Protein 1CZZ (pdb70)

Organism: Homo sapiens (NCBI:txid9606)

Solvent-accessible surface area: 26251 Å² total; per-residue (Å²): 120,88,39,62,68,49,14,145,129,54,47,73,32,29,40,70,74,69,59,46,14,46,96,6,63,94,78,8,108,46,35,98,30,15,6,73,82,0,45,3,25,20,83,4,50,65,6,61,117,50,32,108,28,7,77,55,47,161,79,56,15,45,83,9,45,13,0,34,5,51,62,37,6,8,49,0,1,0,20,0,3,2,32,14,9,36,109,0,66,45,82,40,0,0,0,0,2,1,2,10,96,6,74,11,4,26,35,31,79,61,41,0,84,14,66,0,16,0,31,0,14,9,20,90,116,84,64,67,15,105,64,42,23,151,10,66,71,124,18,68,1,1,62,109,8,122,98,96,64,28,66,1,2,4,11,12,92,16,0,51,24,82,82,0,35,83,67,87,13,5,30,86,126,64,6,0,2,0,49,0,54,3,44,71,111,77,121,118,113,47,44,85,60,21,74,50,20,42,63,44,19,35,72,35,46,132,45,26,59,63,10,74,58,45,0,105,44,35,70,27,18,5,72,76,0,46,2,22,21,88,4,46,62,7,62,113,53,34,103,22,9,78,49,52,158,80,39,15,51,78,10,42,18,0,30,6,54,61,37,5,8,50,0,1,0,27,0,2,2,34,14,3,44,108,0,63,49,81,40,0,0,0,0,3,1,2,10,94,6,68,9,5,25,35,33,80,60,43,0,90,17,61,0,13,0,25,0,14,7,16,86,100,83,63,65,16,103,56,46,22,162,12,66,72,123,18,61,2,2,64,107,7,120,94,92,61,25,84,1,2,3,13,10,89,15,0,53,23,85,82,0,31,85,68,85,16,8,30,86,124,62,7,0,4,0,47,0,62,4,48,67,110,79,121,110,88,41,56,54,50,28,66,64,24,59,57,39,22,38,132,19,46,58,36,14,47,57,14,79,127,43,4,108,51,39,78,28,14,5,77,71,0,43,4,23,24,83,5,47,61,6,65,117,48,29,104,16,9,82,48,45,168,74,72,16,47,89,8,49,17,0,32,6,48,68,36,7,8,48,0,1,0,65,0,34,2,30,13,46,60,116,0,62,45,81,41,0,0,0,16,2,1,2,10,94,6,72,12,4,28,42,34,78,60,44,0,9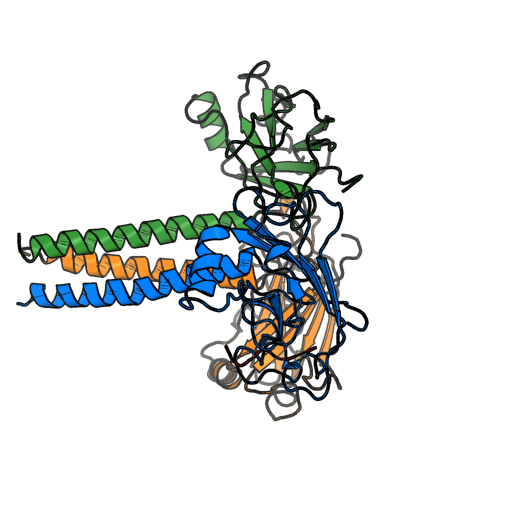0,15,62,0,10,1,33,0,12,5,18,87,101,80,68,64,19,105,58,43,48,164,10,87,69,125,28,69,7,2,65,103,9,124,97,90,61,25,126,28,32,30,12,46,90,18,0,52,25,80,86,0,34,86,65,88,16,8,32,82,124,64,7,0,4,0,48,0,54,3,42,72,110,79,122,58,86,73,16,72,123,137,52,88,72,28,47,155,150,32,69

Foldseek 3Di:
DVCVVVPVVVVVVVVVVVVVVVVVVVVVVLVVQEEAQQKHKFKFFQQVVVLCCCVVVVDQKDKTRWYANHPQHWIKTKMWGSQFDDPCHNWAIFIWIKGFAGPNLVVDDDQDWWKKKKWWDFQVNPDIQIDIDTDPRVDQRRGRDPDGIDDTDDGRRRGTSCVPPVPGRQADPRMTMMMMGTHNPPD/DVCVVVVVVVVVVCVVVVVVVVVVVVVVVLVVQEEAQQKHKFKFFLQVVVLCCLVVVNDQKDKTRWYHNHPQHWIKTKMWGLQFDDPRHNWAIAIWIKTFAGPNLVVDDDQDWWKKKKWWDQQVNPDIQIDIDTDPRVDQRRGRDPHRITDTDDGRRRGTSCVPPVDGRQADNRMGMMMMGTHNVPD/DVVVVVVVVVVVVVVVVVVVVVVVVVVVVLVVQEEAQQKHKDKDFLQVVQLVCCVVVNDQKDKARWYHNHPQHWIKTKMWGSQFDDPQHNWAIAIWIKGFAGPRLVVDDDQDWWKKKKWWDFQVNDDIQIDIDTDPRVDQRRGRDPDRITPTDDGRRRGTSCRPPVDGRQADNRMHMMMMGTHNPPD/DDDDPPD/DDDDDPPPD

Radius of gyration: 27.46 Å; Cα contacts (8 Å, |Δi|>4): 1194; chains: 5; bounding box: 63×73×71 Å

Sequence (577 aa):
EALSSKVQQLERSIGLKDLAMADLEQKVLEMEASTYDGVFIWKISDFPRKRQEAVAGRIPAIFSPAFYTSRYGYKMCLRIYLNGDGTGRGTHLSLFFVVMKGPNDALLRWPFNQKVTLMLLDQNNREHVIDAFRPDVTSSSFQRPVNDMNIASGCPLFCPVSKMEAKNSYVRDDAIFIKAIVDLTGLEALSSKVQQLERSIGLKDLAMADLEQKVLEMEASTYDGVFIWKISDFPRKRQEAVAGRIPAIFSPAFYTSRYGYKMCLRIYLNGDGTGRGTHLSLFFVVMKGPNDALLRWPFNQKVTLMLLDQNNREHVIDAFRPDVTSSSFQRPVNDMNIASGCPLFCPVSKMEAKNSYVRDDAIFIKAIVDLTGLEALSSKVQQLERSIGLKDLAMADLEQKVLEMEASTYDGVFIWKISDFPRKRQEAVAGRIPAIFSPAFYTSRYGYKMCLRIYLNGDGTGRGTHLSLFFVVMKGPNDALLRWPFNQKVTLMLLDQNNREHVIDAFRPDVTSSSFQRPVNDMNIASGCPLFCPVSKMEAKNSYVRDDAIFIKAIVDLTGLPVQETLHPVQETLHGC

CATH classification: 2.60.210.10

GO terms:
  GO:0061630 ubiquitin protein ligase activity (F, IDA)
  GO:0005737 cytoplasm (C, IDA)
  GO:0038061 non-canonical NF-kappaB signal transduction (P, IDA)
  GO:0042110 T cell activation (P, IDA)
  GO:0030674 protein-macromolecule adaptor activity (F, IDA)
  GO:0031625 ubiquitin protein ligase binding (F, IDA)
  GO:0140639 positive regulation of pyroptotic inflammatory response (P, IDA)
  GO:0023035 CD40 signaling pathway (P, IDA)
  GO:0160162 CD27 signaling pathway (P, IDA)
  GO:0005829 cytosol (C, IC)
  GO:0009898 cytoplasmic side of plasma membrane (C, IC)
  GO:0043123 positive regulation of canonical NF-kappaB signal transduction (P, IMP)
  GO:1990604 IRE1-TRAF2-ASK1 complex (C, IDA)
  GO:0070059 intrinsic apoptotic signaling pathway in response to endoplasmic reticulum stress (P, TAS)
  GO:0005515 protein binding (F, IPI)
  GO:0000151 ubiquitin ligase complex (C, IPI)
  GO:0019901 protein kinase binding (F, IPI)
  GO:0004842 ubiquitin-protein transferase activity (F, IDA)
  GO:0042981 regulation of apoptotic process (P, IDA)
  GO:0043507 positive regulation of JUN kinase activity (P, IDA)

B-factor: mean 59.39, std 15.97, range [24.09, 100.0]

Structure (mmCIF, N/CA/C/O backbone):
data_1CZZ
#
_entry.id   1CZZ
#
_cell.length_a   59.400
_cell.length_b   81.100
_cell.length_c   77.200
_cell.angle_alpha   90.00
_cell.angle_beta   96.80
_cell.angle_gamma   90.00
#
_symmetry.space_group_name_H-M   'P 1 21 1'
#
loop_
_entity.id
_entity.type
_entity.pdbx_description
1 polymer 'TUMOR NECROSIS FACTOR RECEPTOR ASSOCIATED PROTEIN 2'
2 polymer 'CD 40 PEPTIDE'
3 water water
#
loop_
_atom_site.group_PDB
_atom_site.id
_atom_site.type_symbol
_atom_site.label_atom_id
_atom_site.label_alt_id
_atom_site.label_comp_id
_atom_site.label_asym_id
_atom_site.label_entity_id
_atom_site.label_seq_id
_atom_site.pdbx_PDB_ins_code
_atom_site.Cartn_x
_atom_site.Cartn_y
_atom_site.Cartn_z
_atom_site.occupancy
_atom_site.B_iso_or_equiv
_atom_site.auth_seq_id
_atom_site.auth_comp_id
_atom_site.auth_asym_id
_atom_site.auth_atom_id
_atom_site.pdbx_PDB_model_num
ATOM 1 N N . GLU A 1 1 ? -26.734 -3.980 -24.264 1.00 99.49 315 GLU A N 1
ATOM 2 C CA . GLU A 1 1 ? -27.368 -4.207 -22.935 1.00 99.64 315 GLU A CA 1
ATOM 3 C C . GLU A 1 1 ? -26.555 -5.200 -22.099 1.00 99.70 315 GLU A C 1
ATOM 4 O O . GLU A 1 1 ? -26.363 -5.003 -20.899 1.00 99.00 315 GLU A O 1
ATOM 6 N N . ALA A 1 2 ? -26.076 -6.261 -22.746 1.00 100.00 316 ALA A N 1
ATOM 7 C CA . ALA A 1 2 ? -25.284 -7.301 -22.083 1.00 99.97 316 ALA A CA 1
ATOM 8 C C . ALA A 1 2 ? -24.128 -6.726 -21.264 1.00 99.86 316 ALA A C 1
ATOM 9 O O . ALA A 1 2 ? -24.069 -6.913 -20.051 1.00 100.00 316 ALA A O 1
ATOM 11 N N . LEU A 1 3 ? -23.207 -6.035 -21.932 1.00 99.61 317 LEU A N 1
ATOM 12 C CA . LEU A 1 3 ? -22.070 -5.436 -21.247 1.00 99.00 317 LEU A CA 1
ATOM 13 C C . LEU A 1 3 ? -22.535 -4.247 -20.407 1.00 99.16 317 LEU A C 1
ATOM 14 O O . LEU A 1 3 ? -22.142 -4.110 -19.254 1.00 100.00 317 LEU A O 1
ATOM 16 N N . SER A 1 4 ? -23.386 -3.398 -20.977 1.00 98.56 318 SER A N 1
ATOM 17 C CA . SER A 1 4 ? -23.895 -2.226 -20.260 1.00 98.01 318 SER A CA 1
ATOM 18 C C . SER A 1 4 ? -24.438 -2.559 -18.857 1.00 98.07 318 SER A C 1
ATOM 19 O O . SER A 1 4 ? -24.559 -1.678 -18.001 1.00 97.61 318 SER A O 1
ATOM 21 N N . SER A 1 5 ? -24.769 -3.829 -18.630 1.00 97.83 319 SER A N 1
ATOM 22 C CA . SER A 1 5 ? -25.286 -4.274 -17.331 1.00 97.05 319 SER A CA 1
ATOM 23 C C . SER A 1 5 ? -24.164 -4.831 -16.455 1.00 96.57 319 SER A C 1
ATOM 24 O O . SER A 1 5 ? -23.957 -4.370 -15.327 1.00 95.31 319 SER A O 1
ATOM 27 N N . LYS A 1 6 ? -23.448 -5.821 -16.984 1.00 96.39 320 LYS A N 1
ATOM 28 C CA . LYS A 1 6 ? -22.330 -6.441 -16.276 1.00 97.18 320 LYS A CA 1
ATOM 29 C C . LYS A 1 6 ? -21.318 -5.358 -15.935 1.00 97.85 320 LYS A C 1
ATOM 30 O O . LYS A 1 6 ? -20.331 -5.602 -15.241 1.00 97.53 320 LYS A O 1
ATOM 32 N N . VAL A 1 7 ? -21.574 -4.157 -16.444 1.00 98.67 321 VAL A N 1
ATOM 33 C CA . VAL A 1 7 ? -20.706 -3.016 -16.201 1.00 97.98 321 VAL A CA 1
ATOM 34 C C . VAL A 1 7 ? -21.170 -2.187 -15.006 1.00 97.99 321 VAL A C 1
ATOM 35 O O . VAL A 1 7 ? -20.435 -2.069 -14.024 1.00 98.20 321 VAL A O 1
ATOM 39 N N . GLN A 1 8 ? -22.380 -1.633 -15.052 1.00 97.38 322 GLN A N 1
ATOM 40 C CA . GLN A 1 8 ? -22.816 -0.822 -13.919 1.00 97.05 322 GLN A CA 1
ATOM 41 C C . GLN A 1 8 ? -23.020 -1.671 -12.667 1.00 96.70 322 GLN A C 1
ATOM 42 O O . GLN A 1 8 ? -23.343 -1.145 -11.599 1.00 97.26 322 GLN A O 1
ATOM 48 N N . GLN A 1 9 ? -22.837 -2.984 -12.793 1.00 95.35 323 GLN A N 1
ATOM 49 C CA . GLN A 1 9 ? -22.971 -3.862 -11.638 1.00 93.42 323 GLN A CA 1
ATOM 50 C C . GLN A 1 9 ? -21.608 -3.938 -10.952 1.00 91.57 323 GLN A C 1
ATOM 51 O O . GLN A 1 9 ? -21.527 -3.974 -9.721 1.00 90.97 323 GLN A O 1
ATOM 57 N N . LEU A 1 10 ? -20.545 -3.967 -11.758 1.00 88.95 324 LEU A N 1
ATOM 58 C CA . LEU A 1 10 ? -19.183 -4.008 -11.236 1.00 86.01 324 LEU A CA 1
ATOM 59 C C . LEU A 1 10 ? -18.837 -2.644 -10.657 1.00 85.02 324 LEU A C 1
ATOM 60 O O . LEU A 1 10 ? -17.853 -2.499 -9.932 1.00 85.19 324 LEU A O 1
ATOM 65 N N . GLU A 1 11 ? -19.645 -1.643 -10.999 1.00 82.81 325 GLU A N 1
ATOM 66 C CA . GLU A 1 11 ? -19.439 -0.288 -10.506 1.00 80.60 325 GLU A CA 1
ATOM 67 C C . GLU A 1 11 ? -20.044 -0.190 -9.110 1.00 79.55 325 GLU A C 1
ATOM 68 O O . GLU A 1 11 ? -19.427 0.362 -8.196 1.00 80.32 325 GLU A O 1
ATOM 70 N N . ARG A 1 12 ? -21.252 -0.726 -8.950 1.00 77.12 326 ARG A N 1
ATOM 71 C CA . ARG A 1 12 ? -21.922 -0.725 -7.653 1.00 73.36 326 ARG A CA 1
ATOM 72 C C . ARG A 1 12 ? -21.009 -1.518 -6.735 1.00 71.48 326 ARG A C 1
ATOM 73 O O . ARG A 1 12 ? -20.882 -1.226 -5.547 1.00 71.88 326 ARG A O 1
ATOM 75 N N . SER A 1 13 ? -20.376 -2.535 -7.318 1.00 68.27 327 SER A N 1
ATOM 76 C CA . SER A 1 13 ? -19.441 -3.399 -6.614 1.00 65.52 327 SER A CA 1
ATOM 77 C C . SER A 1 13 ? -18.249 -2.557 -6.203 1.00 66.23 327 SER A C 1
ATOM 78 O O . SER A 1 13 ? -17.863 -2.533 -5.036 1.00 65.82 327 SER A O 1
ATOM 81 N N . ILE A 1 14 ? -17.677 -1.864 -7.184 1.00 66.78 328 ILE A N 1
ATOM 82 C CA . ILE A 1 14 ? -16.519 -1.015 -6.970 1.00 66.54 328 ILE A CA 1
ATOM 83 C C . ILE A 1 14 ? -16.782 0.003 -5.878 1.00 66.44 328 ILE A C 1
ATOM 84 O O . ILE A 1 14 ? -15.852 0.496 -5.254 1.00 66.43 328 ILE A O 1
ATOM 86 N N . GLY A 1 15 ? -18.053 0.309 -5.648 1.00 66.93 329 GLY A N 1
ATOM 87 C CA . GLY A 1 15 ? -18.408 1.280 -4.628 1.00 69.16 329 GLY A CA 1
ATOM 88 C C . GLY A 1 15 ? -18.594 0.692 -3.243 1.00 70.36 329 GLY A C 1
ATOM 89 O O . GLY A 1 15 ? -18.258 1.326 -2.242 1.00 70.17 329 GLY A O 1
ATOM 90 N N . LEU A 1 16 ? -19.145 -0.516 -3.181 1.00 71.21 330 LEU A N 1
ATOM 91 C CA . LEU A 1 16 ? -19.363 -1.189 -1.909 1.00 72.64 330 LEU A CA 1
ATOM 92 C C . LEU A 1 16 ? -18.004 -1.457 -1.268 1.00 73.99 330 LEU A C 1
ATOM 93 O O . LEU A 1 16 ? -17.805 -1.226 -0.070 1.00 74.27 330 LEU A O 1
ATOM 95 N N . LYS A 1 17 ? -17.068 -1.930 -2.083 1.00 73.74 331 LYS A N 1
ATOM 96 C CA . LYS A 1 17 ? -15.725 -2.240 -1.621 1.00 73.52 331 LYS A CA 1
ATOM 97 C C . LYS A 1 17 ? -14.925 -0.991 -1.282 1.00 74.17 331 LYS A C 1
ATOM 98 O O . LYS A 1 17 ? -13.918 -1.078 -0.583 1.00 74.73 331 LYS A O 1
ATOM 104 N N . ASP A 1 18 ? -15.355 0.167 -1.784 1.00 74.53 332 ASP A N 1
ATOM 105 C CA . ASP A 1 18 ? -14.667 1.421 -1.468 1.00 73.77 332 ASP A CA 1
ATOM 106 C C . ASP A 1 18 ? -15.014 1.842 -0.049 1.00 72.29 332 ASP A C 1
ATOM 107 O O . ASP A 1 18 ? -14.251 2.550 0.601 1.00 71.47 332 ASP A O 1
ATOM 112 N N . LEU A 1 19 ? -16.184 1.410 0.418 1.00 71.04 333 LEU A N 1
ATOM 113 C CA . LEU A 1 19 ? -16.625 1.718 1.772 1.00 72.16 333 LEU A CA 1
ATOM 114 C C . LEU A 1 19 ? -15.784 0.875 2.736 1.00 71.82 333 LEU A C 1
ATOM 115 O O . LEU A 1 19 ? -15.451 1.317 3.837 1.00 72.75 333 LEU A O 1
ATOM 117 N N . ALA A 1 20 ? -15.438 -0.337 2.307 1.00 69.96 334 ALA A N 1
ATOM 118 C CA . ALA A 1 20 ? -14.632 -1.253 3.108 1.00 68.55 334 ALA A CA 1
ATOM 119 C C . ALA A 1 20 ? -13.171 -0.808 3.145 1.00 67.94 334 ALA A C 1
ATOM 120 O O . ALA A 1 20 ? -12.366 -1.346 3.903 1.00 68.30 334 ALA A O 1
ATOM 122 N N . MET A 1 21 ? -12.817 0.163 2.317 1.00 66.29 335 MET A N 1
ATOM 123 C CA . MET A 1 21 ? -11.448 0.634 2.323 1.00 65.33 335 MET A CA 1
ATOM 124 C C . MET A 1 21 ? -11.372 1.795 3.304 1.00 64.65 335 MET A C 1
ATOM 125 O O . MET A 1 21 ? -10.424 1.902 4.085 1.00 64.67 335 MET A O 1
ATOM 130 N N . ALA A 1 22 ? -12.387 2.652 3.270 1.00 63.65 336 ALA A N 1
ATOM 131 C CA . ALA A 1 22 ? -12.445 3.802 4.168 1.00 63.67 336 ALA A CA 1
ATOM 132 C C . ALA A 1 22 ? -12.604 3.347 5.620 1.00 62.43 336 ALA A C 1
ATOM 133 O O . ALA A 1 22 ? -12.179 4.036 6.550 1.00 62.13 336 ALA A O 1
ATOM 135 N N . ASP A 1 23 ? -13.230 2.198 5.827 1.00 61.46 337 ASP A N 1
ATOM 136 C CA . ASP A 1 23 ? -13.368 1.720 7.186 1.00 60.91 337 ASP A CA 1
ATOM 137 C C . ASP A 1 23 ? -12.005 1.306 7.692 1.00 59.74 337 ASP A C 1
ATOM 138 O O . ASP A 1 23 ? -11.578 1.741 8.765 1.00 60.76 337 ASP A O 1
ATOM 143 N N . LEU A 1 24 ? -11.321 0.475 6.905 1.00 56.49 338 LEU A N 1
ATOM 144 C CA . LEU A 1 24 ? -10.016 -0.028 7.284 1.00 53.13 338 LEU A CA 1
ATOM 145 C C . LEU A 1 24 ? -9.004 1.092 7.486 1.00 52.85 338 LEU A C 1
ATOM 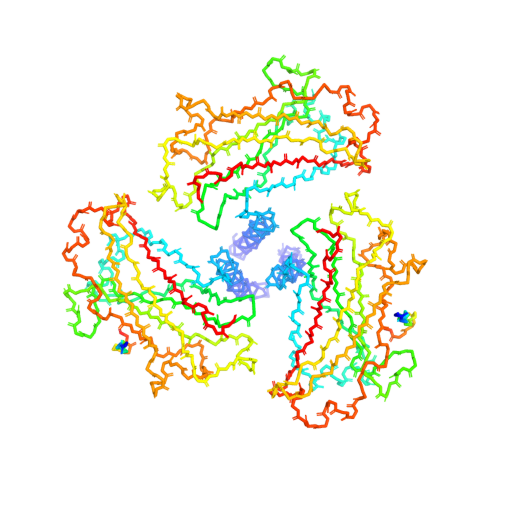146 O O . LEU A 1 24 ? -8.058 0.941 8.270 1.00 52.49 338 LEU A O 1
ATOM 151 N N . GLU A 1 25 ? -9.197 2.212 6.789 1.00 52.50 339 GLU A N 1
ATOM 152 C CA . GLU A 1 25 ? -8.287 3.352 6.930 1.00 53.30 339 GLU A CA 1
ATOM 153 C C . GLU A 1 25 ? -8.480 4.063 8.271 1.00 52.90 339 GLU A C 1
ATOM 154 O O . GLU A 1 25 ? -7.535 4.618 8.837 1.00 50.36 339 GLU A O 1
ATOM 160 N N . GLN A 1 26 ? -9.716 4.052 8.762 1.00 53.33 340 GLN A N 1
ATOM 161 C CA . GLN A 1 26 ? -10.049 4.695 10.025 1.00 54.02 340 GLN A CA 1
ATOM 162 C C . GLN A 1 26 ? -9.642 3.814 11.187 1.00 51.56 340 GLN A C 1
ATOM 163 O O . GLN A 1 26 ? -9.255 4.308 12.243 1.00 49.05 340 GLN A O 1
ATOM 169 N N . LYS A 1 27 ? -9.737 2.507 10.983 1.00 50.47 341 LYS A N 1
ATOM 170 C CA . LYS A 1 27 ? -9.355 1.557 12.010 1.00 49.91 341 LYS A CA 1
ATOM 171 C C . LYS A 1 27 ? -7.854 1.724 12.236 1.00 47.93 341 LYS A C 1
ATOM 172 O O . LYS A 1 27 ? -7.366 1.647 13.359 1.00 48.10 341 LYS A O 1
ATOM 178 N N . VAL A 1 28 ? -7.129 1.964 11.152 1.00 46.26 342 VAL A N 1
ATOM 179 C CA . VAL A 1 28 ? -5.695 2.159 11.237 1.00 43.86 342 VAL A CA 1
ATOM 180 C C . VAL A 1 28 ? -5.440 3.505 11.903 1.00 42.63 342 VAL A C 1
ATOM 181 O O . VAL A 1 28 ? -4.502 3.649 12.681 1.00 43.20 342 VAL A O 1
ATOM 185 N N . LEU A 1 29 ? -6.282 4.479 11.590 1.00 41.50 343 LEU A N 1
ATOM 186 C CA . LEU A 1 29 ? -6.168 5.824 12.144 1.00 44.13 343 LEU A CA 1
ATOM 187 C C . LEU A 1 29 ? -6.319 5.788 13.668 1.00 45.18 343 LEU A C 1
ATOM 188 O O . LEU A 1 29 ? -5.507 6.374 14.398 1.00 45.12 343 LEU A O 1
ATOM 193 N N . GLU A 1 30 ? -7.362 5.103 14.137 1.00 44.70 344 GLU A N 1
ATOM 194 C CA . GLU A 1 30 ? -7.632 4.967 15.564 1.00 45.13 344 GLU A CA 1
ATOM 195 C C . GLU A 1 30 ? -6.458 4.256 16.240 1.00 46.19 344 GLU A C 1
ATOM 196 O O . GLU A 1 30 ? -6.079 4.590 17.363 1.00 47.02 344 GLU A O 1
ATOM 198 N N . MET A 1 31 ? -5.883 3.278 15.548 1.00 46.26 345 MET A N 1
ATOM 199 C CA . MET A 1 31 ? -4.748 2.525 16.068 1.00 48.63 345 MET A CA 1
ATOM 200 C C . MET A 1 31 ? -3.483 3.340 16.287 1.00 49.58 345 MET A C 1
ATOM 201 O O . MET A 1 31 ? -2.704 3.062 17.196 1.00 49.68 345 MET A O 1
ATOM 206 N N . GLU A 1 32 ? -3.275 4.335 15.440 1.00 50.31 346 GLU A N 1
ATOM 207 C CA . GLU A 1 32 ? -2.096 5.163 15.522 1.00 51.20 346 GLU A CA 1
ATOM 208 C C . GLU A 1 32 ? -2.148 6.110 16.712 1.00 50.52 346 GLU A C 1
ATOM 209 O O . GLU A 1 32 ? -1.109 6.518 17.221 1.00 50.59 346 GLU A O 1
ATOM 215 N N . ALA A 1 33 ? -3.351 6.468 17.151 1.00 49.26 347 ALA A N 1
ATOM 216 C CA . ALA A 1 33 ? -3.503 7.406 18.259 1.00 48.78 347 ALA A CA 1
ATOM 217 C C . ALA A 1 33 ? -3.750 6.773 19.621 1.00 48.42 347 ALA A C 1
ATOM 218 O O . ALA A 1 33 ? -3.714 7.457 20.645 1.00 47.99 347 ALA A O 1
ATOM 220 N N . SER A 1 34 ? -3.995 5.470 19.632 1.00 46.52 348 SER A N 1
ATOM 221 C CA . SER A 1 34 ? -4.286 4.780 20.876 1.00 47.41 348 SER A CA 1
ATOM 222 C C . SER A 1 34 ? -3.077 4.635 21.786 1.00 47.03 348 SER A C 1
ATOM 223 O O . SER A 1 34 ? -1.959 4.383 21.319 1.00 48.50 348 SER A O 1
ATOM 226 N N . THR A 1 35 ? -3.312 4.791 23.091 1.00 44.15 349 THR A N 1
ATOM 227 C CA . THR A 1 35 ? -2.272 4.642 24.103 1.00 38.99 349 THR A CA 1
ATOM 228 C C . THR A 1 35 ? -2.792 3.597 25.096 1.00 40.38 349 THR A C 1
ATOM 229 O O . THR A 1 35 ? -3.975 3.264 25.105 1.00 38.83 349 THR A O 1
ATOM 233 N N . TYR A 1 36 ? -1.912 3.067 25.937 1.00 42.07 350 TYR A N 1
ATOM 234 C CA . TYR A 1 36 ? -2.333 2.070 26.913 1.00 42.38 350 TYR A CA 1
ATOM 235 C C . TYR A 1 36 ? -1.863 2.347 28.327 1.00 41.88 350 TYR A C 1
ATOM 236 O O . TYR A 1 36 ? -1.891 1.454 29.168 1.00 46.06 350 TYR A O 1
ATOM 245 N N . ASP A 1 37 ? -1.458 3.576 28.614 1.00 40.92 351 ASP A N 1
ATOM 246 C CA . ASP A 1 37 ? -0.999 3.889 29.963 1.00 39.76 351 ASP A CA 1
ATOM 247 C C . ASP A 1 37 ? -1.867 4.925 30.667 1.00 38.98 351 ASP A C 1
ATOM 248 O O . ASP A 1 37 ? -1.429 5.525 31.648 1.00 37.13 351 ASP A O 1
ATOM 253 N N . GLY A 1 38 ? -3.081 5.139 30.159 1.00 36.81 352 GLY A N 1
ATOM 254 C CA . GLY A 1 38 ? -3.986 6.109 30.754 1.00 36.69 352 GLY A CA 1
ATOM 255 C C . GLY A 1 38 ? -3.716 7.576 30.411 1.00 37.10 352 GLY A C 1
ATOM 256 O O . GLY A 1 38 ? -4.414 8.474 30.881 1.00 38.68 352 GLY A O 1
ATOM 257 N N . VAL A 1 39 ? -2.698 7.839 29.601 1.00 37.45 353 VAL A N 1
ATOM 258 C CA . VAL A 1 39 ? -2.374 9.214 29.222 1.00 38.34 353 VAL A CA 1
ATOM 259 C C . VAL A 1 39 ? -2.704 9.441 27.745 1.00 38.91 353 VAL A C 1
ATOM 260 O O . VAL A 1 39 ? -2.448 8.588 26.885 1.00 38.73 353 VAL A O 1
ATOM 264 N N . PHE A 1 40 ? -3.274 10.598 27.449 1.00 40.32 354 PHE A N 1
ATOM 265 C CA . PHE A 1 40 ? -3.686 10.880 26.085 1.00 40.56 354 PHE A CA 1
ATOM 266 C C . PHE A 1 40 ? -3.618 12.372 25.768 1.00 40.49 354 PHE A C 1
ATOM 267 O O . PHE A 1 40 ? -4.145 13.208 26.509 1.00 39.02 354 PHE A O 1
ATOM 275 N N . ILE A 1 41 ? -2.939 12.695 24.675 1.00 39.68 355 ILE A N 1
ATOM 276 C CA . ILE A 1 41 ? -2.827 14.069 24.220 1.00 39.82 355 ILE A CA 1
ATOM 277 C C . ILE A 1 41 ? -3.534 14.152 22.849 1.00 42.54 355 ILE A C 1
ATOM 278 O O . ILE A 1 41 ? -3.114 13.538 21.842 1.00 41.08 355 ILE A O 1
ATOM 283 N N . TRP A 1 42 ? -4.623 14.915 22.845 1.00 43.12 356 TRP A N 1
ATOM 284 C CA . TRP A 1 42 ? -5.469 15.103 21.683 1.00 42.83 356 TRP A CA 1
ATOM 285 C C . TRP A 1 42 ? -5.280 16.462 20.999 1.00 44.39 356 TRP A C 1
ATOM 286 O O . TRP A 1 42 ? -5.693 17.497 21.505 1.00 46.02 356 TRP A O 1
ATOM 297 N N . LYS A 1 43 ? -4.644 16.445 19.840 1.00 44.77 357 LYS A N 1
ATOM 298 C CA . LYS A 1 43 ? -4.406 17.661 19.080 1.00 46.58 357 LYS A CA 1
ATOM 299 C C . LYS A 1 43 ? -5.564 17.923 18.113 1.00 50.00 357 LYS A C 1
ATOM 300 O O . LYS A 1 43 ? -5.912 17.065 17.291 1.00 51.23 357 LYS A O 1
ATOM 306 N N . ILE A 1 44 ? -6.138 19.118 18.194 1.00 51.07 358 ILE A N 1
ATOM 307 C CA . ILE A 1 44 ? -7.245 19.488 17.332 1.00 53.05 358 IL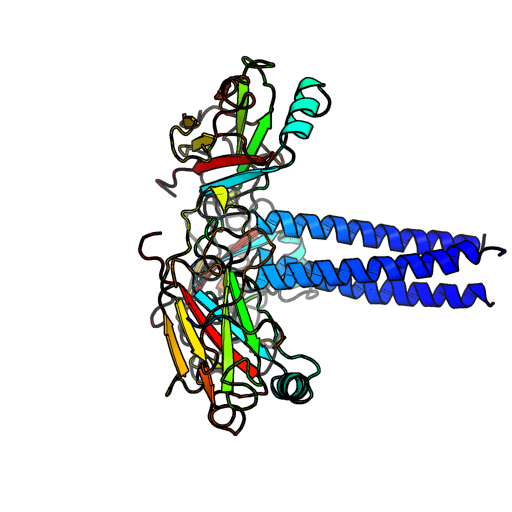E A CA 1
ATOM 308 C C . ILE A 1 44 ? -6.830 20.569 16.348 1.00 54.35 358 ILE A C 1
ATOM 309 O O . ILE A 1 44 ? -6.733 21.744 16.712 1.00 52.97 358 ILE A O 1
ATOM 314 N N . SER A 1 45 ? -6.588 20.154 15.105 1.00 56.43 359 SER A N 1
ATOM 315 C CA . SER A 1 45 ? -6.194 21.068 14.031 1.00 59.51 359 SER A CA 1
ATOM 316 C C . SER A 1 45 ? -7.421 21.718 13.386 1.00 62.45 359 SER A C 1
ATOM 317 O O . SER A 1 45 ? -8.556 21.275 13.605 1.00 62.24 359 SER A O 1
ATOM 320 N N . ASP A 1 46 ? -7.191 22.760 12.587 1.00 64.70 360 ASP A N 1
ATOM 321 C CA . ASP A 1 46 ? -8.282 23.475 11.927 1.00 67.51 360 ASP A CA 1
ATOM 322 C C . ASP A 1 46 ? -9.221 23.939 13.008 1.00 67.23 360 ASP A C 1
ATOM 323 O O . ASP A 1 46 ? -10.429 23.731 12.920 1.00 68.37 360 ASP A O 1
ATOM 328 N N . PHE A 1 47 ? -8.658 24.567 14.035 1.00 67.72 361 PHE A N 1
ATOM 329 C CA . PHE A 1 47 ? -9.443 25.024 15.174 1.00 68.46 361 PHE A CA 1
ATOM 330 C C . PHE A 1 47 ? -10.551 26.016 14.828 1.00 69.87 361 PHE A C 1
ATOM 331 O O . PHE A 1 47 ? -11.712 25.811 15.190 1.00 70.35 361 PHE A O 1
ATOM 339 N N . PRO A 1 48 ? -10.186 27.093 14.138 1.00 70.98 362 PRO A N 1
ATOM 340 C CA . PRO A 1 48 ? -11.134 28.133 13.750 1.00 70.07 362 PRO A CA 1
ATOM 341 C C . PRO A 1 48 ? -12.341 27.555 13.021 1.00 69.89 362 PRO A C 1
ATOM 342 O O . PRO A 1 48 ? -13.485 27.798 13.403 1.00 69.54 362 PRO A O 1
ATOM 344 N N . ARG A 1 49 ? -12.080 26.788 11.970 1.00 69.93 363 ARG A N 1
ATOM 345 C CA . ARG A 1 49 ? -13.149 26.188 11.196 1.00 70.42 363 ARG A CA 1
ATOM 346 C C . ARG A 1 49 ? -14.077 25.385 12.098 1.00 69.94 363 ARG A C 1
ATOM 347 O O . ARG A 1 49 ? -15.288 25.600 12.092 1.00 69.23 363 ARG A O 1
ATOM 355 N N . LYS A 1 50 ? -13.505 24.483 12.893 1.00 68.94 364 LYS A N 1
ATOM 356 C CA . LYS A 1 50 ? -14.297 23.639 13.785 1.00 68.17 364 LYS A CA 1
ATOM 357 C C . LYS A 1 50 ? -15.040 24.419 14.854 1.00 68.74 364 LYS A C 1
ATOM 358 O O . LYS A 1 50 ? -16.026 23.932 15.397 1.00 67.67 364 LYS A O 1
ATOM 364 N N . ARG A 1 51 ? -14.576 25.623 15.170 1.00 70.64 365 ARG A N 1
ATOM 365 C CA . ARG A 1 51 ? -15.291 26.428 16.151 1.00 73.59 365 ARG A CA 1
ATOM 366 C C . ARG A 1 51 ? -16.601 26.830 15.516 1.00 75.58 365 ARG A C 1
ATOM 367 O O . ARG A 1 51 ? -17.679 26.546 16.038 1.00 74.19 365 ARG A O 1
ATOM 375 N N . GLN A 1 52 ? -16.490 27.504 14.376 1.00 78.07 366 GLN A N 1
ATOM 376 C CA . GLN A 1 52 ? -17.662 27.953 13.655 1.00 80.88 366 GLN A CA 1
ATOM 377 C C . GLN A 1 52 ? -18.693 26.851 13.519 1.00 81.79 366 GLN A C 1
ATOM 378 O O . GLN A 1 52 ? -19.832 27.002 13.952 1.00 82.47 366 GLN A O 1
ATOM 384 N N . GLU A 1 53 ? -18.294 25.734 12.929 1.00 81.72 367 GLU A N 1
ATOM 385 C CA . GLU A 1 53 ? -19.220 24.627 12.746 1.00 82.49 367 GLU A CA 1
ATOM 386 C C . GLU A 1 53 ? -19.978 24.333 14.037 1.00 82.27 367 GLU A C 1
ATOM 387 O O . GLU A 1 53 ? -21.085 23.793 14.002 1.00 83.00 367 GLU A O 1
ATOM 393 N N . ALA A 1 54 ? -19.391 24.700 15.173 1.00 81.25 368 ALA A N 1
ATOM 394 C CA . ALA A 1 54 ? -20.031 24.472 16.464 1.00 79.97 368 ALA A CA 1
ATOM 395 C C . ALA A 1 54 ? -21.006 25.603 16.762 1.00 79.80 368 ALA A C 1
ATOM 396 O O . ALA A 1 54 ? -22.168 25.364 17.081 1.00 79.52 368 ALA A O 1
ATOM 398 N N . VAL A 1 55 ? -20.518 26.836 16.660 1.00 79.95 369 VAL A N 1
ATOM 399 C CA . VAL A 1 55 ? -21.333 28.020 16.900 1.00 80.38 369 VAL A CA 1
ATOM 400 C C . VAL A 1 55 ? -22.508 28.031 15.928 1.00 81.14 369 VAL A C 1
ATOM 401 O O . VAL A 1 55 ? -23.647 28.287 16.318 1.00 81.18 369 VAL A O 1
ATOM 405 N N . ALA A 1 56 ? -22.216 27.750 14.660 1.00 81.18 370 ALA A N 1
ATOM 406 C CA . ALA A 1 56 ? -23.240 27.707 13.622 1.00 81.05 370 ALA A CA 1
ATOM 407 C C . ALA A 1 56 ? -24.152 26.496 13.834 1.00 81.07 370 ALA A C 1
ATOM 408 O O . ALA A 1 56 ? -24.995 26.186 12.991 1.00 82.35 370 ALA A O 1
ATOM 410 N N . GLY A 1 57 ? -23.972 25.816 14.963 1.00 80.37 371 GLY A N 1
ATOM 411 C CA . GLY A 1 57 ? -24.778 24.651 15.279 1.00 79.30 371 GLY A CA 1
ATOM 412 C C . GLY A 1 57 ? -24.559 23.424 14.408 1.00 78.33 371 GLY A C 1
ATOM 413 O O . GLY A 1 57 ? -24.952 22.325 14.796 1.00 77.03 371 GLY A O 1
ATOM 414 N N . ARG A 1 58 ? -23.936 23.594 13.243 1.00 78.14 372 ARG A N 1
ATOM 415 C CA . ARG A 1 58 ? -23.709 22.473 12.335 1.00 79.79 372 ARG A CA 1
ATOM 416 C C . ARG A 1 58 ? -23.112 21.248 13.020 1.00 79.28 372 ARG A C 1
ATOM 417 O O . ARG A 1 58 ? -23.675 20.149 12.941 1.00 79.69 372 ARG A O 1
ATOM 425 N N . ILE A 1 59 ? -21.969 21.430 13.679 1.00 77.04 373 ILE A N 1
ATOM 426 C CA . ILE A 1 59 ? -21.321 20.328 14.385 1.00 74.52 373 ILE A CA 1
ATOM 427 C C . ILE A 1 59 ? -21.084 20.712 15.840 1.00 72.10 373 ILE A C 1
ATOM 428 O O . ILE A 1 59 ? -20.074 21.326 16.175 1.00 71.94 373 ILE A O 1
ATOM 433 N N . PRO A 1 60 ? -22.030 20.373 16.720 1.00 70.09 374 PRO A N 1
ATOM 434 C CA . PRO A 1 60 ? -21.928 20.679 18.144 1.00 68.60 374 PRO A CA 1
ATOM 435 C C . PRO A 1 60 ? -20.730 20.064 18.891 1.00 66.74 374 PRO A C 1
ATOM 436 O O . PRO A 1 60 ? -20.067 20.753 19.663 1.00 64.69 374 PRO A O 1
ATOM 440 N N . ALA A 1 61 ? -20.438 18.784 18.653 1.00 65.61 375 ALA A N 1
ATOM 441 C CA . ALA A 1 61 ? -19.330 18.124 19.358 1.00 64.37 375 ALA A CA 1
ATOM 442 C C . ALA A 1 61 ? -18.467 17.150 18.565 1.00 62.36 375 ALA A C 1
ATOM 443 O O . ALA A 1 61 ? -18.915 16.532 17.605 1.00 63.07 375 ALA A O 1
ATOM 445 N N . ILE A 1 62 ? -17.223 17.000 19.008 1.00 60.31 376 ILE A N 1
ATOM 446 C CA . ILE A 1 62 ? -16.268 16.103 18.366 1.00 56.28 376 ILE A CA 1
ATOM 447 C C . ILE A 1 62 ? -15.799 15.000 19.313 1.00 55.21 376 ILE A C 1
ATOM 448 O O . ILE A 1 62 ? -15.586 15.241 20.503 1.00 53.63 376 ILE A O 1
ATOM 453 N N . PHE A 1 63 ? -15.650 13.789 18.784 1.00 54.29 377 PHE A N 1
ATOM 454 C CA . PHE A 1 63 ? -15.152 12.667 19.572 1.00 53.08 377 PHE A CA 1
ATOM 455 C C . PHE A 1 63 ? -13.666 12.534 19.277 1.00 51.66 377 PHE A C 1
ATOM 456 O O . PHE A 1 63 ? -13.217 12.871 18.178 1.00 52.18 377 PHE A O 1
ATOM 464 N N . SER A 1 64 ? -12.901 12.037 20.243 1.00 49.08 378 SER A N 1
ATOM 465 C CA . SER A 1 64 ? -11.472 11.855 20.026 1.00 46.00 378 SER A CA 1
ATOM 466 C C . SER A 1 64 ? -11.227 10.376 19.888 1.00 43.84 378 SER A C 1
ATOM 467 O O . SER A 1 64 ? -12.107 9.553 20.186 1.00 43.92 378 SER A O 1
ATOM 470 N N . PRO A 1 65 ? -10.033 10.010 19.396 1.00 42.58 379 PRO A N 1
ATOM 471 C CA . PRO A 1 65 ? -9.664 8.608 19.234 1.00 40.45 379 PRO A CA 1
ATOM 472 C C . PRO A 1 65 ? -9.726 7.925 20.608 1.00 39.82 379 PRO A C 1
ATOM 473 O O . PRO A 1 65 ? -9.835 8.596 21.640 1.00 42.14 379 PRO A O 1
ATOM 477 N N . ALA A 1 66 ? -9.661 6.604 20.635 1.00 38.64 380 ALA A N 1
ATOM 478 C CA . ALA A 1 66 ? -9.741 5.898 21.906 1.00 38.98 380 ALA A CA 1
ATOM 479 C C . ALA A 1 66 ? -8.380 5.572 22.527 1.00 38.62 380 ALA A C 1
ATOM 480 O O . ALA A 1 66 ? -7.366 5.552 21.830 1.00 38.94 380 ALA A O 1
ATOM 482 N N . PHE A 1 67 ? -8.377 5.328 23.842 1.00 37.16 381 PHE A N 1
ATOM 483 C CA . PHE A 1 67 ? -7.169 4.948 24.575 1.00 34.69 381 PHE A CA 1
ATOM 484 C C . PHE A 1 67 ? -7.553 4.043 25.738 1.00 32.94 381 PHE A C 1
ATOM 485 O O . PHE A 1 67 ? -8.723 3.945 26.111 1.00 34.79 381 PHE A O 1
ATOM 493 N N . TYR A 1 68 ? -6.582 3.345 26.297 1.00 32.39 382 TYR A N 1
ATOM 494 C CA . TYR A 1 68 ? -6.901 2.401 27.365 1.00 34.77 382 TYR A CA 1
ATOM 495 C C . TYR A 1 68 ? -6.093 2.631 28.654 1.00 32.53 382 TYR A C 1
ATOM 496 O O . TYR A 1 68 ? -5.115 3.365 28.648 1.00 31.47 382 TYR A O 1
ATOM 505 N N . THR A 1 69 ? -6.523 2.004 29.747 1.00 30.74 383 THR A N 1
ATOM 506 C CA . THR A 1 69 ? -5.827 2.110 31.027 1.00 34.20 383 THR A CA 1
ATOM 507 C C . THR A 1 69 ? -4.599 1.195 31.052 1.00 35.47 383 THR A C 1
ATOM 508 O O . THR A 1 69 ? -3.635 1.458 31.780 1.00 35.95 383 THR A O 1
ATOM 512 N N . SER A 1 70 ? -4.646 0.133 30.242 1.00 34.89 384 SER A N 1
ATOM 513 C CA . SER A 1 70 ? -3.557 -0.836 30.115 1.00 34.87 384 SER A CA 1
ATOM 514 C C . SER A 1 70 ? -3.788 -1.631 28.828 1.00 34.94 384 SER A C 1
ATOM 515 O O . SER A 1 70 ? -4.795 -1.417 28.159 1.00 38.57 384 SER A O 1
ATOM 518 N N . ARG A 1 71 ? -2.878 -2.535 28.477 1.00 33.87 385 ARG A N 1
ATOM 519 C CA . ARG A 1 71 ? -3.022 -3.264 27.225 1.00 35.64 385 ARG A CA 1
ATOM 520 C C . ARG A 1 71 ? -4.379 -3.930 27.039 1.00 37.01 385 ARG A C 1
ATOM 521 O O . ARG A 1 71 ? -4.913 -3.958 25.929 1.00 35.87 385 ARG A O 1
ATOM 529 N N . TYR A 1 72 ? -4.935 -4.470 28.118 1.00 38.33 386 TYR A N 1
ATOM 530 C CA . TYR A 1 72 ? -6.251 -5.084 28.050 1.00 37.40 386 TYR A CA 1
ATOM 531 C C . TYR A 1 72 ? -7.224 -4.431 29.061 1.00 37.45 386 TYR A C 1
ATOM 532 O O . TYR A 1 72 ? -8.163 -5.079 29.532 1.00 37.86 386 TYR A O 1
ATOM 541 N N . GLY A 1 73 ? -7.002 -3.147 29.369 1.00 36.35 387 GLY A N 1
ATOM 542 C CA . GLY A 1 73 ? -7.856 -2.425 30.305 1.00 37.18 387 GLY A CA 1
ATOM 543 C C . GLY A 1 73 ? -9.066 -1.739 29.675 1.00 38.98 387 GLY A C 1
ATOM 544 O O . GLY A 1 73 ? -9.501 -2.114 28.592 1.00 39.25 387 GLY A O 1
ATOM 545 N N . TYR A 1 74 ? -9.615 -0.736 30.357 1.00 39.68 388 TYR A N 1
ATOM 546 C CA . TYR A 1 74 ? -10.786 0.002 29.859 1.00 39.61 388 TYR A CA 1
ATOM 547 C C . TYR A 1 74 ? -10.516 0.784 28.589 1.00 40.36 388 TYR A C 1
ATOM 548 O O . TYR A 1 74 ? -9.437 1.334 28.392 1.00 42.03 388 TYR A O 1
ATOM 557 N N . LYS A 1 75 ? -11.524 0.849 27.731 1.00 41.56 389 LYS A N 1
ATOM 558 C CA . LYS A 1 75 ? -11.418 1.589 26.478 1.00 39.52 389 LYS A CA 1
ATOM 559 C C . LYS A 1 75 ? -12.150 2.887 26.740 1.00 38.50 389 LYS A C 1
ATOM 560 O O . LYS A 1 75 ? -13.264 2.858 27.235 1.00 37.87 389 LYS A O 1
ATOM 566 N N . MET A 1 76 ? -11.529 4.017 26.408 1.00 37.58 390 MET A N 1
ATOM 567 C CA . MET A 1 76 ? -12.131 5.325 26.670 1.00 37.31 390 MET A CA 1
ATOM 568 C C . MET A 1 76 ? -11.754 6.324 25.588 1.00 36.72 390 MET A C 1
ATOM 569 O O . MET A 1 76 ? -10.884 6.061 24.765 1.00 34.31 390 MET A O 1
ATOM 574 N N . CYS A 1 77 ? -12.411 7.481 25.615 1.00 35.77 391 CYS A N 1
ATOM 575 C CA . CYS A 1 77 ? -12.121 8.575 24.687 1.00 38.57 391 CYS A CA 1
ATOM 576 C C . CYS A 1 77 ? -12.715 9.857 25.264 1.00 37.94 391 CYS A C 1
ATOM 577 O O . CYS A 1 77 ? -13.350 9.840 26.311 1.00 38.33 391 CYS A O 1
ATOM 580 N N . LEU A 1 78 ? -12.499 10.974 24.589 1.00 37.88 392 LEU A N 1
ATOM 581 C CA . LEU A 1 78 ? -13.031 12.236 25.055 1.00 40.35 392 LEU A CA 1
ATOM 582 C C . LEU A 1 78 ? -14.050 12.807 24.047 1.00 44.93 392 LEU A C 1
ATOM 583 O O . LEU A 1 78 ? -14.112 12.381 22.883 1.00 46.08 392 LEU A O 1
ATOM 588 N N . ARG A 1 79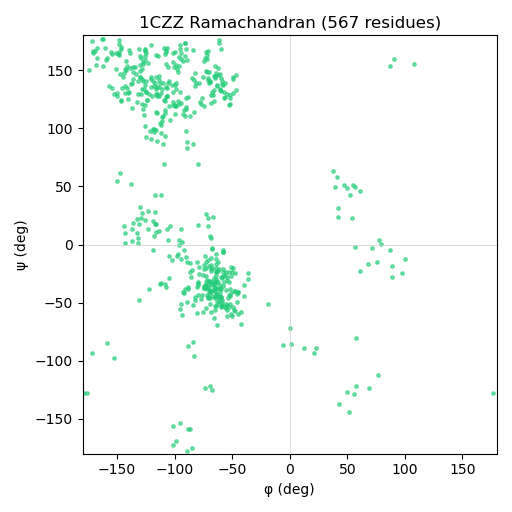 ? -14.864 13.760 24.492 1.00 48.09 393 ARG A N 1
ATOM 589 C CA . ARG A 1 79 ? -15.822 14.404 23.598 1.00 50.53 393 ARG A CA 1
ATOM 590 C C . ARG A 1 79 ? -15.838 15.881 23.934 1.00 50.10 393 ARG A C 1
ATOM 591 O O . ARG A 1 79 ? -15.969 16.252 25.095 1.00 49.26 393 ARG A O 1
ATOM 599 N N . ILE A 1 80 ? -15.730 16.729 22.916 1.00 50.16 394 ILE A N 1
ATOM 600 C CA . ILE A 1 80 ? -15.686 18.161 23.159 1.00 49.99 394 ILE A CA 1
ATOM 601 C C . ILE A 1 80 ? -16.700 18.972 22.356 1.00 50.77 394 ILE A C 1
ATOM 602 O O . ILE A 1 80 ? -16.967 18.689 21.191 1.00 50.98 394 ILE A O 1
ATOM 607 N N . TYR A 1 81 ? -17.275 19.973 23.015 1.00 53.74 395 TYR A N 1
ATOM 608 C CA . TYR A 1 81 ? -18.230 20.894 22.410 1.00 54.96 395 TYR A CA 1
ATOM 609 C C . TYR A 1 81 ? -17.509 22.220 22.359 1.00 54.55 395 TYR A C 1
ATOM 610 O O . TYR A 1 81 ? -17.507 22.944 23.348 1.00 54.63 395 TYR A O 1
ATOM 619 N N . LEU A 1 82 ? -16.901 22.540 21.221 1.00 55.78 396 LEU A N 1
ATOM 620 C CA . LEU A 1 82 ? -16.141 23.788 21.094 1.00 58.01 396 LEU A CA 1
ATOM 621 C C . LEU A 1 82 ? -16.927 25.065 21.370 1.00 59.85 396 LEU A C 1
ATOM 622 O O . LEU A 1 82 ? -16.356 26.155 21.378 1.00 60.73 396 LEU A O 1
ATOM 627 N N . ASN A 1 83 ? -18.232 24.931 21.604 1.00 61.34 397 ASN A N 1
ATOM 628 C CA . ASN A 1 83 ? -19.068 26.090 21.891 1.00 62.57 397 ASN A CA 1
ATOM 629 C C . ASN A 1 83 ? -20.025 25.823 23.057 1.00 62.27 397 ASN A C 1
ATOM 630 O O . ASN A 1 83 ? -21.021 26.521 23.227 1.00 62.26 397 ASN A O 1
ATOM 635 N N . GLY A 1 84 ? -19.711 24.803 23.854 1.00 63.01 398 GLY A N 1
ATOM 636 C CA . GLY A 1 84 ? -20.510 24.476 25.024 1.00 62.08 398 GLY A CA 1
ATOM 637 C C . GLY A 1 84 ? -21.656 23.496 24.901 1.00 62.12 398 GLY A C 1
ATOM 638 O O . GLY A 1 84 ? -22.179 23.249 23.818 1.00 63.55 398 GLY A O 1
ATOM 639 N N . ASP A 1 85 ? -22.040 22.949 26.049 1.00 62.05 399 ASP A N 1
ATOM 640 C CA . ASP A 1 85 ? -23.138 21.997 26.182 1.00 62.99 399 ASP A CA 1
ATOM 641 C C . ASP A 1 85 ? -23.761 22.234 27.548 1.00 63.95 399 ASP A C 1
ATOM 642 O O . ASP A 1 85 ? -23.053 22.571 28.500 1.00 62.99 399 ASP A O 1
ATOM 647 N N . GLY A 1 86 ? -25.076 22.042 27.640 1.00 65.04 400 GLY A N 1
ATOM 648 C CA . GLY A 1 86 ? -25.776 22.238 28.897 1.00 64.87 400 GLY A CA 1
ATOM 649 C C . GLY A 1 86 ? -25.545 23.625 29.467 1.00 65.43 400 GLY A C 1
ATOM 650 O O . GLY A 1 86 ? -25.706 24.637 28.777 1.00 64.90 400 GLY A O 1
ATOM 651 N N . THR A 1 87 ? -25.148 23.667 30.732 1.00 65.97 401 THR A N 1
ATOM 652 C CA . THR A 1 87 ? -24.895 24.931 31.419 1.00 67.82 401 THR A CA 1
ATOM 653 C C . THR A 1 87 ? -23.890 25.873 30.729 1.00 68.30 401 THR A C 1
ATOM 654 O O . THR A 1 87 ? -23.999 27.096 30.838 1.00 68.71 401 THR A O 1
ATOM 658 N N . GLY A 1 88 ? -22.924 25.317 30.012 1.00 68.49 402 GLY A N 1
ATOM 659 C CA . GLY A 1 88 ? -21.946 26.160 29.352 1.00 67.34 402 GLY A CA 1
ATOM 660 C C . GLY A 1 88 ? -22.252 26.499 27.904 1.00 67.39 402 GLY A C 1
ATOM 661 O O . GLY A 1 88 ? -21.369 26.991 27.195 1.00 66.77 402 GLY A O 1
ATOM 662 N N . ARG A 1 89 ? -23.482 26.246 27.458 1.00 67.35 403 ARG A N 1
ATOM 663 C CA . ARG A 1 89 ? -23.875 26.539 26.075 1.00 67.74 403 ARG A CA 1
ATOM 664 C C . ARG A 1 89 ? -23.569 27.986 25.659 1.00 67.15 403 ARG A C 1
ATOM 665 O O . ARG A 1 89 ? -24.057 28.938 26.271 1.00 66.29 403 ARG A O 1
ATOM 667 N N . GLY A 1 90 ? -22.744 28.134 24.625 1.00 66.98 404 GLY A N 1
ATOM 668 C CA . GLY A 1 90 ? -22.395 29.450 24.124 1.00 67.70 404 GLY A CA 1
ATOM 669 C C . GLY A 1 90 ? -21.396 30.251 24.944 1.00 69.14 404 GLY A C 1
ATOM 670 O O . GLY A 1 90 ? -20.840 31.238 24.458 1.00 70.17 404 GLY A O 1
ATOM 671 N N . THR A 1 91 ? -21.151 29.831 26.182 1.00 70.23 405 THR A N 1
ATOM 672 C CA . THR A 1 91 ? -20.222 30.540 27.066 1.00 70.03 405 THR A CA 1
ATOM 673 C C . THR A 1 91 ? -18.940 29.789 27.399 1.00 69.43 405 THR A C 1
ATOM 674 O O . THR A 1 91 ? -17.887 30.396 27.588 1.00 67.55 405 THR A O 1
ATOM 678 N N . HIS A 1 92 ? -19.038 28.465 27.480 1.00 69.96 406 HIS A N 1
ATOM 679 C CA . HIS A 1 92 ? -17.887 27.640 27.821 1.00 70.14 406 HIS A CA 1
ATOM 680 C C . HIS A 1 92 ? -17.551 26.531 26.844 1.00 69.00 406 HIS A C 1
ATOM 681 O O . HIS A 1 92 ? -18.366 26.121 26.028 1.00 68.88 406 HIS A O 1
ATOM 688 N N . LEU A 1 93 ? -16.319 26.052 26.965 1.00 67.83 407 LEU A N 1
ATOM 689 C CA . LEU A 1 93 ? -15.810 24.938 26.186 1.00 64.24 407 LEU A CA 1
ATOM 690 C C . LEU A 1 93 ? -16.165 23.741 27.070 1.00 61.40 407 LEU A C 1
ATOM 691 O O . LEU A 1 93 ? -15.694 23.643 28.189 1.00 61.23 407 LEU A O 1
ATOM 696 N N . SER A 1 94 ? -17.015 22.849 26.592 1.00 59.83 408 SER A N 1
ATOM 697 C CA . SER A 1 94 ? -17.401 21.683 27.382 1.00 58.40 408 SER A CA 1
ATOM 698 C C . SER A 1 94 ? -16.552 20.463 27.034 1.00 57.72 408 SER A C 1
ATOM 699 O O . SER A 1 94 ? -16.390 20.126 25.861 1.00 58.61 408 SER A O 1
ATOM 702 N N . LEU A 1 95 ? -16.022 19.790 28.052 1.00 55.06 409 LEU A N 1
ATOM 703 C CA . LEU A 1 95 ? -15.177 18.623 27.830 1.00 52.35 409 LEU A CA 1
ATOM 704 C C . LEU A 1 95 ? -15.712 17.409 28.592 1.00 49.58 409 LEU A C 1
ATOM 705 O O . LEU A 1 95 ? -16.011 17.486 29.784 1.00 47.46 409 LEU A O 1
ATOM 710 N N . PHE A 1 96 ? -15.832 16.281 27.905 1.00 47.77 410 PHE A N 1
ATOM 711 C CA . PHE A 1 96 ? -16.340 15.088 28.560 1.00 46.88 410 PHE A CA 1
ATOM 712 C C . PHE A 1 96 ? -15.475 13.834 28.423 1.00 45.31 410 PHE A C 1
ATOM 713 O O . PHE A 1 96 ? -14.669 13.702 27.506 1.00 42.92 410 PHE A O 1
ATOM 721 N N . PHE A 1 97 ? -15.670 12.923 29.369 1.00 45.04 411 PHE A N 1
ATOM 722 C CA . PHE A 1 97 ? -14.973 11.649 29.435 1.00 44.94 411 PHE A CA 1
ATOM 723 C C . PHE A 1 97 ? -15.975 10.571 29.021 1.00 44.97 411 PHE A C 1
ATOM 724 O O . PHE A 1 97 ? -17.117 10.569 29.475 1.00 43.54 411 PHE A O 1
ATOM 732 N N . VAL A 1 98 ? -15.546 9.651 28.163 1.00 44.44 412 VAL A N 1
ATOM 733 C CA . VAL A 1 98 ? -16.427 8.590 27.715 1.00 43.92 412 VAL A CA 1
ATOM 734 C C . VAL A 1 98 ? -15.905 7.169 27.956 1.00 43.82 412 VAL A C 1
ATOM 735 O O . VAL A 1 98 ? -14.813 6.816 27.518 1.00 45.46 412 VAL A O 1
ATOM 739 N N . VAL A 1 99 ? -16.691 6.357 28.658 1.00 42.50 413 VAL A N 1
ATOM 740 C CA . VAL A 1 99 ? -16.332 4.963 28.874 1.00 41.80 413 VAL A CA 1
ATOM 741 C C . VAL A 1 99 ? -16.946 4.153 27.721 1.00 43.65 413 VAL A C 1
ATOM 742 O O . VAL A 1 99 ? -18.165 4.013 27.639 1.00 42.13 413 VAL A O 1
ATOM 746 N N . MET A 1 100 ? -16.112 3.630 26.831 1.00 44.26 414 MET A N 1
ATOM 747 C CA . MET A 1 100 ? -16.598 2.854 25.689 1.00 44.40 414 MET A CA 1
ATOM 748 C C . MET A 1 100 ? -16.608 1.356 25.930 1.00 45.22 414 MET A C 1
ATOM 749 O O . MET A 1 100 ? -16.087 0.863 26.937 1.00 45.85 414 MET A O 1
ATOM 754 N N . LYS A 1 101 ? -17.200 0.620 24.995 1.00 46.22 415 LYS A N 1
ATOM 755 C CA . LYS A 1 101 ? -17.238 -0.822 25.130 1.00 48.42 415 LYS A CA 1
ATOM 756 C C . LYS A 1 101 ? -15.861 -1.345 24.751 1.00 49.48 415 LYS A C 1
ATOM 757 O O . LYS A 1 101 ? -15.382 -1.105 23.636 1.00 49.83 415 LYS A O 1
ATOM 763 N N . GLY A 1 102 ? -15.222 -2.033 25.692 1.00 48.82 416 GLY A N 1
ATOM 764 C CA . GLY A 1 102 ? -13.904 -2.575 25.440 1.00 49.40 416 GLY A CA 1
ATOM 765 C C . GLY A 1 102 ? -14.009 -4.051 25.149 1.00 48.04 416 GLY A C 1
ATOM 766 O O . GLY A 1 102 ? -14.970 -4.685 25.559 1.00 50.50 416 GLY A O 1
ATOM 767 N N . PRO A 1 103 ? -13.033 -4.632 24.451 1.00 48.87 417 PRO A N 1
ATOM 768 C CA . PRO A 1 103 ? -13.066 -6.060 24.124 1.00 48.30 417 PRO A CA 1
ATOM 769 C C . PRO A 1 103 ? -12.832 -6.928 25.351 1.00 47.89 417 PRO A C 1
ATOM 770 O O . PRO A 1 103 ? -13.063 -8.137 25.320 1.00 49.63 417 PRO A O 1
ATOM 774 N N . ASN A 1 104 ? -12.378 -6.305 26.434 1.00 46.90 418 ASN A N 1
ATOM 775 C CA . ASN A 1 104 ? -12.088 -7.029 27.671 1.00 45.79 418 ASN A CA 1
ATOM 776 C C . ASN A 1 104 ? -13.005 -6.677 28.840 1.00 45.91 418 ASN A C 1
ATOM 777 O O . ASN A 1 104 ? -12.729 -7.061 29.968 1.00 46.90 418 ASN A O 1
ATOM 782 N N . ASP A 1 105 ? -14.092 -5.960 28.587 1.00 46.87 419 ASP A N 1
ATOM 783 C CA . ASP A 1 105 ? -14.988 -5.576 29.677 1.00 47.27 419 ASP A CA 1
ATOM 784 C C . ASP A 1 105 ? -15.360 -6.706 30.628 1.00 46.17 419 ASP A C 1
ATOM 785 O O . ASP A 1 105 ? -15.427 -6.504 31.832 1.00 46.37 419 ASP A O 1
ATOM 790 N N . ALA A 1 106 ? -15.594 -7.897 30.093 1.00 46.20 420 ALA A N 1
ATOM 791 C CA . ALA A 1 106 ? -15.946 -9.047 30.917 1.00 46.46 420 ALA A CA 1
ATOM 792 C C . ALA A 1 106 ? -14.874 -9.341 31.968 1.00 46.89 420 ALA A C 1
ATOM 793 O O . ALA A 1 106 ? -15.140 -9.987 32.978 1.00 47.48 420 ALA A O 1
ATOM 795 N N . LEU A 1 107 ? -13.662 -8.865 31.728 1.00 45.60 421 LEU A N 1
ATOM 796 C CA . LEU A 1 107 ? -12.589 -9.112 32.661 1.00 45.60 421 LEU A CA 1
ATOM 797 C C . LEU A 1 107 ? -12.359 -7.960 33.634 1.00 47.03 421 LEU A C 1
ATOM 798 O O . LEU A 1 107 ? -11.592 -8.100 34.586 1.00 49.51 421 LEU A O 1
ATOM 803 N N . LEU A 1 108 ? -13.025 -6.836 33.412 1.00 46.68 422 LEU A N 1
ATOM 804 C CA . LEU A 1 108 ? -12.839 -5.670 34.262 1.00 46.41 422 LEU A CA 1
ATOM 805 C C . LEU A 1 108 ? -13.859 -5.508 35.375 1.00 48.91 422 LEU A C 1
ATOM 806 O O . LEU A 1 108 ? -14.992 -5.984 35.268 1.00 51.70 422 LEU A O 1
ATOM 811 N N . ARG A 1 109 ? -13.448 -4.832 36.447 1.00 48.15 423 ARG A N 1
ATOM 812 C CA . ARG A 1 109 ? -14.334 -4.572 37.581 1.00 49.20 423 ARG A CA 1
ATOM 813 C C . ARG A 1 109 ? -15.189 -3.357 37.260 1.00 49.80 423 ARG A C 1
ATOM 814 O O . ARG A 1 109 ? -14.694 -2.365 36.725 1.00 50.38 423 ARG A O 1
ATOM 816 N N . TRP A 1 110 ? -16.475 -3.443 37.575 1.00 50.03 424 TRP A N 1
ATOM 817 C CA . TRP A 1 110 ? -17.392 -2.335 37.329 1.00 50.38 424 TRP A CA 1
ATOM 818 C C . TRP A 1 110 ? -18.153 -1.979 38.612 1.00 51.46 424 TRP A C 1
ATOM 819 O O . TRP A 1 110 ? -18.290 -2.808 39.520 1.00 50.88 424 TRP A O 1
ATOM 830 N N . PRO A 1 111 ? -18.633 -0.725 38.714 1.00 52.07 425 PRO A N 1
ATOM 831 C CA . PRO A 1 111 ? -18.506 0.358 37.730 1.00 50.29 425 PRO A CA 1
ATOM 832 C C . PRO A 1 111 ? -17.094 0.954 37.627 1.00 50.00 425 PRO A C 1
ATOM 833 O O . PRO A 1 111 ? -16.245 0.715 38.484 1.00 49.68 425 PRO A O 1
ATOM 837 N N . PHE A 1 112 ? -16.860 1.718 36.559 1.00 50.37 426 PHE A N 1
ATOM 838 C CA . PHE A 1 112 ? -15.586 2.396 36.312 1.00 47.70 426 PHE A CA 1
ATOM 839 C C . PHE A 1 112 ? -15.410 3.321 37.507 1.00 48.34 426 PHE A C 1
ATOM 840 O O . PHE A 1 112 ? -16.344 4.015 37.882 1.00 48.54 426 PHE A O 1
ATOM 848 N N . ASN A 1 113 ? -14.229 3.349 38.110 1.00 48.74 427 ASN A N 1
ATOM 849 C CA . ASN A 1 113 ? -14.046 4.205 39.271 1.00 51.19 427 ASN A CA 1
ATOM 850 C C . ASN A 1 113 ? -12.612 4.715 39.441 1.00 51.87 427 ASN A C 1
ATOM 851 O O . ASN A 1 113 ? -12.003 4.552 40.496 1.00 52.90 427 ASN A O 1
ATOM 856 N N . GLN A 1 114 ? -12.086 5.349 38.395 1.00 49.50 428 GLN A N 1
ATOM 857 C CA . GLN A 1 114 ? -10.733 5.881 38.414 1.00 46.75 428 GLN A CA 1
ATOM 858 C C . GLN A 1 114 ? -10.808 7.378 38.341 1.00 46.04 428 GLN A C 1
ATOM 859 O O . GLN A 1 114 ? -11.669 7.914 37.663 1.00 49.26 428 GLN A O 1
ATOM 865 N N . LYS A 1 115 ? -9.902 8.064 39.021 1.00 45.31 429 LYS A N 1
ATOM 866 C CA . LYS A 1 115 ? -9.906 9.515 38.948 1.00 43.35 429 LYS A CA 1
ATOM 867 C C . LYS A 1 115 ? -9.479 9.951 37.558 1.00 40.29 429 LYS A C 1
ATOM 868 O O . LYS A 1 115 ? -8.588 9.365 36.963 1.00 40.95 429 LYS A O 1
ATOM 874 N N . VAL A 1 116 ? -10.137 10.976 37.034 1.00 39.39 430 VAL A N 1
ATOM 875 C CA . VAL A 1 116 ? -9.807 11.502 35.719 1.00 35.88 430 VAL A CA 1
ATOM 876 C C . VAL A 1 116 ? -9.444 12.987 35.764 1.00 34.81 430 VAL A C 1
ATOM 877 O O . VAL A 1 116 ? -10.168 13.796 36.324 1.00 34.82 430 VAL A O 1
ATOM 881 N N . THR A 1 117 ? -8.316 13.335 35.170 1.00 35.88 431 THR A N 1
ATOM 882 C CA . THR A 1 117 ? -7.885 14.729 35.113 1.00 38.12 431 THR A CA 1
ATOM 883 C C . THR A 1 117 ? -7.954 15.211 33.654 1.00 39.57 431 THR A C 1
ATOM 884 O O . THR A 1 117 ? -7.445 14.563 32.738 1.00 39.85 431 THR A O 1
ATOM 888 N N . LEU A 1 118 ? -8.583 16.357 33.439 1.00 40.71 432 LEU A N 1
ATOM 889 C CA . LEU A 1 118 ? -8.701 16.895 32.095 1.00 43.31 432 LEU A CA 1
ATOM 890 C C . LEU A 1 118 ? -7.950 18.211 31.975 1.00 43.42 432 LEU A C 1
ATOM 891 O O . LEU A 1 118 ? -8.050 19.057 32.841 1.00 42.29 432 LEU A O 1
ATOM 896 N N . MET A 1 119 ? -7.202 18.369 30.888 1.00 45.15 433 MET A N 1
ATOM 897 C CA . MET A 1 119 ? -6.407 19.567 30.669 1.00 47.51 433 MET A CA 1
ATOM 898 C C . MET A 1 119 ? -6.468 20.145 29.254 1.00 48.97 433 MET A C 1
ATOM 899 O O . MET A 1 119 ? -6.585 19.418 28.261 1.00 47.61 433 MET A O 1
ATOM 904 N N . LEU A 1 120 ? -6.344 21.467 29.198 1.00 50.05 434 LEU A N 1
ATOM 905 C CA . LEU A 1 120 ? -6.282 22.246 27.967 1.00 50.04 434 LEU A CA 1
ATOM 906 C C . LEU A 1 120 ? -4.894 22.880 28.074 1.00 51.16 434 LEU A C 1
ATOM 907 O O . LEU A 1 120 ? -4.702 23.870 28.774 1.00 51.05 434 LEU A O 1
ATOM 912 N N . LEU A 1 121 ? -3.919 22.294 27.396 1.00 52.26 435 LEU A N 1
ATOM 913 C CA . LEU A 1 121 ? -2.553 22.780 27.469 1.00 53.32 435 LEU A CA 1
ATOM 914 C C . LEU A 1 121 ? -2.306 24.184 26.947 1.00 55.41 435 LEU A C 1
ATOM 915 O O . LEU A 1 121 ? -2.818 24.576 25.899 1.00 54.87 435 LEU A O 1
ATOM 920 N N . ASP A 1 122 ? -1.508 24.932 27.703 1.00 57.15 436 ASP A N 1
ATOM 921 C CA . ASP A 1 122 ? -1.109 26.278 27.341 1.00 58.44 436 ASP A CA 1
ATOM 922 C C . ASP A 1 122 ? 0.178 26.097 26.538 1.00 58.84 436 ASP A C 1
ATOM 923 O O . ASP A 1 122 ? 1.163 25.578 27.060 1.00 57.89 436 ASP A O 1
ATOM 928 N N . GLN A 1 123 ? 0.173 26.506 25.272 1.00 59.75 437 GLN A N 1
ATOM 929 C CA . GLN A 1 123 ? 1.361 26.330 24.438 1.00 62.59 437 GLN A CA 1
ATOM 930 C C . GLN A 1 123 ? 2.518 27.262 24.777 1.00 65.29 437 GLN A C 1
ATOM 931 O O . GLN A 1 123 ? 3.369 27.565 23.935 1.00 64.08 437 GLN A O 1
ATOM 937 N N . ASN A 1 124 ? 2.535 27.683 26.038 1.00 69.65 438 ASN A N 1
ATOM 938 C CA . ASN A 1 124 ? 3.565 28.549 26.608 1.00 73.49 438 ASN A CA 1
ATOM 939 C C . ASN A 1 124 ? 3.941 28.034 27.998 1.00 76.07 438 ASN A C 1
ATOM 940 O O . ASN A 1 124 ? 4.605 28.730 28.768 1.00 77.71 438 ASN A O 1
ATOM 945 N N . ASN A 1 125 ? 3.510 26.810 28.300 1.00 78.10 439 ASN A N 1
ATOM 946 C CA . ASN A 1 125 ? 3.752 26.169 29.593 1.00 79.38 439 ASN A CA 1
ATOM 947 C C . ASN A 1 125 ? 3.585 27.066 30.808 1.00 79.35 439 ASN A C 1
ATOM 948 O O . ASN A 1 125 ? 4.150 26.790 31.872 1.00 79.47 439 ASN A O 1
ATOM 953 N N . ARG A 1 126 ? 2.800 28.127 30.647 1.00 78.63 440 ARG A N 1
ATOM 954 C CA . ARG A 1 126 ? 2.538 29.067 31.731 1.00 76.95 440 ARG A CA 1
ATOM 955 C C . ARG A 1 126 ? 1.403 28.550 32.626 1.00 75.02 440 ARG A C 1
ATOM 956 O O . ARG A 1 126 ? 1.656 27.926 33.656 1.00 74.49 440 ARG A O 1
ATOM 958 N N . GLU A 1 127 ? 0.160 28.801 32.222 1.00 73.08 441 GLU A N 1
ATOM 959 C CA . GLU A 1 127 ? -1.007 28.374 32.997 1.00 71.05 441 GLU A CA 1
ATOM 960 C C . GLU A 1 127 ? -1.980 27.454 32.245 1.00 69.46 441 GLU A C 1
ATOM 961 O O . GLU A 1 127 ? -2.839 27.931 31.505 1.00 69.97 441 GLU A O 1
ATOM 963 N N . HIS A 1 128 ? -1.869 26.142 32.440 1.00 65.81 442 HIS A N 1
ATOM 964 C CA . HIS A 1 128 ? -2.782 25.216 31.769 1.00 62.46 442 HIS A CA 1
ATOM 965 C C . HIS A 1 128 ? -4.177 25.307 32.391 1.00 60.15 442 HIS A C 1
ATOM 966 O O . HIS A 1 128 ? -4.333 25.788 33.511 1.00 60.07 442 HIS A O 1
ATOM 973 N N . VAL A 1 129 ? -5.192 24.858 31.654 1.00 57.78 443 VAL A N 1
ATOM 974 C CA . VAL A 1 129 ? -6.555 24.833 32.173 1.00 56.52 443 VAL A CA 1
ATOM 975 C C . VAL A 1 129 ? -6.753 23.385 32.602 1.00 57.44 443 VAL A C 1
ATOM 976 O O . VAL A 1 129 ? -6.782 22.475 31.775 1.00 57.63 443 VAL A O 1
ATOM 980 N N . ILE A 1 130 ? -6.877 23.175 33.905 1.00 56.46 444 ILE A N 1
ATOM 981 C CA . ILE A 1 130 ? -6.990 21.830 34.433 1.00 55.47 444 ILE A CA 1
ATOM 982 C C . ILE A 1 130 ? -8.152 21.647 35.400 1.00 54.14 444 ILE A C 1
ATOM 983 O O . ILE A 1 130 ? -8.569 22.584 36.070 1.00 54.49 444 ILE A O 1
ATOM 988 N N . ASP A 1 131 ? -8.698 20.436 35.427 1.00 53.22 445 ASP A N 1
ATOM 989 C CA . ASP A 1 131 ? -9.802 20.080 36.314 1.00 51.92 445 ASP A CA 1
ATOM 990 C C . ASP A 1 131 ? -9.765 18.556 36.438 1.00 50.24 445 ASP A C 1
ATOM 991 O O . ASP A 1 131 ? -9.164 17.888 35.609 1.00 48.25 445 ASP A O 1
ATOM 996 N N . ALA A 1 132 ? -10.388 18.015 37.479 1.00 50.75 446 ALA A N 1
ATOM 997 C CA . ALA A 1 132 ? -10.412 16.571 37.700 1.00 51.76 446 ALA A CA 1
ATOM 998 C C . ALA A 1 132 ? -11.698 16.114 38.387 1.00 52.73 446 ALA A C 1
ATOM 999 O O . ALA A 1 132 ? -12.508 16.930 38.814 1.00 53.34 446 ALA A O 1
ATOM 1001 N N . PHE A 1 133 ? -11.882 14.801 38.493 1.00 54.57 447 PHE A N 1
ATOM 1002 C CA . PHE A 1 133 ? -13.070 14.260 39.142 1.00 55.55 447 PHE A CA 1
ATOM 1003 C C . PHE A 1 133 ? -13.010 12.756 39.369 1.00 56.53 447 PHE A C 1
ATOM 1004 O O . PHE A 1 133 ? -12.188 12.054 38.782 1.00 55.61 447 PHE A O 1
ATOM 1012 N N . ARG A 1 134 ? -13.902 12.275 40.227 1.00 58.27 448 ARG A N 1
ATOM 1013 C CA . ARG A 1 134 ? -14.017 10.853 40.518 1.00 60.27 448 ARG A CA 1
ATOM 1014 C C . ARG A 1 134 ? -15.392 10.450 40.039 1.00 60.56 448 ARG A C 1
ATOM 1015 O O . ARG A 1 134 ? -16.381 11.123 40.322 1.00 61.92 448 ARG A O 1
ATOM 1023 N N . PRO A 1 135 ? -15.479 9.330 39.324 1.00 60.87 449 PRO A N 1
ATOM 1024 C CA . PRO A 1 135 ? -16.743 8.835 38.785 1.00 61.24 449 PRO A CA 1
ATOM 1025 C C . PRO A 1 135 ? -17.901 8.773 39.771 1.00 62.04 449 PRO A C 1
ATOM 1026 O O . PRO A 1 135 ? -17.720 8.494 40.955 1.00 60.86 449 PRO A O 1
ATOM 1030 N N . ASP A 1 136 ? -19.093 9.058 39.260 1.00 64.44 450 ASP A N 1
ATOM 1031 C CA . ASP A 1 136 ? -20.314 8.998 40.046 1.00 65.94 450 ASP A CA 1
ATOM 1032 C C . ASP A 1 136 ? -20.830 7.571 39.908 1.00 66.54 450 ASP A C 1
ATOM 1033 O O . ASP A 1 136 ? -21.692 7.284 39.077 1.00 67.30 450 ASP A O 1
ATOM 1038 N N . VAL A 1 137 ? -20.271 6.685 40.725 1.00 66.24 451 VAL A N 1
ATOM 1039 C CA . VAL A 1 137 ? -20.594 5.262 40.740 1.00 65.66 451 VAL A CA 1
ATOM 1040 C C . VAL A 1 137 ? -22.057 4.857 40.476 1.00 65.87 451 VAL A C 1
ATOM 1041 O O . VAL A 1 137 ? -22.321 3.734 40.032 1.00 64.01 451 VAL A O 1
ATOM 1045 N N . THR A 1 138 ? -23.004 5.754 40.741 1.00 66.08 452 THR A N 1
ATOM 1046 C CA . THR A 1 138 ? -24.413 5.431 40.504 1.00 65.44 452 THR A CA 1
ATOM 1047 C C . THR A 1 138 ? -24.887 5.900 39.120 1.00 65.26 452 THR A C 1
ATOM 1048 O O . THR A 1 138 ? -25.966 5.508 38.661 1.00 64.60 452 THR A O 1
ATOM 1052 N N . SER A 1 139 ? -24.079 6.734 38.463 1.00 63.44 453 SER A N 1
ATOM 1053 C CA . SER A 1 139 ? -24.399 7.243 37.129 1.00 62.03 453 SER A CA 1
ATOM 1054 C C . SER A 1 139 ? -24.247 6.110 36.108 1.00 61.80 453 SER A C 1
ATOM 1055 O O . SER A 1 139 ? -23.407 5.224 36.288 1.00 62.59 453 SER A O 1
ATOM 1058 N N . SER A 1 140 ? -25.045 6.120 35.043 1.00 60.38 454 SER A N 1
ATOM 1059 C CA . SER A 1 140 ? -24.930 5.044 34.062 1.00 59.42 454 SER A CA 1
ATOM 1060 C C . SER A 1 140 ? -23.679 5.227 33.219 1.00 58.81 454 SER A C 1
ATOM 1061 O O . SER A 1 140 ? -23.206 4.283 32.592 1.00 58.77 454 SER A O 1
ATOM 1064 N N . SER A 1 141 ? -23.131 6.439 33.232 1.00 58.34 455 SER A N 1
ATOM 1065 C CA . SER A 1 141 ? -21.924 6.739 32.474 1.00 57.38 455 SER A CA 1
ATOM 1066 C C . SER A 1 141 ? -20.746 5.846 32.842 1.00 57.35 455 SER A C 1
ATOM 1067 O O . SER A 1 141 ? -19.831 5.675 32.032 1.00 57.22 455 SER A O 1
ATOM 1070 N N . PHE A 1 142 ? -20.755 5.279 34.049 1.00 55.61 456 PHE A N 1
ATOM 1071 C CA . PHE A 1 142 ? -19.644 4.430 34.467 1.00 54.89 456 PHE A CA 1
ATOM 1072 C C . PHE A 1 142 ? -20.018 2.963 34.719 1.00 54.36 456 PHE A C 1
ATOM 1073 O O . PHE A 1 142 ? -19.282 2.207 35.367 1.00 51.92 456 PHE A O 1
ATOM 1081 N N . GLN A 1 143 ? -21.166 2.557 34.193 1.00 53.13 457 GLN A N 1
ATOM 1082 C CA . GLN A 1 143 ? -21.596 1.175 34.348 1.00 52.79 457 GLN A CA 1
ATOM 1083 C C . GLN A 1 143 ? -21.015 0.416 33.161 1.00 52.58 457 GLN A C 1
ATOM 1084 O O . GLN A 1 143 ? -20.670 1.028 32.144 1.00 49.93 457 GLN A O 1
ATOM 1090 N N . ARG A 1 144 ? -20.881 -0.902 33.284 1.00 53.02 458 ARG A N 1
ATOM 1091 C CA . ARG A 1 144 ? -20.331 -1.661 32.173 1.00 53.05 458 ARG A CA 1
ATOM 1092 C C . ARG A 1 144 ? -21.139 -1.289 30.939 1.00 54.15 458 ARG A C 1
ATOM 1093 O O . ARG A 1 144 ? -22.373 -1.371 30.944 1.00 54.59 458 ARG A O 1
ATOM 1101 N N . PRO A 1 145 ? -20.455 -0.863 29.865 1.00 54.82 459 PRO A N 1
ATOM 1102 C CA . PRO A 1 145 ? -21.126 -0.470 28.622 1.00 55.06 459 PRO A CA 1
ATOM 1103 C C . PRO A 1 145 ? -21.986 -1.559 27.980 1.00 56.07 459 PRO A C 1
ATOM 1104 O O . PRO A 1 145 ? -21.613 -2.732 27.953 1.00 55.60 459 PRO A O 1
ATOM 1108 N N . VAL A 1 146 ? -23.138 -1.141 27.461 1.00 57.82 460 VAL A N 1
ATOM 1109 C CA . VAL A 1 146 ? -24.090 -2.026 26.794 1.00 58.39 460 VAL A CA 1
ATOM 1110 C C . VAL A 1 146 ? -24.046 -1.719 25.305 1.00 58.97 460 VAL A C 1
ATOM 1111 O O . VAL A 1 146 ? -24.206 -2.601 24.463 1.00 59.30 460 VAL A O 1
ATOM 1115 N N . ASN A 1 147 ? -23.819 -0.448 24.993 1.00 61.10 461 ASN A N 1
ATOM 1116 C CA . ASN A 1 147 ? -23.725 0.033 23.612 1.00 62.79 461 ASN A CA 1
ATOM 1117 C C . ASN A 1 147 ? -22.251 0.223 23.224 1.00 62.13 461 ASN A C 1
ATOM 1118 O O . ASN A 1 147 ? -21.356 -0.398 23.803 1.00 61.46 461 ASN A O 1
ATOM 1123 N N . ASP A 1 148 ? -22.004 1.085 22.245 1.00 61.82 462 ASP A N 1
ATOM 1124 C CA . ASP A 1 148 ? -20.643 1.352 21.818 1.00 61.05 462 ASP A CA 1
ATOM 1125 C C . ASP A 1 148 ? -20.047 2.347 22.818 1.00 60.85 462 ASP A C 1
ATOM 1126 O O . ASP A 1 148 ? -18.868 2.266 23.160 1.00 61.02 462 ASP A O 1
ATOM 1131 N N . MET A 1 149 ? -20.873 3.278 23.286 1.00 59.19 463 MET A N 1
ATOM 1132 C CA . MET A 1 149 ? -20.433 4.300 24.234 1.00 58.04 463 MET A CA 1
ATOM 1133 C C . MET A 1 149 ? -21.509 4.610 25.267 1.00 57.85 463 MET A C 1
ATOM 1134 O O . MET A 1 149 ? -22.700 4.507 24.979 1.00 59.15 463 MET A O 1
ATOM 1139 N N . ASN A 1 150 ? -21.089 4.999 26.465 1.00 56.97 464 ASN A N 1
ATOM 1140 C CA . ASN A 1 150 ? -22.035 5.382 27.491 1.00 55.45 464 ASN A CA 1
ATOM 1141 C C . ASN A 1 150 ? -22.255 6.879 27.305 1.00 55.59 464 ASN A C 1
ATOM 1142 O O . ASN A 1 150 ? -21.715 7.474 26.363 1.00 53.99 464 ASN A O 1
ATOM 1147 N N . ILE A 1 151 ? -23.063 7.473 28.187 1.00 55.82 465 ILE A N 1
ATOM 1148 C CA . ILE A 1 151 ? -23.337 8.907 28.148 1.00 55.24 465 ILE A CA 1
ATOM 1149 C C . ILE A 1 151 ? -22.021 9.528 28.567 1.00 54.46 465 ILE A C 1
ATOM 11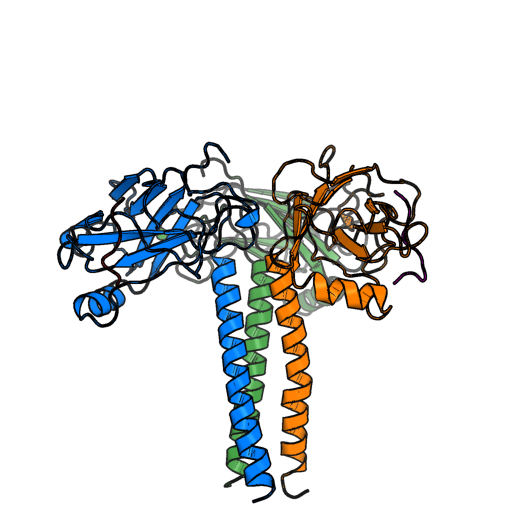50 O O . ILE A 1 151 ? -21.365 9.028 29.478 1.00 53.28 465 ILE A O 1
ATOM 1155 N N . ALA A 1 152 ? -21.628 10.611 27.907 1.00 54.29 466 ALA A N 1
ATOM 1156 C CA . ALA A 1 152 ? -20.390 11.287 28.260 1.00 53.39 466 ALA A CA 1
ATOM 1157 C C . ALA A 1 152 ? -20.630 12.062 29.550 1.00 55.00 466 ALA A C 1
ATOM 1158 O O . ALA A 1 152 ? -21.722 12.587 29.783 1.00 55.39 466 ALA A O 1
ATOM 1160 N N . SER A 1 153 ? -19.611 12.123 30.394 1.00 56.56 467 SER A N 1
ATOM 1161 C CA . SER A 1 153 ? -19.729 12.832 31.663 1.00 56.25 467 SER A CA 1
ATOM 1162 C C . SER A 1 153 ? -18.446 13.629 31.899 1.00 55.38 467 SER A C 1
ATOM 1163 O O . SER A 1 153 ? -17.348 13.150 31.643 1.00 55.93 467 SER A O 1
ATOM 1166 N N . GLY A 1 154 ? -18.572 14.859 32.371 1.00 54.91 468 GLY A N 1
ATOM 1167 C CA . GLY A 1 154 ? -17.375 15.636 32.597 1.00 53.37 468 GLY A CA 1
ATOM 1168 C C . GLY A 1 154 ? -17.565 17.060 33.063 1.00 54.04 468 GLY A C 1
ATOM 1169 O O . GLY A 1 154 ? -18.286 17.314 34.029 1.00 53.89 468 GLY A O 1
ATOM 1170 N N . CYS A 1 155 ? -16.924 17.983 32.346 1.00 54.58 469 CYS A N 1
ATOM 1171 C CA . CYS A 1 155 ? -16.932 19.409 32.666 1.00 54.66 469 CYS A CA 1
ATOM 1172 C C . CYS A 1 155 ? -17.603 20.292 31.617 1.00 55.12 469 CYS A C 1
ATOM 1173 O O . CYS A 1 155 ? -16.934 20.804 30.709 1.00 52.44 469 CYS A O 1
ATOM 1176 N N . PRO A 1 156 ? -18.925 20.499 31.737 1.00 56.02 470 PRO A N 1
ATOM 1177 C CA . PRO A 1 156 ? -19.664 21.335 30.791 1.00 55.37 470 PRO A CA 1
ATOM 1178 C C . PRO A 1 156 ? -19.175 22.786 30.858 1.00 55.90 470 PRO A C 1
ATOM 1179 O O . PRO A 1 156 ? -19.280 23.531 29.883 1.00 54.53 470 PRO A O 1
ATOM 1183 N N . LEU A 1 157 ? -18.641 23.178 32.013 1.00 57.02 471 LEU A N 1
ATOM 1184 C CA . LEU A 1 157 ? -18.113 24.527 32.198 1.00 58.77 471 LEU A CA 1
ATOM 1185 C C . LEU A 1 157 ? -16.592 24.448 32.347 1.00 59.74 471 LEU A C 1
ATOM 1186 O O . LEU A 1 157 ? -16.005 25.123 33.188 1.00 60.72 471 LEU A O 1
ATOM 1191 N N . PHE A 1 158 ? -15.958 23.624 31.520 1.00 60.85 472 PHE A N 1
ATOM 1192 C CA . PHE A 1 158 ? -14.518 23.428 31.573 1.00 61.12 472 PHE A CA 1
ATOM 1193 C C . PHE A 1 158 ? -13.678 24.685 31.315 1.00 62.73 472 PHE A C 1
ATOM 1194 O O . PHE A 1 158 ? -12.778 25.009 32.095 1.00 62.31 472 PHE A O 1
ATOM 1202 N N . CYS A 1 159 ? -13.959 25.391 30.226 1.00 64.95 473 CYS A N 1
ATOM 1203 C CA . CYS A 1 159 ? -13.176 26.583 29.889 1.00 67.18 473 CYS A CA 1
ATOM 1204 C C . CYS A 1 159 ? -14.024 27.673 29.227 1.00 70.00 473 CYS A C 1
ATOM 1205 O O . CYS A 1 159 ? -14.847 27.382 28.359 1.00 70.62 473 CYS A O 1
ATOM 1208 N N . PRO A 1 160 ? -13.862 28.939 29.660 1.00 71.70 474 PRO A N 1
ATOM 1209 C CA . PRO A 1 160 ? -14.610 30.072 29.099 1.00 73.35 474 PRO A CA 1
ATOM 1210 C C . PRO A 1 160 ? -14.179 30.352 27.662 1.00 73.70 474 PRO A C 1
ATOM 1211 O O . PRO A 1 160 ? -13.008 30.607 27.401 1.00 73.28 474 PRO A O 1
ATOM 1215 N N . VAL A 1 161 ? -15.133 30.305 26.736 1.00 75.88 475 VAL A N 1
ATOM 1216 C CA . VAL A 1 161 ? -14.860 30.534 25.318 1.00 77.88 475 VAL A CA 1
ATOM 1217 C C . VAL A 1 161 ? -13.860 31.663 25.067 1.00 78.54 475 VAL A C 1
ATOM 1218 O O . VAL A 1 161 ? -12.941 31.544 24.254 1.00 76.84 475 VAL A O 1
ATOM 1222 N N . SER A 1 162 ? -14.048 32.760 25.780 1.00 81.23 476 SER A N 1
ATOM 1223 C CA . SER A 1 162 ? -13.182 33.920 25.642 1.00 84.18 476 SER A CA 1
ATOM 1224 C C . SER A 1 162 ? -11.736 33.608 25.981 1.00 85.91 476 SER A C 1
ATOM 1225 O O . SER A 1 162 ? -10.822 34.010 25.262 1.00 85.76 476 SER A O 1
ATOM 1228 N N . LYS A 1 163 ? -11.528 32.890 27.080 1.00 88.81 477 LYS A N 1
ATOM 1229 C CA . LYS A 1 163 ? -10.176 32.564 27.508 1.00 91.38 477 LYS A CA 1
ATOM 1230 C C . LYS A 1 163 ? -9.354 31.991 26.363 1.00 92.92 477 LYS A C 1
ATOM 1231 O O . LYS A 1 163 ? -8.271 32.484 26.059 1.00 93.32 477 LYS A O 1
ATOM 1237 N N . MET A 1 164 ? -9.862 30.946 25.723 1.00 94.98 478 MET A N 1
ATOM 1238 C CA . MET A 1 164 ? -9.140 30.364 24.601 1.00 96.81 478 MET A CA 1
ATOM 1239 C C . MET A 1 164 ? -9.194 31.359 23.458 1.00 97.38 478 MET A C 1
ATOM 1240 O O . MET A 1 164 ? -8.757 32.501 23.600 1.00 98.04 478 MET A O 1
ATOM 1245 N N . GLU A 1 165 ? -9.747 30.911 22.333 1.00 98.04 479 GLU A N 1
ATOM 1246 C CA . GLU A 1 165 ? -9.890 31.724 21.133 1.00 98.26 479 GLU A CA 1
ATOM 1247 C C . GLU A 1 165 ? -9.087 33.016 21.215 1.00 98.42 479 GLU A C 1
ATOM 1248 O O . GLU A 1 165 ? -7.924 33.045 20.812 1.00 98.58 479 GLU A O 1
ATOM 1250 N N . ALA A 1 166 ? -9.710 34.070 21.746 1.00 98.81 480 ALA A N 1
ATOM 1251 C CA . ALA A 1 166 ? -9.072 35.379 21.890 1.00 98.65 480 ALA A CA 1
ATOM 1252 C C . ALA A 1 166 ? -7.646 35.375 21.343 1.00 98.82 480 ALA A C 1
ATOM 1253 O O . ALA A 1 166 ? -7.409 35.717 20.184 1.00 99.17 480 ALA A O 1
ATOM 1255 N N . LYS A 1 167 ? -6.697 34.977 22.177 1.00 98.27 481 LYS A N 1
ATOM 1256 C CA . LYS A 1 167 ? -5.305 34.915 21.764 1.00 98.25 481 LYS A CA 1
ATOM 1257 C C . LYS A 1 167 ? -4.575 33.958 22.696 1.00 98.51 481 LYS A C 1
ATOM 1258 O O . LYS A 1 167 ? -4.436 32.767 22.395 1.00 99.09 481 LYS A O 1
ATOM 1260 N N . ASN A 1 168 ? -4.134 34.483 23.837 1.00 97.43 482 ASN A N 1
ATOM 1261 C CA . ASN A 1 168 ? -3.411 33.694 24.834 1.00 95.89 482 ASN A CA 1
ATOM 1262 C C . ASN A 1 168 ? -2.389 32.772 24.191 1.00 92.86 482 ASN A C 1
ATOM 1263 O O . ASN A 1 168 ? -1.676 33.159 23.262 1.00 93.14 482 ASN A O 1
ATOM 1268 N N . SER A 1 169 ? -2.323 31.546 24.686 1.00 89.33 483 SER A N 1
ATOM 1269 C CA . SER A 1 169 ? -1.383 30.586 24.148 1.00 86.08 483 SER A CA 1
ATOM 1270 C C . SER A 1 169 ? -2.046 29.233 23.982 1.00 82.62 483 SER A C 1
ATOM 1271 O O . SER A 1 169 ? -1.397 28.269 23.588 1.00 83.38 483 SER A O 1
ATOM 1274 N N . TYR A 1 170 ? -3.341 29.158 24.277 1.00 77.38 484 TYR A N 1
ATOM 1275 C CA . TYR A 1 170 ? -4.045 27.889 24.144 1.00 73.18 484 TYR A CA 1
ATOM 1276 C C . TYR A 1 170 ? -4.188 27.504 22.689 1.00 70.24 484 TYR A C 1
ATOM 1277 O O . TYR A 1 170 ? -4.044 26.340 22.330 1.00 69.17 484 TYR A O 1
ATOM 1286 N N . VAL A 1 171 ? -4.467 28.496 21.854 1.00 67.62 485 VAL A N 1
ATOM 1287 C CA . VAL A 1 171 ? -4.617 28.270 20.427 1.00 64.35 485 VAL A CA 1
ATOM 1288 C C . VAL A 1 171 ? -3.419 28.885 19.720 1.00 64.44 485 VAL A C 1
ATOM 1289 O O . VAL A 1 171 ? -3.127 30.065 19.876 1.00 64.93 485 VAL A O 1
ATOM 1293 N N . ARG A 1 172 ? -2.719 28.072 18.946 1.00 63.79 486 ARG A N 1
ATOM 1294 C CA . ARG A 1 172 ? -1.553 28.547 18.233 1.00 64.77 486 ARG A CA 1
ATOM 1295 C C . ARG A 1 172 ? -1.529 27.801 16.914 1.00 64.50 486 ARG A C 1
ATOM 1296 O O . ARG A 1 172 ? -1.906 26.634 16.869 1.00 65.62 486 ARG A O 1
ATOM 1304 N N . ASP A 1 173 ? -1.097 28.482 15.853 1.00 63.20 487 ASP A N 1
ATOM 1305 C CA . ASP A 1 173 ? -1.035 27.902 14.513 1.00 61.14 487 ASP A CA 1
ATOM 1306 C C . ASP A 1 173 ? -2.249 27.022 14.241 1.00 58.98 487 ASP A C 1
ATOM 1307 O O . ASP A 1 173 ? -2.146 25.874 13.809 1.00 55.52 487 ASP A O 1
ATOM 1312 N N . ASP A 1 174 ? -3.403 27.611 14.532 1.00 58.09 488 ASP A N 1
ATOM 1313 C CA . ASP A 1 174 ? -4.718 27.020 14.348 1.00 58.36 488 ASP A CA 1
ATOM 1314 C C . ASP A 1 174 ? -4.883 25.574 14.855 1.00 57.98 488 ASP A C 1
ATOM 1315 O O . ASP A 1 174 ? -5.372 24.692 14.139 1.00 58.81 488 ASP A O 1
ATOM 1320 N N . ALA A 1 175 ? -4.484 25.350 16.107 1.00 55.55 489 ALA A N 1
ATOM 1321 C CA . ALA A 1 175 ? -4.589 24.034 16.737 1.00 52.05 489 ALA A CA 1
ATOM 1322 C C . ALA A 1 175 ? -4.539 24.163 18.251 1.00 49.80 489 ALA A C 1
ATOM 1323 O O . ALA A 1 175 ? -4.062 25.160 18.784 1.00 49.72 489 ALA A O 1
ATOM 1325 N N . ILE A 1 176 ? -5.054 23.153 18.942 1.00 47.68 490 ILE A N 1
ATOM 1326 C CA . ILE A 1 176 ? -5.044 23.136 20.400 1.00 44.93 490 ILE A CA 1
ATOM 1327 C C . ILE A 1 176 ? -4.776 21.715 20.863 1.00 42.59 490 ILE A C 1
ATOM 1328 O O . ILE A 1 176 ? -4.979 20.772 20.109 1.00 42.12 490 ILE A O 1
ATOM 1333 N N . PHE A 1 177 ? -4.295 21.558 22.091 1.00 41.16 491 PHE A N 1
ATOM 1334 C CA . PHE A 1 177 ? -4.049 20.219 22.614 1.00 39.21 491 PHE A CA 1
ATOM 1335 C C . PHE A 1 177 ? -4.864 19.981 23.874 1.00 39.09 491 PHE A C 1
ATOM 1336 O O . PHE A 1 177 ? -4.965 20.852 24.744 1.00 38.55 491 PHE A O 1
ATOM 1344 N N . ILE A 1 178 ? -5.470 18.805 23.939 1.00 37.43 492 ILE A N 1
ATOM 1345 C CA . ILE A 1 178 ? -6.272 18.411 25.078 1.00 38.11 492 ILE A CA 1
ATOM 1346 C C . ILE A 1 178 ? -5.580 17.215 25.718 1.00 39.06 492 ILE A C 1
ATOM 1347 O O . ILE A 1 178 ? -5.237 16.253 25.041 1.00 37.99 492 ILE A O 1
ATOM 1352 N N . LYS A 1 179 ? -5.368 17.269 27.026 1.00 39.03 493 LYS A N 1
ATOM 1353 C CA . LYS A 1 179 ? -4.711 16.157 27.697 1.00 37.27 493 LYS A CA 1
ATOM 1354 C C . LYS A 1 179 ? -5.615 15.499 28.737 1.00 35.99 493 LYS A C 1
ATOM 1355 O O . LYS A 1 179 ? -6.305 16.170 29.503 1.00 36.15 493 LYS A O 1
ATOM 1361 N N . ALA A 1 180 ? -5.614 14.172 28.754 1.00 34.31 494 ALA A N 1
ATOM 1362 C CA . ALA A 1 180 ? -6.428 13.430 29.713 1.00 33.84 494 ALA A CA 1
ATOM 1363 C C . ALA A 1 180 ? -5.528 12.456 30.466 1.00 33.66 494 ALA A C 1
ATOM 1364 O O . ALA A 1 180 ? -4.680 11.785 29.872 1.00 34.26 494 ALA A O 1
ATOM 1366 N N . ILE A 1 181 ? -5.685 12.413 31.783 1.00 34.13 495 ILE A N 1
ATOM 1367 C CA . ILE A 1 181 ? -4.899 11.492 32.584 1.00 35.02 495 ILE A CA 1
ATOM 1368 C C . ILE A 1 181 ? -5.844 10.688 33.453 1.00 35.62 495 ILE A C 1
ATOM 1369 O O . ILE A 1 181 ? -6.553 11.249 34.287 1.00 36.35 495 ILE A O 1
ATOM 1374 N N . VAL A 1 182 ? -5.878 9.379 33.227 1.00 35.97 496 VAL A N 1
ATOM 1375 C CA . VAL A 1 182 ? -6.725 8.488 34.016 1.00 38.00 496 VAL A CA 1
ATOM 1376 C C . VAL A 1 182 ? -5.845 7.902 35.119 1.00 39.25 496 VAL A C 1
ATOM 1377 O O . VAL A 1 182 ? -4.819 7.260 34.826 1.00 37.63 496 VAL A O 1
ATOM 1381 N N . ASP A 1 183 ? -6.220 8.135 36.376 1.00 38.13 497 ASP A N 1
ATOM 1382 C CA . ASP A 1 183 ? -5.440 7.608 37.489 1.00 40.49 497 ASP A CA 1
ATOM 1383 C C . ASP A 1 183 ? -5.510 6.081 37.492 1.00 39.77 497 ASP A C 1
ATOM 1384 O O . ASP A 1 183 ? -6.586 5.509 37.380 1.00 41.46 497 ASP A O 1
ATOM 1389 N N . LEU A 1 184 ? -4.367 5.424 37.636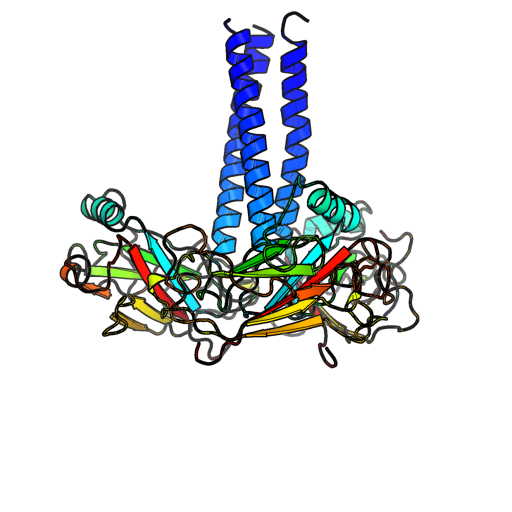 1.00 37.88 498 LEU A N 1
ATOM 1390 C CA . LEU A 1 184 ? -4.335 3.969 37.591 1.00 39.97 498 LEU A CA 1
ATOM 1391 C C . LEU A 1 184 ? -4.378 3.234 38.940 1.00 41.48 498 LEU A C 1
ATOM 1392 O O . LEU A 1 184 ? -4.293 2.001 38.974 1.00 37.44 498 LEU A O 1
ATOM 1397 N N . THR A 1 185 ? -4.527 3.973 40.038 1.00 45.21 499 THR A N 1
ATOM 1398 C CA . THR A 1 185 ? -4.572 3.351 41.358 1.00 49.73 499 THR A CA 1
ATOM 1399 C C . THR A 1 185 ? -5.596 2.219 41.426 1.00 52.87 499 THR A C 1
ATOM 1400 O O . THR A 1 185 ? -6.763 2.392 41.055 1.00 52.88 499 THR A O 1
ATOM 1404 N N . GLY A 1 186 ? -5.148 1.057 41.897 1.00 54.83 500 GLY A N 1
ATOM 1405 C CA . GLY A 1 186 ? -6.032 -0.084 42.007 1.00 55.92 500 GLY A CA 1
ATOM 1406 C C . GLY A 1 186 ? -5.932 -1.048 40.843 1.00 57.81 500 GLY A C 1
ATOM 1407 O O . GLY A 1 186 ? -6.244 -2.224 41.007 1.00 58.96 500 GLY A O 1
ATOM 1408 N N . LEU A 1 187 ? -5.500 -0.566 39.678 1.00 57.75 501 LEU A N 1
ATOM 1409 C CA . LEU A 1 187 ? -5.382 -1.411 38.481 1.00 58.07 501 LEU A CA 1
ATOM 1410 C C . LEU A 1 187 ? -3.948 -1.920 38.286 1.00 60.06 501 LEU A C 1
ATOM 1411 O O . LEU A 1 187 ? -3.380 -1.737 37.185 1.00 62.75 501 LEU A O 1
ATOM 1417 N N . GLU B 1 1 ? -15.775 -10.296 -26.691 1.00 99.74 315 GLU B N 1
ATOM 1418 C CA . GLU B 1 1 ? -14.932 -9.960 -27.873 1.00 100.00 315 GLU B CA 1
ATOM 1419 C C . GLU B 1 1 ? -14.879 -8.449 -28.127 1.00 100.00 315 GLU B C 1
ATOM 1420 O O . GLU B 1 1 ? -13.815 -7.839 -27.976 1.00 100.00 315 GLU B O 1
ATOM 1422 N N . ALA B 1 2 ? -16.015 -7.855 -28.506 1.00 100.00 316 ALA B N 1
ATOM 1423 C CA . ALA B 1 2 ? -16.093 -6.416 -28.789 1.00 100.00 316 ALA B CA 1
ATOM 1424 C C . ALA B 1 2 ? -15.320 -5.598 -27.750 1.00 100.00 316 ALA B C 1
ATOM 1425 O O . ALA B 1 2 ? -14.289 -5.000 -28.066 1.00 100.00 316 ALA B O 1
ATOM 1427 N N . LEU B 1 3 ? -15.820 -5.580 -26.516 1.00 100.00 317 LEU B N 1
ATOM 1428 C CA . LEU B 1 3 ? -15.174 -4.850 -25.424 1.00 99.19 317 LEU B CA 1
ATOM 1429 C C . LEU B 1 3 ? -15.326 -5.627 -24.118 1.00 98.93 317 LEU B C 1
ATOM 1430 O O . LEU B 1 3 ? -15.114 -5.087 -23.030 1.00 98.96 317 LEU B O 1
ATOM 1432 N N . SER B 1 4 ? -15.688 -6.903 -24.234 1.00 98.45 318 SER B N 1
ATOM 1433 C CA . SER B 1 4 ? -15.871 -7.753 -23.066 1.00 98.16 318 SER B CA 1
ATOM 1434 C C . SER B 1 4 ? -14.560 -8.403 -22.607 1.00 97.92 318 SER B C 1
ATOM 1435 O O . SER B 1 4 ? -14.430 -8.779 -21.441 1.00 98.08 318 SER B O 1
ATOM 1437 N N . SER B 1 5 ? -13.594 -8.538 -23.512 1.00 96.88 319 SER B N 1
ATOM 1438 C CA . SER B 1 5 ? -12.305 -9.135 -23.155 1.00 96.04 319 SER B CA 1
ATOM 1439 C C . SER B 1 5 ? -11.599 -8.259 -22.120 1.00 94.90 319 SER B C 1
ATOM 1440 O O . SER B 1 5 ? -10.658 -8.695 -21.449 1.00 94.37 319 SER B O 1
ATOM 1443 N N . LYS B 1 6 ? -12.065 -7.020 -22.008 1.00 93.77 320 LYS B N 1
ATOM 1444 C CA . LYS B 1 6 ? -11.509 -6.059 -21.064 1.00 92.07 320 LYS B CA 1
ATOM 1445 C C . LYS B 1 6 ? -12.304 -6.080 -19.762 1.00 91.28 320 LYS B C 1
ATOM 1446 O O . LYS B 1 6 ? -11.729 -6.205 -18.683 1.00 90.78 320 LYS B O 1
ATOM 1448 N N . VAL B 1 7 ? -13.627 -5.967 -19.864 1.00 89.89 321 VAL B N 1
ATOM 1449 C CA . VAL B 1 7 ? -14.482 -5.977 -18.680 1.00 88.69 321 VAL B CA 1
ATOM 1450 C C . VAL B 1 7 ? -14.412 -7.329 -17.970 1.00 88.08 321 VAL B C 1
ATOM 1451 O O . VAL B 1 7 ? -14.305 -7.390 -16.748 1.00 87.37 321 VAL B O 1
ATOM 1455 N N . GLN B 1 8 ? -14.480 -8.411 -18.740 1.00 88.39 322 GLN B N 1
ATOM 1456 C CA . GLN B 1 8 ? -14.399 -9.755 -18.173 1.00 87.97 322 GLN B CA 1
ATOM 1457 C C . GLN B 1 8 ? -12.983 -9.924 -17.642 1.00 87.51 322 GLN B C 1
ATOM 1458 O O . GLN B 1 8 ? -12.647 -10.947 -17.052 1.00 87.68 322 GLN B O 1
ATOM 1460 N N . GLN B 1 9 ? -12.162 -8.902 -17.875 1.00 86.30 323 GLN B N 1
ATOM 1461 C CA . GLN B 1 9 ? -10.776 -8.878 -17.421 1.00 85.99 323 GLN B CA 1
ATOM 1462 C C . GLN B 1 9 ? -10.676 -7.928 -16.220 1.00 85.43 323 GLN B C 1
ATOM 1463 O O . GLN B 1 9 ? -9.813 -8.092 -15.349 1.00 86.21 323 GLN B O 1
ATOM 1465 N N . LEU B 1 10 ? -11.561 -6.931 -16.187 1.00 82.74 324 LEU B N 1
ATOM 1466 C CA . LEU B 1 10 ? -11.597 -5.981 -15.082 1.00 80.08 324 LEU B CA 1
ATOM 1467 C C . LEU B 1 10 ? -12.215 -6.732 -13.900 1.00 79.26 324 LEU B C 1
ATOM 1468 O O . LEU B 1 10 ? -11.811 -6.555 -12.752 1.00 79.21 324 LEU B O 1
ATOM 1470 N N . GLU B 1 11 ? -13.196 -7.580 -14.197 1.00 78.04 325 GLU B N 1
ATOM 1471 C CA . GLU B 1 11 ? -13.856 -8.377 -13.169 1.00 76.56 325 GLU B CA 1
ATOM 1472 C C . GLU B 1 11 ? -12.830 -9.336 -12.551 1.00 75.75 325 GLU B C 1
ATOM 1473 O O . GLU B 1 11 ? -12.914 -9.677 -11.367 1.00 75.41 325 GLU B O 1
ATOM 1475 N N . ARG B 1 12 ? -11.865 -9.769 -13.356 1.00 74.81 326 ARG B N 1
ATOM 1476 C CA . ARG B 1 12 ? -10.824 -10.669 -12.870 1.00 74.89 326 ARG B CA 1
ATOM 1477 C C . ARG B 1 12 ? -9.840 -9.798 -12.118 1.00 74.92 326 ARG B C 1
ATOM 1478 O O . ARG B 1 12 ? -9.059 -10.280 -11.298 1.00 75.54 326 ARG B O 1
ATOM 1480 N N . SER B 1 13 ? -9.890 -8.500 -12.408 1.00 74.57 327 SER B N 1
ATOM 1481 C CA . SER B 1 13 ? -9.018 -7.532 -11.759 1.00 73.63 327 SER B CA 1
ATOM 1482 C C . SER B 1 13 ? -9.540 -7.301 -10.339 1.00 73.20 327 SER B C 1
ATOM 1483 O O . SER B 1 13 ? -8.826 -7.519 -9.360 1.00 71.90 327 SER B O 1
ATOM 1486 N N . ILE B 1 14 ? -10.793 -6.869 -10.236 1.00 73.07 328 ILE B N 1
ATOM 1487 C CA . ILE B 1 14 ? -11.416 -6.629 -8.944 1.00 73.33 328 ILE B CA 1
ATOM 1488 C C . ILE B 1 14 ? -11.251 -7.872 -8.065 1.00 73.72 328 ILE B C 1
ATOM 1489 O O . ILE B 1 14 ? -10.896 -7.772 -6.893 1.00 73.76 328 ILE B O 1
ATOM 1491 N N . GLY B 1 15 ? -11.485 -9.042 -8.658 1.00 75.17 329 GLY B N 1
ATOM 1492 C CA . GLY B 1 15 ? -11.384 -10.305 -7.939 1.00 74.36 329 GLY B CA 1
ATOM 1493 C C . GLY B 1 15 ? -9.997 -10.750 -7.500 1.00 74.36 329 GLY B C 1
ATOM 1494 O O . GLY B 1 15 ? -9.857 -11.370 -6.446 1.00 74.78 329 GLY B O 1
ATOM 1495 N N . LEU B 1 16 ? -8.971 -10.461 -8.294 1.00 73.91 330 LEU B N 1
ATOM 1496 C CA . LEU B 1 16 ? -7.619 -10.859 -7.925 1.00 74.37 330 LEU B CA 1
ATOM 1497 C C . LEU B 1 16 ? -7.059 -9.850 -6.921 1.00 75.79 330 LEU B C 1
ATOM 1498 O O . LEU B 1 16 ? -6.064 -10.109 -6.237 1.00 76.25 330 LEU B O 1
ATOM 1500 N N . LYS B 1 17 ? -7.716 -8.698 -6.828 1.00 76.47 331 LYS B N 1
ATOM 1501 C CA . LYS B 1 17 ? -7.294 -7.640 -5.914 1.00 77.57 331 LYS B CA 1
ATOM 1502 C C . LYS B 1 17 ? -7.992 -7.811 -4.565 1.00 77.24 331 LYS B C 1
ATOM 1503 O O . LYS B 1 17 ? -7.391 -7.597 -3.506 1.00 76.70 331 LYS B O 1
ATOM 1509 N N . ASP B 1 18 ? -9.260 -8.204 -4.617 1.00 75.70 332 ASP B N 1
ATOM 1510 C CA . ASP B 1 18 ? -10.059 -8.442 -3.420 1.00 73.67 332 ASP B CA 1
ATOM 1511 C C . ASP B 1 18 ? -9.369 -9.407 -2.457 1.00 72.05 332 ASP B C 1
ATOM 1512 O O . ASP B 1 18 ? -9.644 -9.409 -1.253 1.00 71.34 332 ASP B O 1
ATOM 1517 N N . LEU B 1 19 ? -8.482 -10.232 -2.997 1.00 69.24 333 LEU B N 1
ATOM 1518 C CA . LEU B 1 19 ? -7.747 -11.191 -2.197 1.00 67.08 333 LEU B CA 1
ATOM 1519 C C . LEU B 1 19 ? -6.589 -10.509 -1.480 1.00 67.30 333 LEU B C 1
ATOM 1520 O O . LEU B 1 19 ? -6.227 -10.900 -0.365 1.00 68.43 333 LEU B O 1
ATOM 1525 N N . ALA B 1 20 ? -6.018 -9.486 -2.113 1.00 65.18 334 ALA B N 1
ATOM 1526 C CA . ALA B 1 20 ? -4.915 -8.730 -1.519 1.00 62.85 334 ALA B CA 1
ATOM 1527 C C . ALA B 1 20 ? -5.433 -7.925 -0.311 1.00 62.19 334 ALA B C 1
ATOM 1528 O O . ALA B 1 20 ? -4.709 -7.681 0.658 1.00 61.08 334 ALA B O 1
ATOM 1530 N N . MET B 1 21 ? -6.699 -7.523 -0.394 1.00 59.93 335 MET B N 1
ATOM 1531 C CA . MET B 1 21 ? -7.359 -6.761 0.652 1.00 58.73 335 MET B CA 1
ATOM 1532 C C . MET B 1 21 ? -7.572 -7.635 1.877 1.00 59.41 335 MET B C 1
ATOM 1533 O O . MET B 1 21 ? -7.567 -7.155 3.004 1.00 59.37 335 MET B O 1
ATOM 1538 N N . ALA B 1 22 ? -7.784 -8.922 1.647 1.00 61.21 336 ALA B N 1
ATOM 1539 C CA . ALA B 1 22 ? -8.011 -9.847 2.745 1.00 61.51 336 ALA B CA 1
ATOM 1540 C C . ALA B 1 22 ? -6.689 -10.041 3.467 1.00 61.38 336 ALA B C 1
ATOM 1541 O O . ALA B 1 22 ? -6.656 -10.281 4.677 1.00 60.60 336 ALA B O 1
ATOM 1543 N N . ASP B 1 23 ?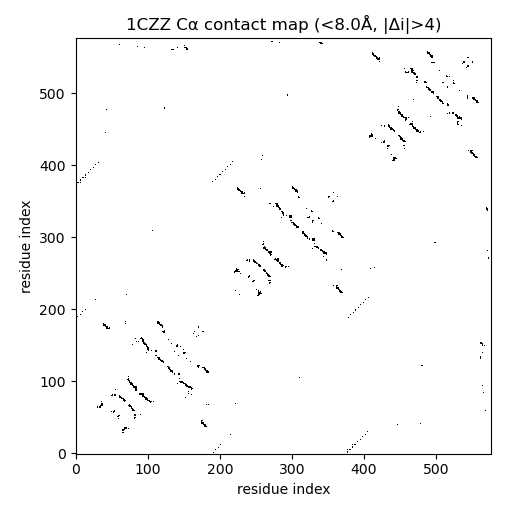 -5.598 -9.936 2.720 1.00 60.93 337 ASP B N 1
ATOM 1544 C CA . ASP B 1 23 ? -4.280 -10.079 3.307 1.00 60.87 337 ASP B CA 1
ATOM 1545 C C . ASP B 1 23 ? -4.098 -8.905 4.258 1.00 62.16 337 ASP B C 1
ATOM 1546 O O . ASP B 1 23 ? -3.969 -9.101 5.473 1.00 64.27 337 ASP B O 1
ATOM 1548 N N . LEU B 1 24 ? -4.110 -7.693 3.700 1.00 60.45 338 LEU B N 1
ATOM 1549 C CA . LEU B 1 24 ? -3.931 -6.460 4.464 1.00 58.08 338 LEU B CA 1
ATOM 1550 C C . LEU B 1 24 ? -4.755 -6.404 5.744 1.00 58.09 338 LEU B C 1
ATOM 1551 O O . LEU B 1 24 ? -4.225 -6.102 6.815 1.00 59.92 338 LEU B O 1
ATOM 1556 N N . GLU B 1 25 ? -6.047 -6.693 5.641 1.00 56.72 339 GLU B N 1
ATOM 1557 C CA . GLU B 1 25 ? -6.911 -6.682 6.818 1.00 56.87 339 GLU B CA 1
ATOM 1558 C C . GLU B 1 25 ? -6.406 -7.628 7.899 1.00 55.54 339 GLU B C 1
ATOM 1559 O O . GLU B 1 25 ? -6.576 -7.376 9.088 1.00 56.76 339 GLU B O 1
ATOM 1565 N N . GLN B 1 26 ? -5.788 -8.717 7.465 1.00 53.91 340 GLN B N 1
ATOM 1566 C CA . GLN B 1 26 ? -5.230 -9.713 8.364 1.00 52.30 340 GLN B CA 1
ATOM 1567 C C . GLN B 1 26 ? -3.985 -9.161 9.066 1.00 51.44 340 GLN B C 1
ATOM 1568 O O . GLN B 1 26 ? -3.729 -9.471 10.230 1.00 52.10 340 GLN B O 1
ATOM 1570 N N . LYS B 1 27 ? -3.217 -8.342 8.350 1.00 49.41 341 LYS B N 1
ATOM 1571 C CA . LYS B 1 27 ? -1.999 -7.747 8.889 1.00 47.72 341 LYS B CA 1
ATOM 1572 C C . LYS B 1 27 ? -2.325 -6.647 9.876 1.00 47.57 341 LYS B C 1
ATOM 1573 O O . LYS B 1 27 ? -1.608 -6.455 10.851 1.00 49.39 341 LYS B O 1
ATOM 1575 N N . VAL B 1 28 ? -3.396 -5.911 9.600 1.00 46.90 342 VAL B N 1
ATOM 1576 C CA . VAL B 1 28 ? -3.834 -4.813 10.457 1.00 43.55 342 VAL B CA 1
ATOM 1577 C C . VAL B 1 28 ? -4.377 -5.414 11.747 1.00 43.33 342 VAL B C 1
ATOM 1578 O O . VAL B 1 28 ? -4.131 -4.915 12.852 1.00 42.99 342 VAL B O 1
ATOM 1582 N N . LEU B 1 29 ? -5.133 -6.490 11.589 1.00 43.59 343 LEU B N 1
ATOM 1583 C CA . LEU B 1 29 ? -5.715 -7.197 12.716 1.00 44.23 343 LEU B CA 1
ATOM 1584 C C . LEU B 1 29 ? -4.562 -7.708 13.610 1.00 43.55 343 LEU B C 1
ATOM 1585 O O . LEU B 1 29 ? -4.650 -7.693 14.823 1.00 41.44 343 LEU B O 1
ATOM 1590 N N . GLU B 1 30 ? -3.479 -8.152 12.975 1.00 44.41 344 GLU B N 1
ATOM 1591 C CA . GLU B 1 30 ? -2.299 -8.667 13.661 1.00 43.82 344 GLU B CA 1
ATOM 1592 C C . GLU B 1 30 ? -1.522 -7.595 14.435 1.00 44.85 344 GLU B C 1
ATOM 1593 O O . GLU B 1 30 ? -1.041 -7.858 15.538 1.00 42.77 344 GLU B O 1
ATOM 1595 N N . MET B 1 31 ? -1.375 -6.406 13.852 1.00 46.53 345 MET B N 1
ATOM 1596 C CA . MET B 1 31 ? -0.674 -5.318 14.520 1.00 49.78 345 MET B CA 1
ATOM 1597 C C . MET B 1 31 ? -1.426 -4.862 15.748 1.00 51.22 345 MET B C 1
ATOM 1598 O O . MET B 1 31 ? -0.843 -4.425 16.735 1.00 50.78 345 MET B O 1
ATOM 1603 N N . GLU B 1 32 ? -2.742 -4.960 15.651 1.00 52.32 346 GLU B N 1
ATOM 1604 C CA . GLU B 1 32 ? -3.650 -4.538 16.698 1.00 53.23 346 GLU B CA 1
ATOM 1605 C C . GLU B 1 32 ? -3.641 -5.469 17.905 1.00 51.83 346 GLU B C 1
ATOM 1606 O O . GLU B 1 32 ? -4.042 -5.073 19.006 1.00 52.32 346 GLU B O 1
ATOM 1612 N N . ALA B 1 33 ? -3.177 -6.696 17.708 1.00 50.58 347 ALA B N 1
ATOM 1613 C CA . ALA B 1 33 ? -3.151 -7.661 18.800 1.00 50.23 347 ALA B CA 1
ATOM 1614 C C . ALA B 1 33 ? -1.757 -7.882 19.373 1.00 48.49 347 ALA B C 1
ATOM 1615 O O . ALA B 1 33 ? -1.610 -8.518 20.407 1.00 49.70 347 ALA B O 1
ATOM 1617 N N . SER B 1 34 ? -0.738 -7.358 18.704 1.00 45.95 348 SER B N 1
ATOM 1618 C CA . SER B 1 34 ? 0.636 -7.548 19.142 1.00 46.40 348 SER B CA 1
ATOM 1619 C C . SER B 1 34 ? 0.991 -6.814 20.426 1.00 45.60 348 SER B C 1
ATOM 1620 O O . SER B 1 34 ? 0.571 -5.676 20.659 1.00 47.15 348 SER B O 1
ATOM 1623 N N . THR B 1 35 ? 1.776 -7.478 21.264 1.00 42.83 349 THR B N 1
ATOM 1624 C CA . THR B 1 35 ? 2.229 -6.877 22.511 1.00 41.24 349 THR B CA 1
ATOM 1625 C C . THR B 1 35 ? 3.733 -7.102 22.526 1.00 40.16 349 THR B C 1
ATOM 1626 O O . THR B 1 35 ? 4.237 -7.938 21.778 1.00 37.40 349 THR B O 1
ATOM 1630 N N . TYR B 1 36 ? 4.454 -6.352 23.352 1.00 40.22 350 TYR B N 1
ATOM 1631 C CA . TYR B 1 36 ? 5.901 -6.509 23.410 1.00 42.81 350 TYR B CA 1
ATOM 1632 C C . TYR B 1 36 ? 6.500 -6.688 24.796 1.00 42.87 350 TYR B C 1
ATOM 1633 O O . TYR B 1 36 ? 7.675 -6.423 24.997 1.00 43.91 350 TYR B O 1
ATOM 1642 N N . ASP B 1 37 ? 5.700 -7.150 25.746 1.00 43.50 351 ASP B N 1
ATOM 1643 C CA . ASP B 1 37 ? 6.176 -7.343 27.119 1.00 43.43 351 ASP B CA 1
ATOM 1644 C C . ASP B 1 37 ? 6.127 -8.804 27.593 1.00 42.46 351 ASP B C 1
ATOM 1645 O O . ASP B 1 37 ? 6.350 -9.096 28.768 1.00 42.12 351 ASP B O 1
ATOM 1650 N N . GLY B 1 38 ? 5.820 -9.716 26.682 1.00 41.16 352 GLY B N 1
ATOM 1651 C CA . GLY B 1 38 ? 5.749 -11.106 27.063 1.00 40.34 352 GLY B CA 1
ATOM 1652 C C . GLY B 1 38 ? 4.401 -11.551 27.592 1.00 39.91 352 GLY B C 1
ATOM 1653 O O . GLY B 1 38 ? 4.215 -12.731 27.885 1.00 41.07 352 GLY B O 1
ATOM 1654 N N . VAL B 1 39 ? 3.467 -10.618 27.735 1.00 38.25 353 VAL B N 1
ATOM 1655 C CA . VAL B 1 39 ? 2.123 -10.951 28.212 1.00 37.88 353 VAL B CA 1
ATOM 1656 C C . VAL B 1 39 ? 1.138 -10.850 27.048 1.00 37.36 353 VAL B C 1
ATOM 1657 O O . VAL B 1 39 ? 1.164 -9.908 26.272 1.00 38.09 353 VAL B O 1
ATOM 1661 N N . PHE B 1 40 ? 0.256 -11.823 26.930 1.00 38.36 354 PHE B N 1
ATOM 1662 C CA . PHE B 1 40 ? -0.681 -11.819 25.828 1.00 38.35 354 PHE B CA 1
ATOM 1663 C C . PHE B 1 40 ? -2.021 -12.413 26.209 1.00 38.11 354 PHE B C 1
ATOM 1664 O O . PHE B 1 40 ? -2.096 -13.547 26.670 1.00 41.29 354 PHE B O 1
ATOM 1672 N N . ILE B 1 41 ? -3.087 -11.650 26.031 1.00 38.80 355 ILE B N 1
ATOM 1673 C CA . ILE B 1 41 ? -4.422 -12.173 26.312 1.00 39.80 355 ILE B CA 1
ATOM 1674 C C . ILE B 1 41 ? -5.114 -12.380 24.963 1.00 41.86 355 ILE B C 1
ATOM 1675 O O . ILE B 1 41 ? -5.210 -11.464 24.142 1.00 41.66 355 ILE B O 1
ATOM 1680 N N . TRP B 1 42 ? -5.564 -13.608 24.732 1.00 44.39 356 TRP B N 1
ATOM 1681 C CA . TRP B 1 42 ? -6.212 -13.982 23.479 1.00 45.68 356 TRP B CA 1
ATOM 1682 C C . TRP B 1 42 ? -7.696 -14.276 23.618 1.00 44.34 356 TRP B C 1
ATOM 1683 O O . TRP B 1 42 ? -8.091 -15.287 24.195 1.00 43.71 356 TRP B O 1
ATOM 1694 N N . LYS B 1 43 ? -8.514 -13.388 23.068 1.00 44.90 357 LYS B N 1
ATOM 1695 C CA . LYS B 1 43 ? -9.959 -13.560 23.120 1.00 47.60 357 LYS B CA 1
ATOM 1696 C C . LYS B 1 43 ? -10.461 -14.387 21.924 1.00 49.95 357 LYS B C 1
ATOM 1697 O O . LYS B 1 43 ? -10.174 -14.077 20.774 1.00 50.79 357 LYS B O 1
ATOM 1703 N N . ILE B 1 44 ? -11.214 -15.442 22.200 1.00 52.33 358 ILE B N 1
ATOM 1704 C CA . ILE B 1 44 ? -11.748 -16.271 21.133 1.00 55.46 358 ILE B CA 1
ATOM 1705 C C . ILE B 1 44 ? -13.272 -16.167 21.130 1.00 56.82 358 ILE B C 1
ATOM 1706 O O . ILE B 1 44 ? -13.925 -16.602 22.074 1.00 56.87 358 ILE B O 1
ATOM 1711 N N . SER B 1 45 ? -13.828 -15.569 20.079 1.00 58.90 359 SER B N 1
ATOM 1712 C CA . SER B 1 45 ? -15.276 -15.411 19.959 1.00 62.53 359 SER B CA 1
ATOM 1713 C C . SER B 1 45 ? -15.885 -16.474 19.040 1.00 65.07 359 SER B C 1
ATOM 1714 O O . SER B 1 45 ? -15.164 -17.139 18.282 1.00 64.88 359 SER B O 1
ATOM 1717 N N . ASP B 1 46 ? -17.209 -16.618 19.092 1.00 66.41 360 ASP B N 1
ATOM 1718 C CA . ASP B 1 46 ? -17.900 -17.633 18.295 1.00 69.39 360 ASP B CA 1
ATOM 1719 C C . ASP B 1 46 ? -17.342 -18.977 18.750 1.00 69.47 360 ASP B C 1
ATOM 1720 O O . ASP B 1 46 ? -16.995 -19.831 17.926 1.00 69.39 360 ASP B O 1
ATOM 1725 N N . PHE B 1 47 ? -17.251 -19.146 20.068 1.00 68.69 361 PHE B N 1
ATOM 1726 C CA . PHE B 1 47 ? -16.707 -20.359 20.659 1.00 68.33 361 PHE B CA 1
ATOM 1727 C C . PHE B 1 47 ? -17.491 -21.596 20.261 1.00 68.43 361 PHE B C 1
ATOM 1728 O O . PHE B 1 47 ? -16.906 -22.622 19.918 1.00 69.14 361 PHE B O 1
ATOM 1736 N N . PRO B 1 48 ? -18.815 -21.494 20.312 1.00 68.23 362 PRO B N 1
ATOM 1737 C CA . PRO B 1 48 ? -19.689 -22.603 19.958 1.00 67.47 362 PRO B CA 1
ATOM 1738 C C . PRO B 1 48 ? -19.371 -23.112 18.560 1.00 67.91 362 PRO B C 1
ATOM 1739 O O . PRO B 1 48 ? -19.068 -24.286 18.354 1.00 67.31 362 PRO B O 1
ATOM 1741 N N . ARG B 1 49 ? -19.440 -22.207 17.594 1.00 68.48 363 ARG B N 1
ATOM 1742 C CA . ARG B 1 49 ? -19.165 -22.549 16.211 1.00 70.04 363 ARG B CA 1
ATOM 1743 C C . ARG B 1 49 ? -17.796 -23.184 16.027 1.00 69.39 363 ARG B C 1
ATOM 1744 O O . ARG B 1 49 ? -17.677 -24.243 15.427 1.00 69.27 363 ARG B O 1
ATOM 1752 N N . LYS B 1 50 ? -16.762 -22.535 16.551 1.00 70.12 364 LYS B N 1
ATOM 1753 C CA . LYS B 1 50 ? -15.395 -23.035 16.430 1.00 69.35 364 LYS B CA 1
ATOM 1754 C C . LYS B 1 50 ? -15.172 -24.367 17.135 1.00 70.02 364 LYS B C 1
ATOM 1755 O O . LYS B 1 50 ? -14.253 -25.106 16.790 1.00 67.80 364 LYS B O 1
ATOM 1761 N N . ARG B 1 51 ? -16.004 -24.669 18.128 1.00 72.65 365 ARG B N 1
ATOM 1762 C CA . ARG B 1 51 ? -15.891 -25.947 18.809 1.00 74.92 365 ARG B CA 1
ATOM 1763 C C . ARG B 1 51 ? -16.381 -27.031 17.862 1.00 76.67 365 ARG B C 1
ATOM 1764 O O . ARG B 1 51 ? -15.759 -28.083 17.750 1.00 77.47 365 ARG B O 1
ATOM 1772 N N . GLN B 1 52 ? -17.489 -26.780 17.175 1.00 78.51 366 GLN B N 1
ATOM 1773 C CA . GLN B 1 52 ? -17.980 -27.764 16.228 1.00 81.51 366 GLN B CA 1
ATOM 1774 C C . GLN B 1 52 ? -16.945 -28.054 15.162 1.00 82.05 366 GLN B C 1
ATOM 1775 O O . GLN B 1 52 ? -16.611 -29.207 14.924 1.00 83.49 366 GLN B O 1
ATOM 1781 N N . GLU B 1 53 ? -16.441 -27.007 14.521 1.00 81.98 367 GLU B N 1
ATOM 1782 C CA . GLU B 1 53 ? -15.435 -27.161 13.478 1.00 82.23 367 GLU B CA 1
ATOM 1783 C C . GLU B 1 53 ? -14.251 -28.013 13.911 1.00 81.22 367 GLU B C 1
ATOM 1784 O O . GLU B 1 53 ? -13.525 -28.536 13.075 1.00 81.00 367 GLU B O 1
ATOM 1790 N N . ALA B 1 54 ? -14.063 -28.166 15.216 1.00 80.41 368 ALA B N 1
ATOM 1791 C CA . ALA B 1 54 ? -12.968 -28.985 15.723 1.00 80.24 368 ALA B CA 1
ATOM 1792 C C . ALA B 1 54 ? -13.455 -30.427 15.863 1.00 80.53 368 ALA B C 1
ATOM 1793 O O . ALA B 1 54 ? -12.800 -31.361 15.390 1.00 79.80 368 ALA B O 1
ATOM 1795 N N . VAL B 1 55 ? -14.604 -30.597 16.512 1.00 80.13 369 VAL B N 1
ATOM 1796 C CA . VAL B 1 55 ? -15.191 -31.918 16.696 1.00 81.08 369 VAL B CA 1
ATOM 1797 C C . VAL B 1 55 ? -15.498 -32.538 15.333 1.00 81.77 369 VAL B C 1
ATOM 1798 O O . VAL B 1 55 ? -15.190 -33.707 15.086 1.00 82.94 369 VAL B O 1
ATOM 1802 N N . ALA B 1 56 ? -16.105 -31.743 14.454 1.00 82.19 370 ALA B N 1
ATOM 1803 C CA . ALA B 1 56 ? -16.452 -32.186 13.106 1.00 81.61 370 ALA B CA 1
ATOM 1804 C C . ALA B 1 56 ? -15.199 -32.349 12.253 1.00 81.13 370 ALA B C 1
ATOM 1805 O O . ALA B 1 56 ? -15.275 -32.421 11.030 1.00 81.33 370 ALA B O 1
ATOM 1807 N N . GLY B 1 57 ? -14.049 -32.404 12.914 1.00 80.34 371 GLY B N 1
ATOM 1808 C CA . GLY B 1 57 ? -12.788 -32.573 12.220 1.00 78.98 371 GLY B CA 1
ATOM 1809 C C . GLY B 1 57 ? -12.467 -31.546 11.154 1.00 77.93 371 GLY B C 1
ATOM 1810 O O . GLY B 1 57 ? -11.389 -31.594 10.567 1.00 76.98 371 GLY B O 1
ATOM 1811 N N . ARG B 1 58 ? -13.375 -30.609 10.904 1.00 78.24 372 ARG B N 1
ATOM 1812 C CA . ARG B 1 58 ? -13.136 -29.607 9.869 1.00 79.65 372 ARG B CA 1
ATOM 1813 C C . ARG B 1 58 ? -11.947 -28.691 10.162 1.00 78.89 372 ARG B C 1
ATOM 1814 O O . ARG B 1 58 ? -11.049 -28.540 9.326 1.00 78.59 372 ARG B O 1
ATOM 1822 N N . ILE B 1 59 ? -11.930 -28.082 11.342 1.00 77.31 373 ILE B N 1
ATOM 1823 C CA . ILE B 1 59 ? -10.819 -27.217 11.712 1.00 75.01 373 ILE B CA 1
ATOM 1824 C C . ILE B 1 59 ? -10.283 -27.706 13.047 1.00 73.50 373 ILE B C 1
ATOM 1825 O O . ILE B 1 59 ? -10.878 -27.458 14.095 1.00 73.05 373 ILE B O 1
ATOM 1830 N N . PRO B 1 60 ? -9.153 -28.438 13.020 1.00 72.90 374 PRO B N 1
ATOM 1831 C CA . PRO B 1 60 ? -8.496 -28.996 14.209 1.00 70.76 374 PRO B CA 1
ATOM 1832 C C . PRO B 1 60 ? -7.941 -27.961 15.183 1.00 68.31 374 PRO B C 1
ATOM 1833 O O . PRO B 1 60 ? -8.291 -27.960 16.368 1.00 67.76 374 PRO B O 1
ATOM 1837 N N . ALA B 1 61 ? -7.078 -27.085 14.673 1.00 66.03 375 ALA B N 1
ATOM 1838 C CA . ALA B 1 61 ? -6.441 -26.064 15.503 1.00 65.06 375 ALA B CA 1
ATOM 1839 C C . ALA B 1 61 ? -6.419 -24.634 14.928 1.00 63.24 375 ALA B C 1
ATOM 1840 O O . ALA B 1 61 ? -6.426 -24.431 13.708 1.00 63.60 375 ALA B O 1
ATOM 1842 N N . ILE B 1 62 ? -6.382 -23.649 15.822 1.00 60.53 376 ILE B N 1
ATOM 1843 C CA . ILE B 1 62 ? -6.344 -22.252 15.414 1.00 56.02 376 ILE B CA 1
ATOM 1844 C C . ILE B 1 62 ? -5.078 -21.620 15.975 1.00 55.29 376 ILE B C 1
ATOM 1845 O O . ILE B 1 62 ? -4.651 -21.954 17.077 1.00 53.55 376 ILE B O 1
ATOM 1850 N N . PHE B 1 63 ? -4.478 -20.714 15.213 1.00 54.80 377 PHE B N 1
ATOM 1851 C CA . PHE B 1 63 ? -3.304 -19.999 15.684 1.00 54.23 377 PHE B CA 1
ATOM 1852 C C . PHE B 1 63 ? -3.773 -18.640 16.188 1.00 52.65 377 PHE B C 1
ATOM 1853 O O . PHE B 1 63 ? -4.818 -18.143 15.766 1.00 52.88 377 PHE B O 1
ATOM 1861 N N . SER B 1 64 ? -3.018 -18.039 17.099 1.00 48.44 378 SER B N 1
ATOM 1862 C CA . SER B 1 64 ? -3.388 -16.729 17.600 1.00 45.01 378 SER B CA 1
ATOM 1863 C C . SER B 1 64 ? -2.424 -15.724 16.995 1.00 43.21 378 SER B C 1
ATOM 1864 O O . SER B 1 64 ? -1.443 -16.093 16.344 1.00 44.69 378 SER B O 1
ATOM 1867 N N . PRO B 1 65 ? -2.714 -14.431 17.148 1.00 41.46 379 PRO B N 1
ATOM 1868 C CA . PRO B 1 65 ? -1.803 -13.424 16.599 1.00 40.60 379 PRO B CA 1
ATOM 1869 C C . PRO B 1 65 ? -0.440 -13.582 17.295 1.00 40.42 379 PRO B C 1
ATOM 1870 O O . PRO B 1 65 ? -0.307 -14.349 18.245 1.00 40.67 379 PRO B O 1
ATOM 1874 N N . ALA B 1 66 ? 0.567 -12.851 16.841 1.00 40.52 380 ALA B N 1
ATOM 1875 C CA . ALA B 1 66 ? 1.882 -12.960 17.454 1.00 39.87 380 ALA B CA 1
ATOM 1876 C C . ALA B 1 66 ? 2.108 -11.906 18.532 1.00 39.51 380 ALA B C 1
ATOM 1877 O O . ALA B 1 66 ? 1.374 -10.925 18.627 1.00 40.65 380 ALA B O 1
ATOM 1879 N N . PHE B 1 67 ? 3.136 -12.126 19.342 1.00 37.75 381 PHE B N 1
ATOM 1880 C CA . PHE B 1 67 ? 3.535 -11.202 20.384 1.00 35.83 381 PHE B CA 1
ATOM 1881 C C . PHE B 1 67 ? 5.018 -11.405 20.656 1.00 35.55 381 PHE B C 1
ATOM 1882 O O . PHE B 1 67 ? 5.610 -12.407 20.235 1.00 34.53 381 PHE B O 1
ATOM 1890 N N . TYR B 1 68 ? 5.629 -10.438 21.328 1.00 36.14 382 TYR B N 1
ATOM 1891 C CA . TYR B 1 68 ? 7.061 -10.486 21.587 1.00 35.55 382 TYR B CA 1
ATOM 1892 C C . TYR B 1 68 ? 7.458 -10.347 23.051 1.00 34.31 382 TYR B C 1
ATOM 1893 O O . TYR B 1 68 ? 6.632 -9.985 23.893 1.00 34.04 382 TYR B O 1
ATOM 1902 N N . THR B 1 69 ? 8.728 -10.648 23.336 1.00 34.07 383 THR B N 1
ATOM 1903 C CA . THR B 1 69 ? 9.295 -10.550 24.692 1.00 35.67 383 THR B CA 1
ATOM 1904 C C . THR B 1 69 ? 9.758 -9.113 24.944 1.00 36.16 383 THR B C 1
ATOM 1905 O O . THR B 1 69 ? 9.882 -8.680 26.093 1.00 34.05 383 THR B O 1
ATOM 1909 N N . SER B 1 70 ? 10.007 -8.393 23.850 1.00 36.08 384 SER B N 1
ATOM 1910 C CA . SER B 1 70 ? 10.437 -6.993 23.875 1.00 36.77 384 SER B CA 1
ATOM 1911 C C . SER B 1 70 ? 10.294 -6.463 22.447 1.00 37.08 384 SER B C 1
ATOM 1912 O O . SER B 1 70 ? 10.094 -7.233 21.502 1.00 33.66 384 SER B O 1
ATOM 1915 N N . ARG B 1 71 ? 10.411 -5.151 22.287 1.00 38.43 385 ARG B N 1
ATOM 1916 C CA . ARG B 1 71 ? 10.242 -4.549 20.978 1.00 40.01 385 ARG B CA 1
ATOM 1917 C C . ARG B 1 71 ? 11.003 -5.314 19.917 1.00 40.66 385 ARG B C 1
ATOM 1918 O O . ARG B 1 71 ? 10.486 -5.566 18.824 1.00 41.57 385 ARG B O 1
ATOM 1926 N N . TYR B 1 72 ? 12.228 -5.707 20.238 1.00 40.76 386 TYR B N 1
ATOM 1927 C CA . TYR B 1 72 ? 13.020 -6.453 19.275 1.00 41.22 386 TYR B CA 1
ATOM 1928 C C . TYR B 1 72 ? 13.364 -7.865 19.771 1.00 41.47 386 TYR B C 1
ATOM 1929 O O . TYR B 1 72 ? 14.374 -8.453 19.372 1.00 41.50 386 TYR B O 1
ATOM 1938 N N . GLY B 1 73 ? 12.494 -8.406 20.626 1.00 42.08 387 GLY B N 1
ATOM 1939 C CA . GLY B 1 73 ? 12.696 -9.733 21.186 1.00 42.17 387 GLY B CA 1
ATOM 1940 C C . GLY B 1 73 ? 12.164 -10.864 20.322 1.00 42.82 387 GLY B C 1
ATOM 1941 O O . GLY B 1 73 ? 11.988 -10.680 19.117 1.00 43.04 387 GLY B O 1
ATOM 1942 N N . TYR B 1 74 ? 11.911 -12.023 20.939 1.00 43.35 388 TYR B N 1
ATOM 1943 C CA . TYR B 1 74 ? 11.412 -13.212 20.238 1.00 43.34 388 TYR B CA 1
ATOM 1944 C C . TYR B 1 74 ? 9.968 -13.010 19.802 1.00 43.23 388 TYR B C 1
ATOM 1945 O O . TYR B 1 74 ? 9.171 -12.406 20.523 1.00 42.88 388 TYR B O 1
ATOM 1954 N N . LYS B 1 75 ? 9.629 -13.543 18.632 1.00 41.34 389 LYS B N 1
ATOM 1955 C CA . LYS B 1 75 ? 8.267 -13.461 18.130 1.00 40.60 389 LYS B CA 1
ATOM 1956 C C . LYS B 1 75 ? 7.662 -14.806 18.487 1.00 39.38 389 LYS B C 1
ATOM 1957 O O . LYS B 1 75 ? 8.318 -15.824 18.341 1.00 39.28 389 LYS B O 1
ATOM 1963 N N . MET B 1 76 ? 6.413 -14.816 18.945 1.00 39.52 390 MET B N 1
ATOM 1964 C CA . MET B 1 76 ? 5.762 -16.062 19.356 1.00 37.55 390 MET B CA 1
ATOM 1965 C C . MET B 1 76 ? 4.264 -15.992 19.093 1.00 37.04 390 MET B C 1
ATOM 1966 O O . MET B 1 76 ? 3.751 -14.960 18.666 1.00 35.52 390 MET B O 1
ATOM 1971 N N . CYS B 1 77 ? 3.567 -17.095 19.347 1.00 35.77 391 CYS B N 1
ATOM 1972 C CA . CYS B 1 77 ? 2.115 -17.147 19.192 1.00 39.02 391 CYS B CA 1
ATOM 1973 C C . CYS B 1 77 ? 1.649 -18.469 19.785 1.00 38.81 391 CYS B C 1
ATOM 1974 O O . CYS B 1 77 ? 2.457 -19.335 20.060 1.00 40.27 391 CYS B O 1
ATOM 1977 N N . LEU B 1 78 ? 0.349 -18.618 19.996 1.00 38.62 392 LEU B N 1
ATOM 1978 C CA . LEU B 1 78 ? -0.183 -19.828 20.591 1.00 40.95 392 LEU B CA 1
ATOM 1979 C C . LEU B 1 78 ? -0.947 -20.628 19.555 1.00 44.68 392 LEU B C 1
ATOM 1980 O O . LEU B 1 78 ? -1.195 -20.150 18.455 1.00 48.04 392 LEU B O 1
ATOM 1985 N N . ARG B 1 79 ? -1.295 -21.863 19.894 1.00 46.87 393 ARG B N 1
ATOM 1986 C CA . ARG B 1 79 ? -2.067 -22.692 18.983 1.00 50.72 393 ARG B CA 1
ATOM 1987 C C . ARG B 1 79 ? -2.975 -23.579 19.811 1.00 50.65 393 ARG B C 1
ATOM 1988 O O . ARG B 1 79 ? -2.504 -24.307 20.683 1.00 50.62 393 ARG B O 1
ATOM 1996 N N . ILE B 1 80 ? -4.272 -23.514 19.537 1.00 49.39 394 ILE B N 1
ATOM 1997 C CA . ILE B 1 80 ? -5.227 -24.297 20.296 1.00 51.36 394 ILE B CA 1
ATOM 1998 C C . ILE B 1 80 ? -6.054 -25.279 19.454 1.00 54.05 394 ILE B C 1
ATOM 1999 O O . ILE B 1 80 ? -6.424 -24.978 18.316 1.00 53.13 394 ILE B O 1
ATOM 2004 N N . TYR B 1 81 ? -6.316 -26.458 20.027 1.00 54.86 395 TYR B N 1
ATOM 2005 C CA . TYR B 1 81 ? -7.159 -27.478 19.399 1.00 56.49 395 TYR B CA 1
ATOM 2006 C C . TYR B 1 81 ? -8.349 -27.595 20.331 1.00 57.03 395 TYR B C 1
ATOM 2007 O O . TYR B 1 81 ? -8.267 -28.273 21.352 1.00 57.34 395 TYR B O 1
ATOM 2016 N N . LEU B 1 82 ? -9.447 -26.934 19.994 1.00 58.23 396 LEU B N 1
ATOM 2017 C CA . LEU B 1 82 ? -10.620 -26.969 20.852 1.00 59.49 396 LEU B CA 1
ATOM 2018 C C . LEU B 1 82 ? -11.156 -28.371 21.120 1.00 61.13 396 LEU B C 1
ATOM 2019 O O . LEU B 1 82 ? -12.079 -28.544 21.917 1.00 61.70 396 LEU B O 1
ATOM 2024 N N . ASN B 1 83 ? -10.595 -29.377 20.459 1.00 63.11 397 ASN B N 1
ATOM 2025 C CA . ASN B 1 83 ? -11.063 -30.740 20.690 1.00 64.13 397 ASN B CA 1
ATOM 2026 C C . ASN B 1 83 ? -9.923 -31.735 20.921 1.00 63.34 397 ASN B C 1
ATOM 2027 O O . ASN B 1 83 ? -10.091 -32.934 20.728 1.00 62.41 397 ASN B O 1
ATOM 2032 N N . GLY B 1 84 ? -8.762 -31.230 21.329 1.00 63.50 398 GLY B N 1
ATOM 2033 C CA . GLY B 1 84 ? -7.640 -32.101 21.633 1.00 63.92 398 GLY B CA 1
ATOM 2034 C C . GLY B 1 84 ? -6.689 -32.539 20.539 1.00 63.73 398 GLY B C 1
ATOM 2035 O O . GLY B 1 84 ? -7.052 -32.623 19.370 1.00 64.48 398 GLY B O 1
ATOM 2036 N N . ASP B 1 85 ? -5.459 -32.834 20.958 1.00 63.56 399 ASP B N 1
ATOM 2037 C CA . ASP B 1 85 ? -4.385 -33.288 20.077 1.00 64.44 399 ASP B CA 1
ATOM 2038 C C . ASP B 1 85 ? -3.549 -34.307 20.828 1.00 64.78 399 ASP B C 1
ATOM 2039 O O . ASP B 1 85 ? -3.402 -34.203 22.040 1.00 64.39 399 ASP B O 1
ATOM 2044 N N . GLY B 1 86 ? -2.995 -35.276 20.106 1.00 64.83 400 GLY B N 1
ATOM 2045 C CA . GLY B 1 86 ? -2.184 -36.299 20.741 1.00 65.60 400 GLY B CA 1
ATOM 2046 C C . GLY B 1 86 ? -2.934 -37.065 21.820 1.00 65.54 400 GLY B C 1
ATOM 2047 O O . GLY B 1 86 ? -3.976 -37.667 21.554 1.00 65.59 400 GLY B O 1
ATOM 2048 N N . THR B 1 87 ? -2.406 -37.025 23.040 1.00 64.82 401 THR B N 1
ATOM 2049 C CA . THR B 1 87 ? -3.002 -37.715 24.183 1.00 65.05 401 THR B CA 1
ATOM 2050 C C . THR B 1 87 ? -4.337 -37.141 24.660 1.00 65.09 401 THR B C 1
ATOM 2051 O O . THR B 1 87 ? -5.085 -37.813 25.370 1.00 64.45 401 THR B O 1
ATOM 2055 N N . GLY B 1 88 ? -4.647 -35.910 24.262 1.00 65.62 402 GLY B N 1
ATOM 2056 C CA . GLY B 1 88 ? -5.896 -35.304 24.693 1.00 65.87 402 GLY B CA 1
ATOM 2057 C C . GLY B 1 88 ? -6.997 -35.195 23.656 1.00 65.67 402 GLY B C 1
ATOM 2058 O O . GLY B 1 88 ? -7.981 -34.492 23.872 1.00 64.34 402 GLY B O 1
ATOM 2059 N N . ARG B 1 89 ? -6.838 -35.895 22.534 1.00 66.47 403 ARG B N 1
ATOM 2060 C CA . ARG B 1 89 ? -7.827 -35.870 21.457 1.00 66.13 403 ARG B CA 1
ATOM 2061 C C . ARG B 1 89 ? -9.221 -36.301 21.922 1.00 66.00 403 ARG B C 1
ATOM 2062 O O . ARG B 1 89 ? -9.394 -37.374 22.506 1.00 65.75 403 ARG B O 1
ATOM 2064 N N . GLY B 1 90 ? -10.208 -35.447 21.667 1.00 65.90 404 GLY B N 1
ATOM 2065 C CA . GLY B 1 90 ? -11.584 -35.742 22.037 1.00 66.85 404 GLY B CA 1
ATOM 2066 C C . GLY B 1 90 ? -11.910 -35.693 23.522 1.00 67.96 404 GLY B C 1
ATOM 2067 O O . GLY B 1 90 ? -13.064 -35.870 23.911 1.00 67.41 404 GLY B O 1
ATOM 2068 N N . THR B 1 91 ? -10.906 -35.439 24.357 1.00 68.22 405 THR B N 1
ATOM 2069 C CA . THR B 1 91 ? -11.115 -35.390 25.800 1.00 68.68 405 THR B CA 1
ATOM 2070 C C . THR B 1 91 ? -10.716 -34.069 26.440 1.00 69.47 405 THR B C 1
ATOM 2071 O O . THR B 1 91 ? -11.378 -33.581 27.359 1.00 68.61 405 THR B O 1
ATOM 2075 N N . HIS B 1 92 ? -9.619 -33.503 25.950 1.00 70.88 406 HIS B N 1
ATOM 2076 C CA . HIS B 1 92 ? -9.079 -32.256 26.474 1.00 69.59 406 HIS B CA 1
ATOM 2077 C C . HIS B 1 92 ? -8.981 -31.138 25.460 1.00 68.72 406 HIS B C 1
ATOM 2078 O O . HIS B 1 92 ? -9.197 -31.330 24.266 1.00 68.61 406 HIS B O 1
ATOM 2085 N N . LEU B 1 93 ? -8.652 -29.962 25.979 1.00 67.59 407 LEU B N 1
ATOM 2086 C CA . LEU B 1 93 ? -8.449 -28.758 25.196 1.00 63.84 407 LEU B CA 1
ATOM 2087 C C . LEU B 1 93 ? -6.922 -28.696 25.131 1.00 61.13 407 LEU B C 1
ATOM 2088 O O . LEU B 1 93 ? -6.263 -28.637 26.167 1.00 59.62 407 LEU B O 1
ATOM 2093 N N . SER B 1 94 ? -6.356 -28.733 23.932 1.00 57.80 408 SER B N 1
ATOM 2094 C CA . SER B 1 94 ? -4.905 -28.702 23.789 1.00 56.01 408 SER B CA 1
ATOM 2095 C C . SER B 1 94 ? -4.351 -27.327 23.434 1.00 55.93 408 SER B C 1
ATOM 2096 O O . SER B 1 94 ? -4.656 -26.774 22.374 1.00 58.11 408 SER B O 1
ATOM 2099 N N . LEU B 1 95 ? -3.506 -26.793 24.311 1.00 53.16 409 LEU B N 1
ATOM 2100 C CA . LEU B 1 95 ? -2.921 -25.475 24.110 1.00 51.23 409 LEU B CA 1
ATOM 2101 C C . LEU B 1 95 ? -1.402 -25.570 23.921 1.00 49.18 409 LEU B C 1
ATOM 2102 O O . LEU B 1 95 ? -0.729 -26.165 24.739 1.00 46.26 409 LEU B O 1
ATOM 2107 N N . PHE B 1 96 ? -0.862 -24.977 22.858 1.00 49.18 410 PHE B N 1
ATOM 2108 C CA . PHE B 1 96 ? 0.585 -25.027 22.626 1.00 46.72 410 PHE B CA 1
ATOM 2109 C C . PHE B 1 96 ? 1.248 -23.674 22.438 1.00 44.94 410 PHE B C 1
ATOM 2110 O O . PHE B 1 96 ? 0.597 -22.711 22.095 1.00 42.83 410 PHE B O 1
ATOM 2118 N N . PHE B 1 97 ? 2.558 -23.636 22.659 1.00 45.29 411 PHE B N 1
ATOM 2119 C CA . PHE B 1 97 ? 3.375 -22.434 22.522 1.00 45.38 411 PHE B CA 1
ATOM 2120 C C . PHE B 1 97 ? 4.183 -22.563 21.233 1.00 46.19 411 PHE B C 1
ATOM 2121 O O . PHE B 1 97 ? 4.689 -23.645 20.912 1.00 46.02 411 PHE B O 1
ATOM 2129 N N . VAL B 1 98 ? 4.324 -21.459 20.508 1.00 45.63 412 VAL B N 1
ATOM 2130 C CA . VAL B 1 98 ? 5.049 -21.473 19.246 1.00 45.08 412 VAL B CA 1
ATOM 2131 C C . VAL B 1 98 ? 6.116 -20.386 19.139 1.00 45.90 412 VAL B C 1
ATOM 2132 O O . VAL B 1 98 ? 5.840 -19.213 19.402 1.00 48.07 412 VAL B O 1
ATOM 2136 N N . VAL B 1 99 ? 7.326 -20.781 18.761 1.00 43.47 413 VAL B N 1
ATOM 2137 C CA . VAL B 1 99 ? 8.387 -19.824 18.574 1.00 43.27 413 VAL B CA 1
ATOM 2138 C C . VAL B 1 99 ? 8.347 -19.592 17.075 1.00 45.44 413 VAL B C 1
ATOM 2139 O O . VAL B 1 99 ? 8.440 -20.537 16.299 1.00 45.71 413 VAL B O 1
ATOM 2143 N N . MET B 1 100 ? 8.185 -18.346 16.654 1.00 45.80 414 MET B N 1
ATOM 2144 C CA . MET B 1 100 ? 8.134 -18.071 15.234 1.00 45.47 414 MET B CA 1
ATOM 2145 C C . MET B 1 100 ? 9.409 -17.398 14.793 1.00 45.83 414 MET B C 1
ATOM 2146 O O . MET B 1 100 ? 10.208 -16.953 15.615 1.00 45.57 414 MET B O 1
ATOM 2151 N N . LYS B 1 101 ? 9.598 -17.331 13.481 1.00 46.43 415 LYS B N 1
ATOM 2152 C CA . LYS B 1 101 ? 10.769 -16.683 12.935 1.00 46.88 415 LYS B CA 1
ATOM 2153 C C . LYS B 1 101 ? 10.536 -15.189 13.101 1.00 47.50 415 LYS B C 1
ATOM 2154 O O . LYS B 1 101 ? 9.571 -14.626 12.572 1.00 45.79 415 LYS B O 1
ATOM 2160 N N . GLY B 1 102 ? 11.424 -14.560 13.864 1.00 48.43 416 GLY B N 1
ATOM 2161 C CA . GLY B 1 102 ? 11.316 -13.141 14.119 1.00 49.32 416 GLY B CA 1
ATOM 2162 C C . GLY B 1 102 ? 12.362 -12.408 13.330 1.00 49.66 416 GLY B C 1
ATOM 2163 O O . GLY B 1 102 ? 13.393 -12.984 13.015 1.00 52.68 416 GLY B O 1
ATOM 2164 N N . PRO B 1 103 ? 12.123 -11.144 12.974 1.00 49.60 417 PRO B N 1
ATOM 2165 C CA . PRO B 1 103 ? 13.071 -10.333 12.208 1.00 49.27 417 PRO B CA 1
ATOM 2166 C C . PRO B 1 103 ? 14.407 -10.046 12.919 1.00 49.53 417 PRO B C 1
ATOM 2167 O O . PRO B 1 103 ? 15.361 -9.588 12.292 1.00 51.24 417 PRO B O 1
ATOM 2171 N N . ASN B 1 104 ? 14.485 -10.326 14.213 1.00 48.03 418 ASN B N 1
ATOM 2172 C CA . ASN B 1 104 ? 15.705 -10.055 14.972 1.00 48.72 418 ASN B CA 1
ATOM 2173 C C . ASN B 1 104 ? 16.373 -11.313 15.518 1.00 48.72 418 ASN B C 1
ATOM 2174 O O . ASN B 1 104 ? 17.291 -11.221 16.327 1.00 48.23 418 ASN B O 1
ATOM 2179 N N . ASP B 1 105 ? 15.921 -12.479 15.064 1.00 49.07 419 ASP B N 1
ATOM 2180 C CA . ASP B 1 105 ? 16.460 -13.760 15.525 1.00 48.98 419 ASP B CA 1
ATOM 2181 C C . ASP B 1 105 ? 17.986 -13.825 15.609 1.00 49.44 419 ASP B C 1
ATOM 2182 O O . ASP B 1 105 ? 18.548 -14.386 16.561 1.00 49.85 419 ASP B O 1
ATOM 2187 N N . ALA B 1 106 ? 18.649 -13.253 14.612 1.00 50.26 420 ALA B N 1
ATOM 2188 C CA . ALA B 1 106 ? 20.104 -13.244 14.552 1.00 50.85 420 ALA B CA 1
ATOM 2189 C C . ALA B 1 106 ? 20.758 -12.593 15.771 1.00 51.39 420 ALA B C 1
ATOM 2190 O O . ALA B 1 106 ? 21.888 -12.929 16.140 1.00 53.51 420 ALA B O 1
ATOM 2192 N N . LEU B 1 107 ? 20.040 -11.670 16.397 1.00 51.36 421 LEU B N 1
ATOM 2193 C CA . LEU B 1 107 ? 20.545 -10.941 17.558 1.00 50.65 421 LEU B CA 1
ATOM 2194 C C . LEU B 1 107 ? 20.187 -11.596 18.887 1.00 49.98 421 LEU B C 1
ATOM 2195 O O . LEU B 1 107 ? 20.623 -11.136 19.942 1.00 50.50 421 LEU B O 1
ATOM 2200 N N . LEU B 1 108 ? 19.394 -12.661 18.834 1.00 49.50 422 LEU B N 1
ATOM 2201 C CA . LEU B 1 108 ? 18.962 -13.355 20.045 1.00 51.33 422 LEU B CA 1
ATOM 2202 C C . LEU B 1 108 ? 19.719 -14.640 20.387 1.00 52.58 422 LEU B C 1
ATOM 2203 O O . LEU B 1 108 ? 20.262 -15.324 19.507 1.00 52.31 422 LEU B O 1
ATOM 2208 N N . ARG B 1 109 ? 19.750 -14.962 21.680 1.00 51.45 423 ARG B N 1
ATOM 2209 C CA . ARG B 1 109 ? 20.432 -16.170 22.138 1.00 51.58 423 ARG B CA 1
ATOM 2210 C C . ARG B 1 109 ? 19.515 -17.375 21.949 1.00 51.35 423 ARG B C 1
ATOM 2211 O O . ARG B 1 109 ? 18.311 -17.304 22.194 1.00 50.50 423 ARG B O 1
ATOM 2213 N N . TRP B 1 110 ? 20.094 -18.477 21.489 1.00 51.93 424 TRP B N 1
ATOM 2214 C CA . TRP B 1 110 ? 19.345 -19.706 21.269 1.00 52.53 424 TRP B CA 1
ATOM 2215 C C . TRP B 1 110 ? 20.050 -20.881 21.925 1.00 53.49 424 TRP B C 1
ATOM 2216 O O . TRP B 1 110 ? 21.266 -20.856 22.127 1.00 56.44 424 TRP B O 1
ATOM 2227 N N . PRO B 1 111 ? 19.300 -21.927 22.283 1.00 51.83 425 PRO B N 1
ATOM 2228 C CA . PRO B 1 111 ? 17.856 -22.100 22.114 1.00 51.48 425 PRO B CA 1
ATOM 2229 C C . PRO B 1 111 ? 17.015 -21.209 23.034 1.00 50.38 425 PRO B C 1
ATOM 2230 O O . PRO B 1 111 ? 17.539 -20.622 23.979 1.00 49.95 425 PRO B O 1
ATOM 2234 N N . PHE B 1 112 ? 15.714 -21.121 22.738 1.00 49.24 426 PHE B N 1
ATOM 2235 C CA . PHE B 1 112 ? 14.752 -20.335 23.514 1.00 48.61 426 PHE B CA 1
ATOM 2236 C C . PHE B 1 112 ? 14.650 -20.998 24.879 1.00 50.10 426 PHE B C 1
ATOM 2237 O O . PHE B 1 112 ? 14.331 -22.182 24.957 1.00 51.25 426 PHE B O 1
ATOM 2245 N N . ASN B 1 113 ? 14.899 -20.259 25.957 1.00 51.51 427 ASN B N 1
ATOM 2246 C CA . ASN B 1 113 ? 14.838 -20.871 27.288 1.00 53.24 427 ASN B CA 1
ATOM 2247 C C . ASN B 1 113 ? 14.147 -20.031 28.375 1.00 53.13 427 ASN B C 1
ATOM 2248 O O . ASN B 1 113 ? 14.692 -19.821 29.469 1.00 53.51 427 ASN B O 1
ATOM 2253 N N . GLN B 1 114 ? 12.931 -19.576 28.077 1.00 51.27 428 GLN B N 1
ATOM 2254 C CA . GLN B 1 114 ? 12.162 -18.757 29.011 1.00 50.14 428 GLN B CA 1
ATOM 2255 C C . GLN B 1 114 ? 10.943 -19.529 29.493 1.00 49.84 428 GLN B C 1
ATOM 2256 O O . GLN B 1 114 ? 10.294 -20.228 28.710 1.00 48.95 428 GLN B O 1
ATOM 2262 N N . LYS B 1 115 ? 10.635 -19.412 30.783 1.00 48.48 429 LYS B N 1
ATOM 2263 C CA . LYS B 1 115 ? 9.476 -20.106 31.324 1.00 47.25 429 LYS B CA 1
ATOM 2264 C C . LYS B 1 115 ? 8.249 -19.520 30.645 1.00 47.75 429 LYS B C 1
ATOM 2265 O O . LYS B 1 115 ? 8.229 -18.331 30.296 1.00 46.85 429 LYS B O 1
ATOM 2271 N N . VAL B 1 116 ? 7.235 -20.360 30.453 1.00 45.61 430 VAL B N 1
ATOM 2272 C CA . VAL B 1 116 ? 6.001 -19.946 29.807 1.00 42.46 430 VAL B CA 1
ATOM 2273 C C . VAL B 1 116 ? 4.840 -20.423 30.660 1.00 42.44 430 VAL B C 1
ATOM 2274 O O . VAL B 1 116 ? 4.781 -21.581 31.039 1.00 42.98 430 VAL B O 1
ATOM 2278 N N . THR B 1 117 ? 3.923 -19.520 30.977 1.00 41.96 431 THR B N 1
ATOM 2279 C CA . THR B 1 117 ? 2.759 -19.879 31.774 1.00 41.72 431 THR B CA 1
ATOM 2280 C C . THR B 1 117 ? 1.552 -19.730 30.877 1.00 41.51 431 THR B C 1
ATOM 2281 O O . THR B 1 117 ? 1.434 -18.759 30.153 1.00 41.36 431 THR B O 1
ATOM 2285 N N . LEU B 1 118 ? 0.658 -20.703 30.925 1.00 43.49 432 LEU B N 1
ATOM 2286 C CA . LEU B 1 118 ? -0.532 -20.679 30.086 1.00 45.53 432 LEU B CA 1
ATOM 2287 C C . LEU B 1 118 ? -1.755 -20.810 30.973 1.00 46.61 432 LEU B C 1
ATOM 2288 O O . LEU B 1 118 ? -1.738 -21.566 31.938 1.00 47.60 432 LEU B O 1
ATOM 2293 N N . MET B 1 119 ? -2.808 -20.066 30.653 1.00 47.21 433 MET B N 1
ATOM 2294 C CA . MET B 1 119 ? -4.029 -20.127 31.437 1.00 49.74 433 MET B CA 1
ATOM 2295 C C . MET B 1 119 ? -5.323 -19.827 30.677 1.00 50.53 433 MET B C 1
ATOM 2296 O O . MET B 1 119 ? -5.334 -19.123 29.669 1.00 49.60 433 MET B O 1
ATOM 2301 N N . LEU B 1 120 ? -6.406 -20.431 31.162 1.00 52.36 434 LEU B N 1
ATOM 2302 C CA . LEU B 1 120 ? -7.749 -20.259 30.617 1.00 53.59 434 LEU B CA 1
ATOM 2303 C C . LEU B 1 120 ? -8.470 -19.487 31.703 1.00 54.57 434 LEU B C 1
ATOM 2304 O O . LEU B 1 120 ? -8.793 -20.034 32.754 1.00 55.18 434 LEU B O 1
ATOM 2309 N N . LEU B 1 121 ? -8.701 -18.205 31.444 1.00 56.31 435 LEU B N 1
ATOM 2310 C CA . LEU B 1 121 ? -9.328 -17.324 32.416 1.00 55.12 435 LEU B CA 1
ATOM 2311 C C . LEU B 1 121 ? -10.793 -17.584 32.724 1.00 55.75 435 LEU B C 1
ATOM 2312 O O . LEU B 1 121 ? -11.644 -17.694 31.834 1.00 52.86 435 LEU B O 1
ATOM 2317 N N . ASP B 1 122 ? -11.064 -17.691 34.018 1.00 57.68 436 ASP B N 1
ATOM 2318 C CA . ASP B 1 122 ? -12.411 -17.877 34.531 1.00 58.09 436 ASP B CA 1
ATOM 2319 C C . ASP B 1 122 ? -12.987 -16.468 34.572 1.00 58.65 436 ASP B C 1
ATOM 2320 O O . ASP B 1 122 ? -12.511 -15.629 35.327 1.00 58.67 436 ASP B O 1
ATOM 2325 N N . GLN B 1 123 ? -13.995 -16.205 33.749 1.00 60.15 437 GLN B N 1
ATOM 2326 C CA . GLN B 1 123 ? -14.598 -14.879 33.693 1.00 61.87 437 GLN B CA 1
ATOM 2327 C C . GLN B 1 123 ? -15.341 -14.480 34.963 1.00 64.96 437 GLN B C 1
ATOM 2328 O O . GLN B 1 123 ? -16.223 -13.617 34.947 1.00 63.34 437 GLN B O 1
ATOM 2334 N N . ASN B 1 124 ? -14.952 -15.118 36.064 1.00 69.96 438 ASN B N 1
ATOM 2335 C CA . ASN B 1 124 ? -15.496 -14.859 37.398 1.00 74.31 438 ASN B CA 1
ATOM 2336 C C . ASN B 1 124 ? -14.319 -14.722 38.353 1.00 76.61 438 ASN B C 1
ATOM 2337 O O . ASN B 1 124 ? -14.500 -14.676 39.574 1.00 77.86 438 ASN B O 1
ATOM 2342 N N . ASN B 1 125 ? -13.118 -14.654 37.776 1.00 77.69 439 ASN B N 1
ATOM 2343 C CA . ASN B 1 125 ? -11.872 -14.539 38.531 1.00 78.66 439 ASN B CA 1
ATOM 2344 C C . ASN B 1 125 ? -11.834 -15.429 39.767 1.00 78.84 439 ASN B C 1
ATOM 2345 O O . ASN B 1 125 ? -11.201 -15.090 40.769 1.00 79.70 439 ASN B O 1
ATOM 2350 N N . ARG B 1 126 ? -12.514 -16.571 39.685 1.00 77.83 440 ARG B N 1
ATOM 2351 C CA . ARG B 1 126 ? -12.552 -17.521 40.785 1.00 76.96 440 ARG B CA 1
ATOM 2352 C C . ARG B 1 126 ? -11.368 -18.463 40.626 1.00 75.83 440 ARG B C 1
ATOM 2353 O O . ARG B 1 126 ? -10.287 -18.216 41.162 1.00 77.12 440 ARG B O 1
ATOM 2355 N N . GLU B 1 127 ? -11.564 -19.533 39.869 1.00 73.56 441 GLU B N 1
ATOM 2356 C CA . GLU B 1 127 ? -10.499 -20.496 39.665 1.00 71.77 441 GLU B CA 1
ATOM 2357 C C . GLU B 1 127 ? -10.015 -20.510 38.218 1.00 69.99 441 GLU B C 1
ATOM 2358 O O . GLU B 1 127 ? -10.688 -21.041 37.340 1.00 71.21 441 GLU B O 1
ATOM 2360 N N . HIS B 1 128 ? -8.850 -19.927 37.963 1.00 66.55 442 HIS B N 1
ATOM 2361 C CA . HIS B 1 128 ? -8.327 -19.928 36.603 1.00 64.03 442 HIS B CA 1
ATOM 2362 C C . HIS B 1 128 ? -7.623 -21.247 36.304 1.00 62.41 442 HIS B C 1
ATOM 2363 O O . HIS B 1 128 ? -7.035 -21.858 37.193 1.00 62.70 442 HIS B O 1
ATOM 2370 N N . VAL B 1 129 ? -7.693 -21.685 35.050 1.00 59.47 443 VAL B N 1
ATOM 2371 C CA . VAL B 1 129 ? -7.013 -22.904 34.647 1.00 58.22 443 VAL B CA 1
ATOM 2372 C C . VAL B 1 129 ? -5.597 -22.463 34.267 1.00 56.81 443 VAL B C 1
ATOM 2373 O O . VAL B 1 129 ? -5.399 -21.791 33.259 1.00 56.17 443 VAL B O 1
ATOM 2377 N N . ILE B 1 130 ? -4.613 -22.836 35.066 1.00 54.63 444 ILE B N 1
ATOM 2378 C CA . ILE B 1 130 ? -3.253 -22.436 34.775 1.00 54.23 444 ILE B CA 1
ATOM 2379 C C . ILE B 1 130 ? -2.307 -23.627 34.644 1.00 53.59 444 ILE B C 1
ATOM 2380 O O . ILE B 1 130 ? -2.566 -24.692 35.176 1.00 54.58 444 ILE B O 1
ATOM 2385 N N . ASP B 1 131 ? -1.210 -23.434 33.924 1.00 54.12 445 ASP B N 1
ATOM 2386 C CA . ASP B 1 131 ? -0.207 -24.471 33.729 1.00 53.59 445 ASP B CA 1
ATOM 2387 C C . ASP B 1 131 ? 1.038 -23.709 33.269 1.00 52.67 445 ASP B C 1
ATOM 2388 O O . ASP B 1 131 ? 0.913 -22.622 32.721 1.00 51.92 445 ASP B O 1
ATOM 2393 N N . ALA B 1 132 ? 2.221 -24.267 33.513 1.00 52.82 446 ALA B N 1
ATOM 2394 C CA . ALA B 1 132 ? 3.489 -23.629 33.163 1.00 52.56 446 ALA B CA 1
ATOM 2395 C C . ALA B 1 132 ? 4.547 -24.661 32.820 1.00 53.58 446 ALA B C 1
ATOM 2396 O O . ALA B 1 132 ? 4.379 -25.844 33.103 1.00 56.25 446 ALA B O 1
ATOM 2398 N N . PHE B 1 133 ? 5.642 -24.217 32.211 1.00 54.01 447 PHE B N 1
ATOM 2399 C CA . PHE B 1 133 ? 6.713 -25.136 31.850 1.00 54.65 447 PHE B CA 1
ATOM 2400 C C . PHE B 1 133 ? 7.980 -24.421 31.444 1.00 54.32 447 PHE B C 1
ATOM 2401 O O . PHE B 1 133 ? 7.946 -23.248 31.105 1.00 53.25 447 PHE B O 1
ATOM 2409 N N . ARG B 1 134 ? 9.097 -25.139 31.493 1.00 56.54 448 ARG B N 1
ATOM 2410 C CA . ARG B 1 134 ? 10.383 -24.592 31.080 1.00 59.94 448 ARG B CA 1
ATOM 2411 C C . ARG B 1 134 ? 10.760 -25.313 29.806 1.00 61.08 448 ARG B C 1
ATOM 2412 O O . ARG B 1 134 ? 10.658 -26.535 29.721 1.00 61.56 448 ARG B O 1
ATOM 2420 N N . PRO B 1 135 ? 11.198 -24.565 28.788 1.00 62.10 449 PRO B N 1
ATOM 2421 C CA . PRO B 1 135 ? 11.582 -25.157 27.511 1.00 63.37 449 PRO B CA 1
ATOM 2422 C C . PRO B 1 135 ? 12.482 -26.387 27.591 1.00 64.15 449 PRO B C 1
ATOM 2423 O O . PRO B 1 135 ? 13.311 -26.524 28.491 1.00 62.16 449 PRO B O 1
ATOM 2427 N N . ASP B 1 136 ? 12.270 -27.287 26.638 1.00 65.90 450 ASP B N 1
ATOM 2428 C CA . ASP B 1 136 ? 13.043 -28.506 26.497 1.00 67.51 450 ASP B CA 1
ATOM 2429 C C . ASP B 1 136 ? 14.186 -28.038 25.587 1.00 67.58 450 ASP B C 1
ATOM 2430 O O . ASP B 1 136 ? 14.087 -28.117 24.357 1.00 67.30 450 ASP B O 1
ATOM 2435 N N . VAL B 1 137 ? 15.249 -27.530 26.203 1.00 66.92 451 VAL B N 1
ATOM 2436 C CA . VAL B 1 137 ? 16.419 -27.004 25.493 1.00 67.15 451 VAL B CA 1
ATOM 2437 C C . VAL B 1 137 ? 16.908 -27.760 24.258 1.00 66.36 451 VAL B C 1
ATOM 2438 O O . VAL B 1 137 ? 17.409 -27.153 23.309 1.00 66.61 451 VAL B O 1
ATOM 2442 N N . THR B 1 138 ? 16.791 -29.078 24.274 1.00 65.24 452 THR B N 1
ATOM 2443 C CA . THR B 1 138 ? 17.239 -29.869 23.143 1.00 64.30 452 THR B CA 1
ATOM 2444 C C . THR B 1 138 ? 16.146 -30.062 22.091 1.00 64.10 452 THR B C 1
ATOM 2445 O O . THR B 1 138 ? 16.433 -30.446 20.961 1.00 64.84 452 THR B O 1
ATOM 2449 N N . SER B 1 139 ? 14.896 -29.781 22.453 1.00 62.91 453 SER B N 1
ATOM 2450 C CA . SER B 1 139 ? 13.780 -29.938 21.523 1.00 62.06 453 SER B CA 1
ATOM 2451 C C . SER B 1 139 ? 13.885 -28.980 20.352 1.00 61.22 453 SER B C 1
ATOM 2452 O O . SER B 1 139 ? 14.313 -27.843 20.514 1.00 62.82 453 SER B O 1
ATOM 2455 N N . SER B 1 140 ? 13.487 -29.433 19.172 1.00 60.09 454 SER B N 1
ATOM 2456 C CA . SER B 1 140 ? 13.547 -28.580 17.985 1.00 59.93 454 SER B CA 1
ATOM 2457 C C . SER B 1 140 ? 12.624 -27.368 18.118 1.00 59.45 454 SER B C 1
ATOM 2458 O O . SER B 1 140 ? 12.794 -26.363 17.424 1.00 58.19 454 SER B O 1
ATOM 2461 N N . SER B 1 141 ? 11.643 -27.480 19.013 1.00 58.06 455 SER B N 1
ATOM 2462 C CA . SER B 1 141 ? 10.680 -26.418 19.246 1.00 56.12 455 SER B CA 1
ATOM 2463 C C . SER B 1 141 ? 11.311 -25.134 19.758 1.00 55.77 455 SER B C 1
ATOM 2464 O O . SER B 1 141 ? 10.737 -24.061 19.607 1.00 56.20 455 SER B O 1
ATOM 2467 N N . PHE B 1 142 ? 12.492 -25.224 20.358 1.00 54.90 456 PHE B N 1
ATOM 2468 C CA . PHE B 1 142 ? 13.116 -24.018 20.879 1.00 53.97 456 PHE B CA 1
ATOM 2469 C C . PHE B 1 142 ? 14.465 -23.651 20.278 1.00 53.31 456 PHE B C 1
ATOM 2470 O O . PHE B 1 142 ? 15.227 -22.890 20.866 1.00 54.06 456 PHE B O 1
ATOM 2478 N N . GLN B 1 143 ? 14.756 -24.187 19.101 1.00 52.45 457 GLN B N 1
ATOM 2479 C CA . GLN B 1 143 ? 15.999 -23.869 18.411 1.00 53.53 457 GLN B CA 1
ATOM 2480 C C . GLN B 1 143 ? 15.688 -22.664 17.507 1.00 54.09 457 GLN B C 1
ATOM 2481 O O . GLN B 1 143 ? 14.507 -22.378 17.238 1.00 51.40 457 GLN B O 1
ATOM 2487 N N . ARG B 1 144 ? 16.721 -21.956 17.039 1.00 53.57 458 ARG B N 1
ATOM 2488 C CA . ARG B 1 144 ? 16.464 -20.817 16.162 1.00 54.51 458 ARG B CA 1
ATOM 2489 C C . ARG B 1 144 ? 15.641 -21.303 14.970 1.00 54.53 458 ARG B C 1
ATOM 2490 O O . ARG B 1 144 ? 16.014 -22.261 14.292 1.00 54.07 458 ARG B O 1
ATOM 2498 N N . PRO B 1 145 ? 14.496 -20.650 14.706 1.00 55.55 459 PRO B N 1
ATOM 2499 C CA . PRO B 1 145 ? 13.593 -20.997 13.603 1.00 55.45 459 PRO B CA 1
ATOM 2500 C C . PRO B 1 145 ? 14.205 -20.936 12.197 1.00 57.24 459 PRO B C 1
ATOM 2501 O O . PRO B 1 145 ? 14.962 -20.012 11.856 1.00 57.02 459 PRO B O 1
ATOM 2505 N N . VAL B 1 146 ? 13.863 -21.940 11.394 1.00 58.73 460 VAL B N 1
ATOM 2506 C CA . VAL B 1 146 ? 14.310 -22.042 10.011 1.00 59.05 460 VAL B CA 1
ATOM 2507 C C . VAL B 1 146 ? 13.100 -21.732 9.151 1.00 58.77 460 VAL B C 1
ATOM 2508 O O . VAL B 1 146 ? 13.214 -21.114 8.098 1.00 59.54 460 VAL B O 1
ATOM 2512 N N . ASN B 1 147 ? 11.937 -22.173 9.616 1.00 59.30 461 ASN B N 1
ATOM 2513 C CA . ASN B 1 147 ? 10.690 -21.941 8.903 1.00 60.81 461 ASN B CA 1
ATOM 2514 C C . ASN B 1 147 ? 9.983 -20.748 9.525 1.00 61.74 461 ASN B C 1
ATOM 2515 O O . ASN B 1 147 ? 10.555 -20.016 10.342 1.00 61.42 461 ASN B O 1
ATOM 2520 N N . ASP B 1 148 ? 8.729 -20.554 9.138 1.00 62.41 462 ASP B N 1
ATOM 2521 C CA . ASP B 1 148 ? 7.949 -19.459 9.685 1.00 61.63 462 ASP B CA 1
ATOM 2522 C C . ASP B 1 148 ? 7.722 -19.788 11.153 1.00 60.66 462 ASP B C 1
ATOM 2523 O O . ASP B 1 148 ? 7.877 -18.934 12.024 1.00 61.13 462 ASP B O 1
ATOM 2528 N N . MET B 1 149 ? 7.366 -21.045 11.411 1.00 59.55 463 MET B N 1
ATOM 2529 C CA . MET B 1 149 ? 7.095 -21.512 12.766 1.00 59.70 463 MET B CA 1
ATOM 2530 C C . MET B 1 149 ? 7.760 -22.843 13.085 1.00 58.84 463 MET B C 1
ATOM 2531 O O . MET B 1 149 ? 7.888 -23.706 12.216 1.00 59.03 463 MET B O 1
ATOM 2536 N N . ASN B 1 150 ? 8.164 -23.016 14.339 1.00 57.43 464 ASN B N 1
ATOM 2537 C CA . ASN B 1 150 ? 8.725 -24.288 14.763 1.00 56.54 464 ASN B CA 1
ATOM 2538 C C . ASN B 1 150 ? 7.535 -25.174 15.122 1.00 55.54 464 ASN B C 1
ATOM 2539 O O . ASN B 1 150 ? 6.370 -24.798 14.944 1.00 54.08 464 ASN B O 1
ATOM 2544 N N . ILE B 1 151 ? 7.840 -26.353 15.636 1.00 55.13 465 ILE B N 1
ATOM 2545 C CA . ILE B 1 151 ? 6.822 -27.291 16.052 1.00 55.13 465 ILE B CA 1
ATOM 2546 C C . ILE B 1 151 ? 6.249 -26.796 17.386 1.00 54.75 465 ILE B C 1
ATOM 2547 O O . ILE B 1 151 ? 6.992 -26.528 18.328 1.00 55.67 465 ILE B O 1
ATOM 2552 N N . ALA B 1 152 ? 4.933 -26.644 17.453 1.00 53.26 466 ALA B N 1
ATOM 2553 C CA . ALA B 1 152 ? 4.287 -26.203 18.678 1.00 52.81 466 ALA B CA 1
ATOM 2554 C C . ALA B 1 152 ? 4.589 -27.182 19.802 1.00 54.48 466 ALA B C 1
ATOM 2555 O O . ALA B 1 152 ? 4.666 -28.390 19.589 1.00 54.11 466 ALA B O 1
ATOM 2557 N N . SER B 1 153 ? 4.762 -26.651 21.004 1.00 55.54 467 SER B N 1
ATOM 2558 C CA . SER B 1 153 ? 5.054 -27.480 22.162 1.00 56.22 467 SER B CA 1
ATOM 2559 C C . SER B 1 153 ? 4.357 -26.913 23.396 1.00 56.12 467 SER B C 1
ATOM 2560 O O . SER B 1 153 ? 4.472 -25.726 23.691 1.00 56.53 467 SER B O 1
ATOM 2563 N N . GLY B 1 154 ? 3.640 -27.761 24.127 1.00 55.74 468 GLY B N 1
ATOM 2564 C CA . GLY B 1 154 ? 2.955 -27.281 25.309 1.00 51.49 468 GLY B CA 1
ATOM 2565 C C . GLY B 1 154 ? 2.181 -28.306 26.103 1.00 49.36 468 GLY B C 1
ATOM 2566 O O . GLY B 1 154 ? 2.701 -29.356 26.449 1.00 48.98 468 GLY B O 1
ATOM 2567 N N . CYS B 1 155 ? 0.916 -27.993 26.364 1.00 49.44 469 CYS B N 1
ATOM 2568 C CA . CYS B 1 155 ? 0.029 -28.820 27.167 1.00 50.24 469 CYS B CA 1
ATOM 2569 C C . CYS B 1 155 ? -1.100 -29.504 26.415 1.00 51.19 469 CYS B C 1
ATOM 2570 O O . CYS B 1 155 ? -2.211 -28.975 26.350 1.00 49.98 469 CYS B O 1
ATOM 2573 N N . PRO B 1 156 ? -0.841 -30.693 25.841 1.00 53.22 470 PRO B N 1
ATOM 2574 C CA . PRO B 1 156 ? -1.900 -31.394 25.107 1.00 53.34 470 PRO B CA 1
ATOM 2575 C C . PRO B 1 156 ? -3.119 -31.759 25.964 1.00 53.90 470 PRO B C 1
ATOM 2576 O O . PRO B 1 156 ? -4.207 -31.975 25.432 1.00 51.09 470 PRO B O 1
ATOM 2580 N N . LEU B 1 157 ? -2.932 -31.810 27.286 1.00 56.55 471 LEU B N 1
ATOM 2581 C CA . LEU B 1 157 ? -4.015 -32.126 28.223 1.00 59.71 471 LEU B CA 1
ATOM 2582 C C . LEU B 1 157 ? -4.270 -30.925 29.137 1.00 61.36 471 LEU B C 1
ATOM 2583 O O . LEU B 1 157 ? -4.467 -31.076 30.339 1.00 64.59 471 LEU B O 1
ATOM 2588 N N . PHE B 1 158 ? -4.274 -29.735 28.554 1.00 62.90 472 PHE B N 1
ATOM 2589 C CA . PHE B 1 158 ? -4.467 -28.493 29.297 1.00 63.26 472 PHE B CA 1
ATOM 2590 C C . PHE B 1 158 ? -5.736 -28.433 30.139 1.00 64.28 472 PHE B C 1
ATOM 2591 O O . PHE B 1 158 ? -5.678 -28.182 31.338 1.00 63.42 472 PHE B O 1
ATOM 2599 N N . CYS B 1 159 ? -6.881 -28.664 29.511 1.00 66.40 473 CYS B N 1
ATOM 2600 C CA . CYS B 1 159 ? -8.159 -28.577 30.205 1.00 67.64 473 CYS B CA 1
ATOM 2601 C C . CYS B 1 159 ? -9.209 -29.522 29.623 1.00 69.98 473 CYS B C 1
ATOM 2602 O O . CYS B 1 159 ? -9.419 -29.542 28.416 1.00 71.20 473 CYS B O 1
ATOM 2605 N N . PRO B 1 160 ? -9.880 -30.318 30.479 1.00 71.89 474 PRO B N 1
ATOM 2606 C CA . PRO B 1 160 ? -10.920 -31.272 30.076 1.00 72.92 474 PRO B CA 1
ATOM 2607 C C . PRO B 1 160 ? -12.039 -30.558 29.334 1.00 74.43 474 PRO B C 1
ATOM 2608 O O . PRO B 1 160 ? -12.543 -29.540 29.799 1.00 73.59 474 PRO B O 1
ATOM 2612 N N . VAL B 1 161 ? -12.423 -31.097 28.182 1.00 76.18 475 VAL B N 1
ATOM 2613 C CA . VAL B 1 161 ? -13.476 -30.505 27.375 1.00 78.29 475 VAL B CA 1
ATOM 2614 C C . VAL B 1 161 ? -14.718 -30.240 28.213 1.00 79.77 475 VAL B C 1
ATOM 2615 O O . VAL B 1 161 ? -15.368 -29.202 28.087 1.00 79.56 475 VAL B O 1
ATOM 2619 N N . SER B 1 162 ? -15.037 -31.195 29.076 1.00 82.57 476 SER B N 1
ATOM 2620 C CA . SER B 1 162 ? -16.200 -31.092 29.941 1.00 85.37 476 SER B CA 1
ATOM 2621 C C . SER B 1 162 ? -16.159 -29.895 30.885 1.00 87.24 476 SER B C 1
ATOM 2622 O O . SER B 1 162 ? -17.176 -29.226 31.083 1.00 87.58 476 SER B O 1
ATOM 2625 N N . LYS B 1 163 ? -14.988 -29.619 31.460 1.00 90.01 477 LYS B N 1
ATOM 2626 C CA . LYS B 1 163 ? -14.862 -28.507 32.393 1.00 92.30 477 LYS B CA 1
ATOM 2627 C C . LYS B 1 163 ? -15.355 -27.203 31.773 1.00 94.22 477 LYS B C 1
ATOM 2628 O O . LYS B 1 163 ? -16.303 -26.600 32.278 1.00 95.32 477 LYS B O 1
ATOM 2634 N N . MET B 1 164 ? -14.724 -26.757 30.690 1.00 95.70 478 MET B N 1
ATOM 2635 C CA . MET B 1 164 ? -15.170 -25.531 30.035 1.00 97.20 478 MET B CA 1
ATOM 2636 C C . MET B 1 164 ? -16.541 -25.818 29.431 1.00 97.91 478 MET B C 1
ATOM 2637 O O . MET B 1 164 ? -17.447 -26.264 30.132 1.00 98.44 478 MET B O 1
ATOM 2642 N N . GLU B 1 165 ? -16.678 -25.569 28.131 1.00 98.31 479 GLU B N 1
ATOM 2643 C CA . GLU B 1 165 ? -17.923 -25.808 27.412 1.00 99.04 479 GLU B CA 1
ATOM 2644 C C . GLU B 1 165 ? -19.129 -25.816 28.346 1.00 99.59 479 GLU B C 1
ATOM 2645 O O . GLU B 1 165 ? -19.738 -24.770 28.578 1.00 99.63 479 GLU B O 1
ATOM 2647 N N . ALA B 1 166 ? -19.449 -26.996 28.882 1.00 99.88 480 ALA B N 1
ATOM 2648 C CA . ALA B 1 166 ? -20.577 -27.191 29.801 1.00 100.00 480 ALA B CA 1
ATOM 2649 C C . ALA B 1 166 ? -21.262 -25.874 30.198 1.00 100.00 480 ALA B C 1
ATOM 2650 O O . ALA B 1 166 ? -22.245 -25.453 29.575 1.00 99.73 480 ALA B O 1
ATOM 2652 N N . LYS B 1 167 ? -20.734 -25.231 31.236 1.00 99.74 481 LYS B N 1
ATOM 2653 C CA . LYS B 1 167 ? -21.264 -23.962 31.719 1.00 99.29 481 LYS B CA 1
ATOM 2654 C C . LYS B 1 167 ? -20.121 -23.207 32.386 1.00 99.05 481 LYS B C 1
ATOM 2655 O O . LYS B 1 167 ? -19.306 -22.560 31.716 1.00 99.05 481 LYS B O 1
ATOM 2657 N N . ASN B 1 168 ? -20.058 -23.317 33.709 1.00 97.77 482 ASN B N 1
ATOM 2658 C CA . ASN B 1 168 ? -19.020 -22.650 34.481 1.00 95.88 482 ASN B CA 1
ATOM 2659 C C . ASN B 1 168 ? -18.942 -21.170 34.140 1.00 93.60 482 ASN B C 1
ATOM 2660 O O . ASN B 1 168 ? -19.958 -20.525 33.872 1.00 93.81 482 ASN B O 1
ATOM 2665 N N . SER B 1 169 ? -17.726 -20.640 34.142 1.00 90.11 483 SER B N 1
ATOM 2666 C CA . SER B 1 169 ? -17.520 -19.237 33.844 1.00 86.93 483 SER B CA 1
ATOM 2667 C C . SER B 1 169 ? -16.415 -19.044 32.819 1.00 83.60 483 SER B C 1
ATOM 2668 O O . SER B 1 169 ? -16.024 -17.914 32.534 1.00 83.62 483 SER B O 1
ATOM 2671 N N . TYR B 1 170 ? -15.898 -20.140 32.269 1.00 79.16 484 TYR B N 1
ATOM 2672 C CA . TYR B 1 170 ? -14.839 -20.017 31.275 1.00 74.74 484 TYR B CA 1
ATOM 2673 C C . TYR B 1 170 ? -15.427 -19.534 29.960 1.00 71.70 484 TYR B C 1
ATOM 2674 O O . TYR B 1 170 ? -14.816 -18.745 29.252 1.00 71.89 484 TYR B O 1
ATOM 2683 N N . VAL B 1 171 ? -16.623 -20.004 29.635 1.00 68.73 485 VAL B N 1
ATOM 2684 C CA . VAL B 1 171 ? -17.279 -19.566 28.415 1.00 65.68 485 VAL B CA 1
ATOM 2685 C C . VAL B 1 171 ? -18.415 -18.648 28.850 1.00 65.14 485 VAL B C 1
ATOM 2686 O O . VAL B 1 171 ? -19.219 -19.005 29.705 1.00 65.79 485 VAL B O 1
ATOM 2690 N N . ARG B 1 172 ? -18.463 -17.451 28.291 1.00 64.40 486 ARG B N 1
ATOM 2691 C CA . ARG B 1 172 ? -19.513 -16.506 28.635 1.00 64.51 486 ARG B CA 1
ATOM 2692 C C . ARG B 1 172 ? -19.706 -15.612 27.434 1.00 63.87 486 ARG B C 1
ATOM 2693 O O . ARG B 1 172 ? -18.742 -15.076 26.904 1.00 63.32 486 ARG B O 1
ATOM 2701 N N . ASP B 1 173 ? -20.954 -15.464 27.004 1.00 63.01 487 ASP B N 1
ATOM 2702 C CA . ASP B 1 173 ? -21.270 -14.671 25.827 1.00 62.04 487 ASP B CA 1
ATOM 2703 C C . ASP B 1 173 ? -20.472 -15.169 24.633 1.00 60.41 487 ASP B C 1
ATOM 2704 O O . ASP B 1 173 ? -19.798 -14.410 23.926 1.00 58.18 487 ASP B O 1
ATOM 2709 N N . ASP B 1 174 ? -20.576 -16.479 24.437 1.00 59.73 488 ASP B N 1
ATOM 2710 C CA . ASP B 1 174 ? -19.930 -17.212 23.359 1.00 58.90 488 ASP B CA 1
ATOM 2711 C C . ASP B 1 174 ? -18.525 -16.698 23.035 1.00 58.18 488 ASP B C 1
ATOM 2712 O O . ASP B 1 174 ? -18.244 -16.208 21.938 1.00 59.52 488 ASP B O 1
ATOM 2717 N N . ALA B 1 175 ? -17.644 -16.818 24.022 1.00 55.97 489 ALA B N 1
ATOM 2718 C CA . ALA B 1 175 ? -16.256 -16.392 23.882 1.00 53.34 489 ALA B CA 1
ATOM 2719 C C . ALA B 1 175 ? -15.441 -16.785 25.118 1.00 50.22 489 ALA B C 1
ATOM 2720 O O . ALA B 1 175 ? -15.971 -16.879 26.224 1.00 48.29 489 ALA B O 1
ATOM 2722 N N . ILE B 1 176 ? -14.154 -17.028 24.919 1.00 47.92 490 ILE B N 1
ATOM 2723 C CA . ILE B 1 176 ? -13.276 -17.374 26.023 1.00 47.06 490 ILE B CA 1
ATOM 2724 C C . ILE B 1 176 ? -12.018 -16.509 25.969 1.00 44.84 490 ILE B C 1
ATOM 2725 O O . ILE B 1 176 ? -11.767 -15.828 24.983 1.00 44.66 490 ILE B O 1
ATOM 2730 N N . PHE B 1 177 ? -11.237 -16.537 27.038 1.00 43.54 491 PHE B N 1
ATOM 2731 C CA . PHE B 1 177 ? -10.003 -15.770 27.095 1.00 41.27 491 PHE B CA 1
ATOM 2732 C C . PHE B 1 177 ? -8.842 -16.658 27.504 1.00 42.43 491 PHE B C 1
ATOM 2733 O O . PHE B 1 177 ? -8.863 -17.250 28.585 1.00 42.81 491 PHE B O 1
ATOM 2741 N N . ILE B 1 178 ? -7.831 -16.731 26.640 1.00 41.22 492 ILE B N 1
ATOM 2742 C CA . ILE B 1 178 ? -6.628 -17.520 26.880 1.00 40.45 492 ILE B CA 1
ATOM 2743 C C . ILE B 1 178 ? -5.502 -16.522 27.209 1.00 41.64 492 ILE B C 1
ATOM 2744 O O . ILE B 1 178 ? -5.389 -15.461 26.581 1.00 40.69 492 ILE B O 1
ATOM 2749 N N . LYS B 1 179 ? -4.670 -16.849 28.191 1.00 39.98 493 LYS B N 1
ATOM 2750 C CA . LYS B 1 179 ? -3.594 -15.948 28.555 1.00 38.43 493 LYS B CA 1
ATOM 2751 C C . LYS B 1 179 ? -2.221 -16.630 28.591 1.00 39.83 493 LYS B C 1
ATOM 2752 O O . LYS B 1 179 ? -2.085 -17.790 28.996 1.00 42.02 493 LYS B O 1
ATOM 2758 N N . ALA B 1 180 ? -1.197 -15.913 28.153 1.00 37.15 494 ALA B N 1
ATOM 2759 C CA . ALA B 1 180 ? 0.138 -16.464 28.196 1.00 37.80 494 ALA B CA 1
ATOM 2760 C C . ALA B 1 180 ? 1.037 -15.427 28.853 1.00 40.05 494 ALA B C 1
ATOM 2761 O O . ALA B 1 180 ? 0.839 -14.206 28.687 1.00 41.36 494 ALA B O 1
ATOM 2763 N N . ILE B 1 181 ? 2.004 -15.913 29.622 1.00 38.30 495 ILE B N 1
ATOM 2764 C CA . ILE B 1 181 ? 2.950 -15.033 30.273 1.00 37.08 495 ILE B CA 1
ATOM 2765 C C . ILE B 1 181 ? 4.314 -15.667 30.108 1.00 38.47 495 ILE B C 1
ATOM 2766 O O . ILE B 1 181 ? 4.572 -16.790 30.578 1.00 38.46 495 ILE B O 1
ATOM 2771 N N . VAL B 1 182 ? 5.175 -14.941 29.406 1.00 39.06 496 VAL B N 1
ATOM 2772 C CA . VAL B 1 182 ? 6.533 -15.368 29.148 1.00 41.52 496 VAL B CA 1
ATOM 2773 C C . VAL B 1 182 ? 7.474 -14.676 30.130 1.00 42.66 496 VAL B C 1
ATOM 2774 O O . VAL B 1 182 ? 7.565 -13.437 30.174 1.00 44.38 496 VAL B O 1
ATOM 2778 N N . ASP B 1 183 ? 8.171 -15.485 30.921 1.00 43.16 497 ASP B N 1
ATOM 2779 C CA . ASP B 1 183 ? 9.096 -14.958 31.909 1.00 44.19 497 ASP B CA 1
ATOM 2780 C C . ASP B 1 183 ? 10.258 -14.309 31.184 1.00 43.60 497 ASP B C 1
ATOM 2781 O O . ASP B 1 183 ? 10.842 -14.910 30.277 1.00 42.10 497 ASP B O 1
ATOM 2786 N N . LEU B 1 184 ? 10.586 -13.083 31.588 1.00 43.85 498 LEU B N 1
ATOM 2787 C CA . LEU B 1 184 ? 11.662 -12.318 30.965 1.00 44.21 498 LEU B CA 1
ATOM 2788 C C . LEU B 1 184 ? 13.027 -12.392 31.663 1.00 45.72 498 LEU B C 1
ATOM 2789 O O . LEU B 1 184 ? 13.989 -11.784 31.205 1.00 42.34 498 LEU B O 1
ATOM 2794 N N . THR B 1 185 ? 13.103 -13.129 32.768 1.00 48.56 499 THR B N 1
ATOM 2795 C CA . THR B 1 185 ? 14.355 -13.286 33.502 1.00 51.44 499 THR B CA 1
ATOM 2796 C C . THR B 1 185 ? 15.464 -13.600 32.509 1.00 53.56 499 THR B C 1
ATOM 2797 O O . THR B 1 185 ? 15.297 -14.437 31.624 1.00 54.60 499 THR B O 1
ATOM 2801 N N . GLY B 1 186 ? 16.590 -12.914 32.644 1.00 55.36 500 GLY B N 1
ATOM 2802 C CA . GLY B 1 186 ? 17.694 -13.142 31.728 1.00 57.64 500 GLY B CA 1
ATOM 2803 C C . GLY B 1 186 ? 17.672 -12.275 30.472 1.00 58.44 500 GLY B C 1
ATOM 2804 O O . GLY B 1 186 ? 18.716 -11.996 29.884 1.00 59.58 500 GLY B O 1
ATOM 2805 N N . LEU B 1 187 ? 16.490 -11.857 30.045 1.00 57.91 501 LEU B N 1
ATOM 2806 C CA . LEU B 1 187 ? 16.392 -11.027 28.856 1.00 59.31 501 LEU B CA 1
ATOM 2807 C C . LEU B 1 187 ? 16.428 -9.559 29.278 1.00 60.78 501 LEU B C 1
ATOM 2808 O O . LEU B 1 187 ? 15.468 -8.808 28.995 1.00 61.43 501 LEU B O 1
ATOM 2814 N N . GLU C 1 1 ? -16.176 5.535 -25.769 1.00 95.66 315 GLU C N 1
ATOM 2815 C CA . GLU C 1 1 ? -17.488 5.917 -26.371 1.00 95.96 315 GLU C CA 1
ATOM 2816 C C . GLU C 1 1 ? -18.618 5.049 -25.820 1.00 96.25 315 GLU C C 1
ATOM 2817 O O . GLU C 1 1 ? -18.783 3.896 -26.230 1.00 96.97 315 GLU C O 1
ATOM 2819 N N . ALA C 1 2 ? -19.392 5.618 -24.896 1.00 96.32 316 ALA C N 1
ATOM 2820 C CA . ALA C 1 2 ? -20.517 4.932 -24.259 1.00 96.58 316 ALA C CA 1
ATOM 2821 C C . ALA C 1 2 ? -20.009 3.945 -23.211 1.00 96.11 316 ALA C C 1
ATOM 2822 O O . ALA C 1 2 ? -19.468 4.351 -22.177 1.00 94.86 316 ALA C O 1
ATOM 2824 N N . LEU C 1 3 ? -20.195 2.654 -23.483 1.00 96.31 317 LEU C N 1
ATOM 2825 C CA . LEU C 1 3 ? -19.743 1.603 -22.581 1.00 96.34 317 LEU C CA 1
ATOM 2826 C C . LEU C 1 3 ? -18.221 1.690 -22.517 1.00 96.48 317 LEU C C 1
ATOM 2827 O O . LEU C 1 3 ? -17.631 1.596 -21.440 1.00 96.83 317 LEU C O 1
ATOM 2829 N N . SER C 1 4 ? -17.596 1.889 -23.679 1.00 96.05 318 SER C N 1
ATOM 2830 C CA . SER C 1 4 ? -16.142 2.000 -23.772 1.00 95.64 318 SER C CA 1
ATOM 2831 C C . SER C 1 4 ? -15.638 3.121 -22.864 1.00 95.27 318 SER C C 1
ATOM 2832 O O . SER C 1 4 ? -14.495 3.097 -22.407 1.00 94.10 318 SER C O 1
ATOM 2834 N N . SER C 1 5 ? -16.503 4.101 -22.612 1.00 95.06 319 SER C N 1
ATOM 2835 C CA . SER C 1 5 ? -16.170 5.227 -21.750 1.00 94.90 319 SER C CA 1
ATOM 2836 C C . SER C 1 5 ? -16.355 4.843 -20.277 1.00 94.67 319 SER C C 1
ATOM 2837 O O . SER C 1 5 ? -15.478 5.094 -19.450 1.00 94.49 319 SER C O 1
ATOM 2839 N N . LYS C 1 6 ? -17.499 4.233 -19.954 1.00 94.47 320 LYS C N 1
ATOM 2840 C CA . LYS C 1 6 ? -17.792 3.802 -18.582 1.00 92.67 320 LYS C CA 1
ATOM 2841 C C . LYS C 1 6 ? -16.877 2.641 -18.173 1.00 91.22 320 LYS C C 1
ATOM 2842 O O . LYS C 1 6 ? -16.804 2.282 -16.998 1.00 90.74 320 LYS C O 1
ATOM 2844 N N . VAL C 1 7 ? -16.179 2.071 -19.153 1.00 89.81 321 VAL C N 1
ATOM 2845 C CA . VAL C 1 7 ? -15.255 0.966 -18.919 1.00 89.56 321 VAL C CA 1
ATOM 2846 C C . VAL C 1 7 ? -13.871 1.490 -18.515 1.00 89.09 321 VAL C C 1
ATOM 2847 O O . VAL C 1 7 ? -13.122 0.813 -17.808 1.00 89.44 321 VAL C O 1
ATOM 2849 N N . GLN C 1 8 ? -13.531 2.691 -18.971 1.00 87.77 322 GLN C N 1
ATOM 2850 C CA . GLN C 1 8 ? -12.245 3.297 -18.630 1.00 85.56 322 GLN C CA 1
ATOM 2851 C C . GLN C 1 8 ? -12.378 3.890 -17.234 1.00 84.22 322 GLN C C 1
ATOM 2852 O O . GLN C 1 8 ? -11.424 3.899 -16.453 1.00 83.74 322 GLN C O 1
ATOM 2854 N N . GLN C 1 9 ? -13.571 4.399 -16.937 1.00 82.53 323 GLN C N 1
ATOM 2855 C CA . GLN C 1 9 ? -13.857 4.976 -15.630 1.00 81.39 323 GLN C CA 1
ATOM 2856 C C . GLN C 1 9 ? -13.768 3.855 -14.584 1.00 80.51 323 GLN C C 1
ATOM 2857 O O . GLN C 1 9 ? -13.234 4.052 -13.484 1.00 79.13 323 GLN C O 1
ATOM 2859 N N . LEU C 1 10 ? -14.285 2.677 -14.945 1.00 78.56 324 LEU C N 1
ATOM 2860 C CA . LEU C 1 10 ? -14.267 1.517 -14.063 1.00 76.69 324 LEU C CA 1
ATOM 2861 C C . LEU C 1 10 ? -12.824 1.056 -13.801 1.00 75.69 324 LEU C C 1
ATOM 2862 O O . LEU C 1 10 ? -12.453 0.781 -12.657 1.00 75.49 324 LEU C O 1
ATOM 2864 N N . GLU C 1 11 ? -12.016 0.973 -14.863 1.00 73.74 325 GLU C N 1
ATOM 2865 C CA . GLU C 1 11 ? -10.612 0.557 -14.756 1.00 71.61 325 GLU C CA 1
ATOM 2866 C C . GLU C 1 11 ? -9.863 1.563 -13.897 1.00 70.42 325 GLU C C 1
ATOM 2867 O O . GLU C 1 11 ? -8.914 1.223 -13.193 1.00 70.16 325 GLU C O 1
ATOM 2869 N N . ARG C 1 12 ? -10.308 2.811 -13.982 1.00 69.62 326 ARG C N 1
ATOM 2870 C CA . ARG C 1 12 ? -9.726 3.905 -13.227 1.00 67.82 326 ARG C CA 1
ATOM 2871 C C . ARG C 1 12 ? -9.908 3.671 -11.735 1.00 66.40 326 ARG C C 1
ATOM 2872 O O . ARG C 1 12 ? -8.939 3.411 -11.019 1.00 65.88 326 ARG C O 1
ATOM 2874 N N . SER C 1 13 ? -11.157 3.756 -11.280 1.00 64.78 327 SER C N 1
ATOM 2875 C CA . SER C 1 13 ? -11.502 3.568 -9.869 1.00 64.44 327 SER C CA 1
ATOM 2876 C C . SER C 1 13 ? -10.921 2.296 -9.258 1.00 64.09 327 SER C C 1
ATOM 2877 O O . SER C 1 13 ? -10.743 2.211 -8.044 1.00 63.40 327 SER C O 1
ATOM 2880 N N . ILE C 1 14 ? -10.628 1.310 -10.100 1.00 64.35 328 ILE C N 1
ATOM 2881 C CA . ILE C 1 14 ? -10.042 0.061 -9.635 1.00 64.56 328 ILE C CA 1
ATOM 2882 C C . ILE C 1 14 ? -8.579 0.273 -9.239 1.00 65.89 328 ILE C C 1
ATOM 2883 O O . ILE C 1 14 ? -8.176 -0.060 -8.121 1.00 66.57 328 ILE C O 1
ATOM 2888 N N . GLY C 1 15 ? -7.788 0.821 -10.164 1.00 65.91 329 GLY C N 1
ATOM 2889 C CA . GLY C 1 15 ? -6.380 1.066 -9.898 1.00 64.91 329 GLY C CA 1
ATOM 2890 C C . GLY C 1 15 ? -6.196 2.160 -8.864 1.00 65.48 329 GLY C C 1
ATOM 2891 O O . GLY C 1 15 ? -5.146 2.265 -8.230 1.00 63.68 329 GLY C O 1
ATOM 2892 N N . LEU C 1 16 ? -7.230 2.982 -8.708 1.00 65.51 330 LEU C N 1
ATOM 2893 C CA . LEU C 1 16 ? -7.213 4.078 -7.753 1.00 66.00 330 LEU C CA 1
ATOM 2894 C C . LEU C 1 16 ? -7.290 3.420 -6.374 1.00 67.47 330 LEU C C 1
ATOM 2895 O O . LEU C 1 16 ? -6.541 3.774 -5.461 1.00 67.66 330 LEU C O 1
ATOM 2900 N N . LYS C 1 17 ? -8.202 2.456 -6.242 1.00 67.30 331 LYS C N 1
ATOM 2901 C CA . LYS C 1 17 ? -8.376 1.711 -5.003 1.00 67.30 331 LYS C CA 1
ATOM 2902 C C . LYS C 1 17 ? -7.085 0.931 -4.730 1.00 69.57 331 LYS C C 1
ATOM 2903 O O . LYS C 1 17 ? -6.613 0.887 -3.589 1.00 71.85 331 LYS C O 1
ATOM 2905 N N . ASP C 1 18 ? -6.517 0.327 -5.778 1.00 69.45 332 ASP C N 1
ATOM 2906 C CA . ASP C 1 18 ? -5.271 -0.434 -5.665 1.00 70.08 332 ASP C CA 1
ATOM 2907 C C . ASP C 1 18 ? -4.127 0.430 -5.143 1.00 69.09 332 ASP C C 1
ATOM 2908 O O . ASP C 1 18 ? -3.198 -0.074 -4.514 1.00 69.12 332 ASP C O 1
ATOM 2913 N N . LEU C 1 19 ? -4.190 1.727 -5.430 1.00 67.90 333 LEU C N 1
ATOM 2914 C CA . LEU C 1 19 ? -3.165 2.666 -4.996 1.00 65.77 333 LEU C CA 1
ATOM 2915 C C . LEU C 1 19 ? -3.371 3.056 -3.526 1.00 64.91 333 LEU C C 1
ATOM 2916 O O . LEU C 1 19 ? -2.404 3.137 -2.758 1.00 64.14 333 LEU C O 1
ATOM 2918 N N . ALA C 1 20 ? -4.622 3.312 -3.146 1.00 62.78 334 ALA C N 1
ATOM 2919 C CA . ALA C 1 20 ? -4.934 3.682 -1.775 1.00 61.36 334 ALA C CA 1
ATOM 2920 C C . ALA C 1 20 ? -4.606 2.479 -0.903 1.00 61.87 334 ALA C C 1
ATOM 2921 O O . ALA C 1 20 ? -4.113 2.619 0.221 1.00 61.96 334 ALA C O 1
ATOM 2923 N N . MET C 1 21 ? -4.870 1.289 -1.431 1.00 60.35 335 MET C N 1
ATOM 2924 C CA . MET C 1 21 ? -4.593 0.082 -0.679 1.00 60.64 335 MET C CA 1
ATOM 2925 C C . MET C 1 21 ? -3.077 -0.058 -0.498 1.00 59.15 335 MET C C 1
ATOM 2926 O O . MET C 1 21 ? -2.604 -0.451 0.562 1.00 59.96 335 MET C O 1
ATOM 2931 N N . ALA C 1 22 ? -2.309 0.272 -1.527 1.00 57.61 336 ALA C N 1
ATOM 2932 C CA . ALA C 1 22 ? -0.861 0.179 -1.421 1.00 56.97 336 ALA C CA 1
ATOM 2933 C C . ALA C 1 22 ? -0.352 1.303 -0.507 1.00 57.03 336 ALA C C 1
ATOM 2934 O O . ALA C 1 22 ? 0.570 1.102 0.280 1.00 53.16 336 ALA C O 1
ATOM 2936 N N . ASP C 1 23 ? -0.959 2.482 -0.611 1.00 58.20 337 ASP C N 1
ATOM 2937 C CA . ASP C 1 23 ? -0.577 3.607 0.234 1.00 59.20 337 ASP C CA 1
ATOM 2938 C C . ASP C 1 23 ? -0.770 3.176 1.690 1.00 59.39 337 ASP C C 1
ATOM 2939 O O . ASP C 1 23 ? 0.118 3.355 2.524 1.00 59.85 337 ASP C O 1
ATOM 2941 N N . LEU C 1 24 ? -1.927 2.583 1.977 1.00 59.87 338 LEU C N 1
ATOM 2942 C CA . LEU C 1 24 ? -2.253 2.119 3.322 1.00 60.65 338 LEU C CA 1
ATOM 2943 C C . LEU C 1 24 ? -1.378 0.962 3.820 1.00 62.23 338 LEU C C 1
ATOM 2944 O O . LEU C 1 24 ? -1.101 0.872 5.017 1.00 62.32 338 LEU C O 1
ATOM 2949 N N . GLU C 1 25 ? -0.960 0.070 2.921 1.00 64.17 339 GLU C N 1
ATOM 2950 C CA . GLU C 1 25 ? -0.092 -1.037 3.321 1.00 66.23 339 GLU C CA 1
ATOM 2951 C C . GLU C 1 25 ? 1.191 -0.458 3.912 1.00 66.94 339 GLU C C 1
ATOM 2952 O O . GLU C 1 25 ? 1.727 -0.990 4.882 1.00 67.59 339 GLU C O 1
ATOM 2958 N N . GLN C 1 26 ? 1.671 0.633 3.315 1.00 67.29 340 GLN C N 1
ATOM 2959 C CA . GLN C 1 26 ? 2.890 1.311 3.755 1.00 68.42 340 GLN C CA 1
ATOM 2960 C C . GLN C 1 26 ? 2.693 1.987 5.101 1.00 65.98 340 GLN C C 1
ATOM 2961 O O . GLN C 1 26 ? 3.547 1.879 5.978 1.00 65.66 340 GLN C O 1
ATOM 2967 N N . LYS C 1 27 ? 1.579 2.699 5.248 1.00 62.20 341 LYS C N 1
ATOM 2968 C CA . LYS C 1 27 ? 1.279 3.360 6.507 1.00 60.79 341 LYS C CA 1
ATOM 2969 C C . LYS C 1 27 ? 1.359 2.287 7.595 1.00 59.64 341 LYS C C 1
ATOM 2970 O O . LYS C 1 27 ? 1.979 2.489 8.645 1.00 59.80 341 LYS C O 1
ATOM 2972 N N . VAL C 1 28 ? 0.741 1.140 7.317 1.00 56.72 342 VAL C N 1
ATOM 2973 C CA . VAL C 1 28 ? 0.723 0.006 8.235 1.00 53.19 342 VAL C CA 1
ATOM 2974 C C . VAL C 1 28 ? 2.163 -0.374 8.553 1.00 51.68 342 VAL C C 1
ATOM 2975 O O . VAL C 1 28 ? 2.551 -0.454 9.712 1.00 50.62 342 VAL C O 1
ATOM 2979 N N . LEU C 1 29 ? 2.951 -0.604 7.512 1.00 51.77 343 LEU C N 1
ATOM 2980 C CA . LEU C 1 29 ? 4.356 -0.971 7.671 1.00 53.32 343 LEU C CA 1
ATOM 2981 C C . LEU C 1 29 ? 5.156 0.089 8.452 1.00 51.81 343 LEU C C 1
ATOM 2982 O O . LEU C 1 29 ? 6.059 -0.252 9.224 1.00 49.98 343 LEU C O 1
ATOM 2987 N N . GLU C 1 30 ? 4.826 1.367 8.252 1.00 49.69 344 GLU C N 1
ATOM 2988 C CA . GLU C 1 30 ? 5.509 2.450 8.961 1.00 49.98 344 GLU C CA 1
ATOM 2989 C C . GLU C 1 30 ? 5.167 2.447 10.462 1.00 49.13 344 GLU C C 1
ATOM 2990 O O . GLU C 1 30 ? 6.032 2.695 11.301 1.00 48.80 344 GLU C O 1
ATOM 2992 N N . MET C 1 31 ? 3.908 2.160 10.787 1.00 48.78 345 MET C N 1
ATOM 2993 C CA . MET C 1 31 ? 3.446 2.094 12.175 1.00 48.94 345 MET C CA 1
ATOM 2994 C C . MET C 1 31 ? 4.038 0.873 12.861 1.00 49.98 345 MET C C 1
ATOM 2995 O O . MET C 1 31 ? 4.286 0.866 14.065 1.00 50.52 345 MET C O 1
ATOM 3000 N N . GLU C 1 32 ? 4.252 -0.160 12.066 1.00 51.22 346 GLU C N 1
ATOM 3001 C CA . GLU C 1 32 ? 4.790 -1.418 12.534 1.00 52.94 346 GLU C CA 1
ATOM 3002 C C . GLU C 1 32 ? 6.257 -1.307 12.978 1.00 53.40 346 GLU C C 1
ATOM 3003 O O . GLU C 1 32 ? 6.728 -2.121 13.775 1.00 53.97 346 GLU C O 1
ATOM 3009 N N . ALA C 1 33 ? 6.966 -0.293 12.474 1.00 52.47 347 ALA C N 1
ATOM 3010 C CA . ALA C 1 33 ? 8.375 -0.099 12.806 1.00 51.83 347 ALA C CA 1
ATOM 3011 C C . ALA C 1 33 ? 8.686 0.990 13.826 1.00 52.85 347 ALA C C 1
ATOM 3012 O O . ALA C 1 33 ? 9.807 1.047 14.348 1.00 55.06 347 ALA C O 1
ATOM 3014 N N . SER C 1 34 ? 7.716 1.850 14.128 1.00 50.97 348 SER C N 1
ATOM 3015 C CA . SER C 1 34 ? 7.974 2.924 15.086 1.00 50.27 348 SER C CA 1
ATOM 3016 C C . SER C 1 34 ? 8.081 2.470 16.537 1.00 49.34 348 SER C C 1
ATOM 3017 O O . SER C 1 34 ? 7.452 1.493 16.951 1.00 51.18 348 SER C O 1
ATOM 3020 N N . THR C 1 35 ? 8.894 3.197 17.297 1.00 46.45 349 THR C N 1
ATOM 3021 C CA . THR C 1 35 ? 9.103 2.940 18.714 1.00 42.97 349 THR C CA 1
ATOM 3022 C C . THR C 1 35 ? 8.905 4.277 19.429 1.00 43.62 349 THR C C 1
ATOM 3023 O O . THR C 1 35 ? 8.978 5.341 18.803 1.00 41.75 349 THR C O 1
ATOM 3027 N N . TYR C 1 36 ? 8.646 4.230 20.733 1.00 43.43 350 TYR C N 1
ATOM 3028 C CA . TYR C 1 36 ? 8.429 5.452 21.490 1.00 43.48 350 TYR C CA 1
ATOM 3029 C C . TYR C 1 36 ? 9.303 5.548 22.734 1.00 43.75 350 TYR C C 1
ATOM 3030 O O . TYR C 1 36 ? 8.946 6.214 23.713 1.00 42.90 350 TYR C O 1
ATOM 3039 N N . ASP C 1 37 ? 10.460 4.891 22.694 1.00 43.66 351 ASP C N 1
ATOM 3040 C CA . ASP C 1 37 ? 11.373 4.933 23.834 1.00 44.62 351 ASP C CA 1
ATOM 3041 C C . ASP C 1 37 ? 12.746 5.549 23.520 1.00 44.98 351 ASP C C 1
ATOM 3042 O O . ASP C 1 37 ? 13.572 5.729 24.419 1.00 47.83 351 ASP C O 1
ATOM 3047 N N . GLY C 1 38 ? 12.985 5.879 22.255 1.00 42.28 352 GLY C N 1
ATOM 3048 C CA . GLY C 1 38 ? 14.253 6.468 21.882 1.00 40.88 352 GLY C CA 1
ATOM 3049 C C . GLY C 1 38 ? 15.196 5.451 21.271 1.00 42.18 352 GLY C C 1
ATOM 3050 O O . GLY C 1 38 ? 16.215 5.816 20.694 1.00 44.18 352 GLY C O 1
ATOM 3051 N N . VAL C 1 39 ? 14.862 4.174 21.390 1.00 42.16 353 VAL C N 1
ATOM 3052 C CA . VAL C 1 39 ? 15.706 3.122 20.831 1.00 41.71 353 VAL C CA 1
ATOM 3053 C C . VAL C 1 39 ? 15.076 2.633 19.541 1.00 42.84 353 VAL C C 1
ATOM 3054 O O . VAL C 1 39 ? 13.870 2.438 19.469 1.00 44.83 353 VAL C O 1
ATOM 3058 N N . PHE C 1 40 ? 15.902 2.428 18.525 1.00 43.48 354 PHE C N 1
ATOM 3059 C CA . PHE C 1 40 ? 15.429 1.990 17.229 1.00 41.94 354 PHE C CA 1
ATOM 3060 C C . PHE C 1 40 ? 16.452 1.019 16.638 1.00 42.23 354 PHE C C 1
ATOM 3061 O O . PHE C 1 40 ? 17.655 1.246 16.735 1.00 42.10 354 PHE C O 1
ATOM 3069 N N . ILE C 1 41 ? 15.973 -0.075 16.058 1.00 42.65 355 ILE C N 1
ATOM 3070 C CA . ILE C 1 41 ? 16.850 -1.059 15.426 1.00 43.41 355 ILE C CA 1
ATOM 3071 C C . ILE C 1 41 ? 16.343 -1.255 14.015 1.00 44.65 355 ILE C C 1
ATOM 3072 O O . ILE C 1 41 ? 15.264 -1.805 13.791 1.00 45.90 355 ILE C O 1
ATOM 3077 N N . TRP C 1 42 ? 17.146 -0.802 13.064 1.00 46.34 356 TRP C N 1
ATOM 3078 C CA . TRP C 1 42 ? 16.806 -0.877 11.664 1.00 47.15 356 TRP C CA 1
ATOM 3079 C C . TRP C 1 42 ? 17.577 -1.963 10.910 1.00 48.47 356 TRP C C 1
ATOM 3080 O O . TRP C 1 42 ? 18.811 -1.946 10.826 1.00 47.66 356 TRP C O 1
ATOM 3091 N N . LYS C 1 43 ? 16.809 -2.906 10.370 1.00 49.26 357 LYS C N 1
ATOM 3092 C CA . LYS C 1 43 ? 17.342 -4.019 9.604 1.00 51.37 357 LYS C CA 1
ATOM 3093 C C . LYS C 1 43 ? 17.163 -3.744 8.108 1.00 54.40 357 LYS C C 1
ATOM 3094 O O . LYS C 1 43 ? 16.045 -3.524 7.626 1.00 55.07 357 LYS C O 1
ATOM 3100 N N . ILE C 1 44 ? 18.267 -3.763 7.375 1.00 56.66 358 ILE C N 1
ATOM 3101 C CA . ILE C 1 44 ? 18.241 -3.514 5.940 1.00 56.91 358 ILE C CA 1
ATOM 3102 C C . ILE C 1 44 ? 18.514 -4.826 5.216 1.00 58.52 358 ILE C C 1
ATOM 3103 O O . ILE C 1 44 ? 19.606 -5.383 5.322 1.00 58.30 358 ILE C O 1
ATOM 3108 N N . SER C 1 45 ? 17.507 -5.329 4.503 1.00 60.74 359 SER C N 1
ATOM 3109 C CA . SER C 1 45 ? 17.640 -6.575 3.755 1.00 63.99 359 SER C CA 1
ATOM 3110 C C . SER C 1 45 ? 18.107 -6.304 2.333 1.00 66.64 359 SER C C 1
ATOM 3111 O O . SER C 1 45 ? 18.195 -5.153 1.915 1.00 66.93 359 SER C O 1
ATOM 3114 N N . ASP C 1 46 ? 18.402 -7.369 1.593 1.00 69.15 360 ASP C N 1
ATOM 3115 C CA . ASP C 1 46 ? 18.881 -7.232 0.221 1.00 70.96 360 ASP C CA 1
ATOM 3116 C C . ASP C 1 46 ? 20.061 -6.264 0.253 1.00 70.77 360 ASP C C 1
ATOM 3117 O O . ASP C 1 46 ? 20.179 -5.380 -0.600 1.00 70.11 360 ASP C O 1
ATOM 3122 N N . PHE C 1 47 ? 20.924 -6.437 1.252 1.00 70.41 361 PHE C N 1
ATOM 3123 C CA . PHE C 1 47 ? 22.097 -5.592 1.421 1.00 70.90 361 PHE C CA 1
ATOM 3124 C C . PHE C 1 47 ? 22.948 -5.477 0.154 1.00 71.87 361 PHE C C 1
ATOM 3125 O O . PHE C 1 47 ? 23.289 -4.372 -0.271 1.00 71.97 361 PHE C O 1
ATOM 3133 N N . PRO C 1 48 ? 23.295 -6.622 -0.435 1.00 72.17 362 PRO C N 1
ATOM 3134 C CA . PRO C 1 48 ? 24.111 -6.666 -1.652 1.00 72.71 362 PRO C CA 1
ATOM 3135 C C . PRO C 1 48 ? 23.568 -5.750 -2.747 1.00 73.21 362 PRO C C 1
ATOM 3136 O O . PRO C 1 48 ? 24.259 -4.835 -3.212 1.00 72.94 362 PRO C O 1
ATOM 3138 N N . ARG C 1 49 ? 22.329 -6.017 -3.155 1.00 74.06 363 ARG C N 1
ATOM 3139 C CA . ARG C 1 49 ? 21.644 -5.244 -4.190 1.00 74.27 363 ARG C CA 1
ATOM 3140 C C . ARG C 1 49 ? 21.646 -3.747 -3.900 1.00 73.67 363 ARG C C 1
ATOM 3141 O O . ARG C 1 49 ? 21.891 -2.936 -4.793 1.00 73.69 363 ARG C O 1
ATOM 3149 N N . LYS C 1 50 ? 21.374 -3.391 -2.644 1.00 73.57 364 LYS C N 1
ATOM 3150 C CA . LYS C 1 50 ? 21.329 -1.996 -2.211 1.00 72.39 364 LYS C CA 1
ATOM 3151 C C . LYS C 1 50 ? 22.702 -1.336 -2.071 1.00 72.85 364 LYS C C 1
ATOM 3152 O O . LYS C 1 50 ? 22.809 -0.112 -2.074 1.00 72.97 364 LYS C O 1
ATOM 3158 N N . ARG C 1 51 ? 23.752 -2.135 -1.921 1.00 75.04 365 ARG C N 1
ATOM 3159 C CA . ARG C 1 51 ? 25.094 -1.573 -1.834 1.00 76.98 365 ARG C CA 1
ATOM 3160 C C . ARG C 1 51 ? 25.492 -1.176 -3.240 1.00 79.81 365 ARG C C 1
ATOM 3161 O O . ARG C 1 51 ? 26.032 -0.092 -3.475 1.00 80.44 365 ARG C O 1
ATOM 3169 N N . GLN C 1 52 ? 25.197 -2.067 -4.178 1.00 81.52 366 GLN C N 1
ATOM 3170 C CA . GLN C 1 52 ? 25.526 -1.828 -5.562 1.00 83.96 366 GLN C CA 1
ATOM 3171 C C . GLN C 1 52 ? 24.847 -0.548 -6.059 1.00 85.03 366 GLN C C 1
ATOM 3172 O O . GLN C 1 52 ? 25.506 0.344 -6.601 1.00 85.90 366 GLN C O 1
ATOM 3178 N N . GLU C 1 53 ? 23.533 -0.460 -5.862 1.00 85.35 367 GLU C N 1
ATOM 3179 C CA . GLU C 1 53 ? 22.764 0.712 -6.278 1.00 84.68 367 GLU C CA 1
ATOM 3180 C C . GLU C 1 53 ? 23.384 2.012 -5.783 1.00 83.59 367 GLU C C 1
ATOM 3181 O O . GLU C 1 53 ? 23.211 3.061 -6.401 1.00 84.10 367 GLU C O 1
ATOM 3187 N N . ALA C 1 54 ? 24.110 1.942 -4.672 1.00 82.22 368 ALA C N 1
ATOM 3188 C CA . ALA C 1 54 ? 24.765 3.124 -4.123 1.00 82.21 368 ALA C CA 1
ATOM 3189 C C . ALA C 1 54 ? 26.007 3.425 -4.951 1.00 82.16 368 ALA C C 1
ATOM 3190 O O . ALA C 1 54 ? 26.245 4.566 -5.342 1.00 81.10 368 ALA C O 1
ATOM 3192 N N . VAL C 1 55 ? 26.797 2.386 -5.209 1.00 83.27 369 VAL C N 1
ATOM 3193 C CA . VAL C 1 55 ? 28.016 2.508 -6.005 1.00 84.28 369 VAL C CA 1
ATOM 3194 C C . VAL C 1 55 ? 27.681 2.923 -7.436 1.00 83.99 369 VAL C C 1
ATOM 3195 O O . VAL C 1 55 ? 28.395 3.716 -8.052 1.00 83.85 369 VAL C O 1
ATOM 3199 N N . ALA C 1 56 ? 26.584 2.379 -7.952 1.00 84.08 370 ALA C N 1
ATOM 3200 C CA . ALA C 1 56 ? 26.125 2.686 -9.301 1.00 84.26 370 ALA C CA 1
ATOM 3201 C C . ALA C 1 56 ? 25.394 4.032 -9.323 1.00 84.28 370 ALA C C 1
ATOM 3202 O O . ALA C 1 56 ? 24.657 4.337 -10.268 1.00 84.81 370 ALA C O 1
ATOM 3204 N N . GLY C 1 57 ? 25.599 4.824 -8.270 1.00 84.17 371 GLY C N 1
ATOM 3205 C CA . GLY C 1 57 ? 24.981 6.136 -8.165 1.00 82.23 371 GLY C CA 1
ATOM 3206 C C . GLY C 1 57 ? 23.461 6.181 -8.157 1.00 81.74 371 GLY C C 1
ATOM 3207 O O . GLY C 1 57 ? 22.882 7.152 -7.670 1.00 81.11 371 GLY C O 1
ATOM 3208 N N . ARG C 1 58 ? 22.814 5.149 -8.696 1.00 81.49 372 ARG C N 1
ATOM 3209 C CA . ARG C 1 58 ? 21.350 5.093 -8.751 1.00 81.55 372 ARG C CA 1
ATOM 3210 C C . ARG C 1 58 ? 20.666 5.491 -7.442 1.00 81.39 372 ARG C C 1
ATOM 3211 O O . ARG C 1 58 ? 19.880 6.441 -7.418 1.00 82.63 372 ARG C O 1
ATOM 3219 N N . ILE C 1 59 ? 20.957 4.773 -6.359 1.00 79.48 373 ILE C N 1
ATOM 3220 C CA . ILE C 1 59 ? 20.377 5.100 -5.061 1.00 75.96 373 ILE C CA 1
ATOM 3221 C C . ILE C 1 59 ? 21.470 5.399 -4.050 1.00 74.73 373 ILE C C 1
ATOM 3222 O O . ILE C 1 59 ? 21.965 4.502 -3.372 1.00 74.76 373 ILE C O 1
ATOM 3227 N N . PRO C 1 60 ? 21.859 6.676 -3.941 1.00 73.70 374 PRO C N 1
ATOM 3228 C CA . PRO C 1 60 ? 22.898 7.148 -3.021 1.00 72.09 374 PRO C CA 1
ATOM 3229 C C . PRO C 1 60 ? 22.596 6.857 -1.548 1.00 70.59 374 PRO C C 1
ATOM 3230 O O . PRO C 1 60 ? 23.455 6.341 -0.823 1.00 71.37 374 PRO C O 1
ATOM 3234 N N . ALA C 1 61 ? 21.381 7.199 -1.111 1.00 67.92 375 ALA C N 1
ATOM 3235 C CA . ALA C 1 61 ? 20.979 7.007 0.281 1.00 66.58 375 ALA C CA 1
ATOM 3236 C C . ALA C 1 61 ? 19.550 6.488 0.463 1.00 65.37 375 ALA C C 1
ATOM 3237 O O . ALA C 1 61 ? 18.727 6.532 -0.459 1.00 64.62 375 ALA C O 1
ATOM 3239 N N . ILE C 1 62 ? 19.268 6.003 1.672 1.00 63.63 376 ILE C N 1
ATOM 3240 C CA . ILE C 1 62 ? 17.952 5.475 2.021 1.00 60.47 376 ILE C CA 1
ATOM 3241 C C . ILE C 1 62 ? 17.533 5.995 3.400 1.00 59.65 376 ILE C C 1
ATOM 3242 O O . ILE C 1 62 ? 18.370 6.132 4.311 1.00 56.74 376 ILE C O 1
ATOM 3247 N N . PHE C 1 63 ? 16.239 6.284 3.532 1.00 58.49 377 PHE C N 1
ATOM 3248 C CA . PHE C 1 63 ? 15.669 6.753 4.787 1.00 57.78 377 PHE C CA 1
ATOM 3249 C C . PHE C 1 63 ? 15.056 5.567 5.523 1.00 55.53 377 PHE C C 1
ATOM 3250 O O . PHE C 1 63 ? 14.552 4.628 4.900 1.00 55.62 377 PHE C O 1
ATOM 3258 N N . SER C 1 64 ? 15.075 5.621 6.850 1.00 52.78 378 SER C N 1
ATOM 3259 C CA . SER C 1 64 ? 14.470 4.559 7.649 1.00 49.97 378 SER C CA 1
ATOM 3260 C C . SER C 1 64 ? 13.111 5.047 8.150 1.00 47.85 378 SER C C 1
ATOM 3261 O O . SER C 1 64 ? 12.785 6.243 8.072 1.00 48.07 378 SER C O 1
ATOM 3264 N N . PRO C 1 65 ? 12.276 4.120 8.634 1.00 45.45 379 PRO C N 1
ATOM 3265 C CA . PRO C 1 65 ? 10.974 4.563 9.141 1.00 45.06 379 PRO C CA 1
ATOM 3266 C C . PRO C 1 65 ? 11.234 5.520 10.315 1.00 45.23 379 PRO C C 1
ATOM 3267 O O . PRO C 1 65 ? 12.391 5.732 10.702 1.00 48.59 379 PRO C O 1
ATOM 3271 N N . ALA C 1 66 ? 10.179 6.103 10.879 1.00 43.45 380 ALA C N 1
ATOM 3272 C CA . ALA C 1 66 ? 10.346 7.040 11.992 1.00 41.41 380 ALA C CA 1
ATOM 3273 C C . ALA C 1 66 ? 10.175 6.431 13.396 1.00 39.65 380 ALA C C 1
ATOM 3274 O O . ALA C 1 66 ? 9.608 5.356 13.549 1.00 38.93 380 ALA C O 1
ATOM 3276 N N . PHE C 1 67 ? 10.675 7.129 14.410 1.00 37.71 381 PHE C N 1
ATOM 3277 C CA . PHE C 1 67 ? 10.528 6.683 15.783 1.00 36.42 381 PHE C CA 1
ATOM 3278 C C . PHE C 1 67 ? 10.515 7.920 16.678 1.00 36.26 381 PHE C C 1
ATOM 3279 O O . PHE C 1 67 ? 10.866 9.017 16.238 1.00 36.02 381 PHE C O 1
ATOM 3287 N N . TYR C 1 68 ? 10.089 7.756 17.923 1.00 34.37 382 TYR C N 1
ATOM 3288 C CA . TYR C 1 68 ? 9.988 8.895 18.821 1.00 35.00 382 TYR C CA 1
ATOM 3289 C C . TYR C 1 68 ? 10.742 8.734 20.146 1.00 35.53 382 TYR C C 1
ATOM 3290 O O . TYR C 1 68 ? 11.196 7.648 20.490 1.00 34.96 382 TYR C O 1
ATOM 3299 N N . THR C 1 69 ? 10.867 9.835 20.881 1.00 34.12 383 THR C N 1
ATOM 3300 C CA . THR C 1 69 ? 11.540 9.849 22.168 1.00 37.36 383 THR C CA 1
ATOM 3301 C C . THR C 1 69 ? 10.562 9.468 23.282 1.00 38.92 383 THR C C 1
ATOM 3302 O O . THR C 1 69 ? 10.963 9.171 24.415 1.00 39.91 383 THR C O 1
ATOM 3306 N N . SER C 1 70 ? 9.274 9.519 22.954 1.00 39.38 384 SER C N 1
ATOM 3307 C CA . SER C 1 70 ? 8.188 9.187 23.881 1.00 39.03 384 SER C CA 1
ATOM 3308 C C . SER C 1 70 ? 6.888 9.159 23.068 1.00 39.39 384 SER C C 1
ATOM 3309 O O . SER C 1 70 ? 6.889 9.495 21.873 1.00 40.30 384 SER C O 1
ATOM 3312 N N . ARG C 1 71 ? 5.779 8.773 23.691 1.00 39.19 385 ARG C N 1
ATOM 3313 C CA . ARG C 1 71 ? 4.531 8.702 22.949 1.00 39.68 385 ARG C CA 1
ATOM 3314 C C . ARG C 1 71 ? 4.173 9.984 22.202 1.00 40.76 385 ARG C C 1
ATOM 3315 O O . ARG C 1 71 ? 3.564 9.931 21.124 1.00 40.84 385 ARG C O 1
ATOM 3323 N N . TYR C 1 72 ? 4.559 11.129 22.765 1.00 41.76 386 TYR C N 1
ATOM 3324 C CA . TYR C 1 72 ? 4.285 12.438 22.155 1.00 41.46 386 TYR C CA 1
ATOM 3325 C C . TYR C 1 72 ? 5.542 13.306 22.089 1.00 41.91 386 TYR C C 1
ATOM 3326 O O . TYR C 1 72 ? 5.461 14.534 22.197 1.00 42.50 386 TYR C O 1
ATOM 3335 N N . GLY C 1 73 ? 6.700 12.673 21.923 1.00 40.88 387 GLY C N 1
ATOM 3336 C CA . GLY C 1 73 ? 7.934 13.430 21.872 1.00 40.69 387 GLY C CA 1
ATOM 3337 C C . GLY C 1 73 ? 8.368 13.749 20.461 1.00 42.82 387 GLY C C 1
ATOM 3338 O O . GLY C 1 73 ? 7.545 13.821 19.560 1.00 43.72 387 GLY C O 1
ATOM 3339 N N . TYR C 1 74 ? 9.673 13.929 20.276 1.00 44.63 388 TYR C N 1
ATOM 3340 C CA . TYR C 1 74 ? 10.258 14.242 18.977 1.00 42.86 388 TYR C CA 1
ATOM 3341 C C . TYR C 1 74 ? 10.107 13.099 17.987 1.00 42.38 388 TYR C C 1
ATOM 3342 O O . TYR C 1 74 ? 10.196 11.929 18.364 1.00 41.88 388 TYR C O 1
ATOM 3351 N N . LYS C 1 75 ? 9.911 13.443 16.713 1.00 41.09 389 LYS C N 1
ATOM 3352 C CA . LYS C 1 75 ? 9.808 12.436 15.662 1.00 39.39 389 LYS C CA 1
ATOM 3353 C C . LYS C 1 75 ? 11.182 12.425 15.009 1.00 39.40 389 LYS C C 1
ATOM 3354 O O . LYS C 1 75 ? 11.758 13.489 14.765 1.00 38.88 389 LYS C O 1
ATOM 3360 N N . MET C 1 76 ? 11.713 11.244 14.719 1.00 38.37 390 MET C N 1
ATOM 3361 C CA . MET C 1 76 ? 13.040 11.164 14.124 1.00 38.40 390 MET C CA 1
ATOM 3362 C C . MET C 1 76 ? 13.134 9.982 13.174 1.00 39.35 390 MET C C 1
ATOM 3363 O O . MET C 1 76 ? 12.244 9.139 13.139 1.00 40.45 390 MET C O 1
ATOM 3368 N N . CYS C 1 77 ? 14.203 9.940 12.388 1.00 39.08 391 CYS C N 1
ATOM 3369 C CA . CYS C 1 77 ? 14.445 8.818 11.498 1.00 41.30 391 CYS C CA 1
ATOM 3370 C C . CYS C 1 77 ? 15.926 8.846 11.144 1.00 42.28 391 CYS C C 1
ATOM 3371 O O . CYS C 1 77 ? 16.617 9.801 11.463 1.00 42.21 391 CYS C O 1
ATOM 3374 N N . LEU C 1 78 ? 16.418 7.788 10.519 1.00 42.73 392 LEU C N 1
ATOM 3375 C CA . LEU C 1 78 ? 17.821 7.722 10.136 1.00 45.94 392 LEU C CA 1
ATOM 3376 C C . LEU C 1 78 ? 17.989 7.699 8.614 1.00 48.12 392 LEU C C 1
ATOM 3377 O O . LEU C 1 78 ? 17.046 7.400 7.862 1.00 47.65 392 LEU C O 1
ATOM 3382 N N . ARG C 1 79 ? 19.208 8.010 8.170 1.00 50.93 393 ARG C N 1
ATOM 3383 C CA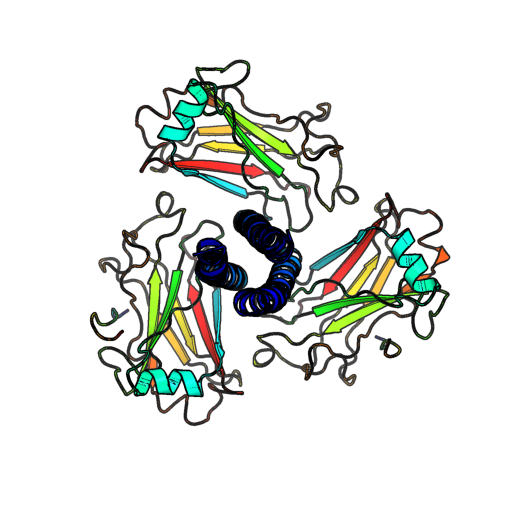 . ARG C 1 79 ? 19.532 7.999 6.749 1.00 53.77 393 ARG C CA 1
ATOM 3384 C C . ARG C 1 79 ? 20.937 7.441 6.568 1.00 54.08 393 ARG C C 1
ATOM 3385 O O . ARG C 1 79 ? 21.885 7.836 7.268 1.00 52.11 393 ARG C O 1
ATOM 3393 N N . ILE C 1 80 ? 21.068 6.539 5.601 1.00 55.08 394 ILE C N 1
ATOM 3394 C CA . ILE C 1 80 ? 22.348 5.901 5.360 1.00 55.25 394 ILE C CA 1
ATOM 3395 C C . ILE C 1 80 ? 22.689 5.798 3.879 1.00 56.86 394 ILE C C 1
ATOM 3396 O O . ILE C 1 80 ? 21.823 5.516 3.052 1.00 56.04 394 ILE C O 1
ATOM 3401 N N . TYR C 1 81 ? 23.958 6.062 3.565 1.00 59.91 395 TYR C N 1
ATOM 3402 C CA . TYR C 1 81 ? 24.482 5.952 2.201 1.00 62.00 395 TYR C CA 1
ATOM 3403 C C . TYR C 1 81 ? 25.401 4.740 2.294 1.00 62.65 395 TYR C C 1
ATOM 3404 O O . TYR C 1 81 ? 26.447 4.802 2.953 1.00 63.00 395 TYR C O 1
ATOM 3413 N N . LEU C 1 82 ? 25.010 3.640 1.656 1.00 63.48 396 LEU C N 1
ATOM 3414 C CA . LEU C 1 82 ? 25.809 2.417 1.706 1.00 64.35 396 LEU C CA 1
ATOM 3415 C C . LEU C 1 82 ? 27.147 2.475 0.985 1.00 65.91 396 LEU C C 1
ATOM 3416 O O . LEU C 1 82 ? 27.836 1.456 0.880 1.00 66.18 396 LEU C O 1
ATOM 3421 N N . ASN C 1 83 ? 27.515 3.652 0.482 1.00 67.88 397 ASN C N 1
ATOM 3422 C CA . ASN C 1 83 ? 28.785 3.796 -0.219 1.00 68.27 397 ASN C CA 1
ATOM 3423 C C . ASN C 1 83 ? 29.473 5.128 0.050 1.00 67.44 397 ASN C C 1
ATOM 3424 O O . ASN C 1 83 ? 30.456 5.462 -0.608 1.00 67.91 397 ASN C O 1
ATOM 3429 N N . GLY C 1 84 ? 28.962 5.892 1.009 1.00 66.27 398 GLY C N 1
ATOM 3430 C CA . GLY C 1 84 ? 29.593 7.156 1.339 1.00 66.77 398 GLY C CA 1
ATOM 3431 C C . GLY C 1 84 ? 28.887 8.435 0.935 1.00 66.29 398 GLY C C 1
ATOM 3432 O O . GLY C 1 84 ? 28.095 8.458 -0.003 1.00 65.84 398 GLY C O 1
ATOM 3433 N N . ASP C 1 85 ? 29.205 9.497 1.671 1.00 66.60 399 ASP C N 1
ATOM 3434 C CA . ASP C 1 85 ? 28.667 10.842 1.478 1.00 67.44 399 ASP C CA 1
ATOM 3435 C C . ASP C 1 85 ? 29.636 11.862 2.081 1.00 68.74 399 ASP C C 1
ATOM 3436 O O . ASP C 1 85 ? 30.146 11.674 3.202 1.00 67.92 399 ASP C O 1
ATOM 3441 N N . GLY C 1 86 ? 29.873 12.945 1.341 1.00 69.20 400 GLY C N 1
ATOM 3442 C CA . GLY C 1 86 ? 30.765 13.987 1.813 1.00 68.70 400 GLY C CA 1
ATOM 3443 C C . GLY C 1 86 ? 32.200 13.511 1.858 1.00 69.05 400 GLY C C 1
ATOM 3444 O O . GLY C 1 86 ? 32.740 13.059 0.845 1.00 70.18 400 GLY C O 1
ATOM 3445 N N . THR C 1 87 ? 32.814 13.596 3.033 1.00 68.50 401 THR C N 1
ATOM 3446 C CA . THR C 1 87 ? 34.197 13.184 3.199 1.00 68.26 401 THR C CA 1
ATOM 3447 C C . THR C 1 87 ? 34.481 11.687 2.974 1.00 69.13 401 THR C C 1
ATOM 3448 O O . THR C 1 87 ? 35.569 11.324 2.535 1.00 70.62 401 THR C O 1
ATOM 3452 N N . GLY C 1 88 ? 33.513 10.816 3.237 1.00 69.86 402 GLY C N 1
ATOM 3453 C CA . GLY C 1 88 ? 33.754 9.395 3.048 1.00 68.67 402 GLY C CA 1
ATOM 3454 C C . GLY C 1 88 ? 33.127 8.780 1.810 1.00 69.68 402 GLY C C 1
ATOM 3455 O O . GLY C 1 88 ? 33.029 7.557 1.713 1.00 70.01 402 GLY C O 1
ATOM 3456 N N . ARG C 1 89 ? 32.705 9.612 0.862 1.00 69.87 403 ARG C N 1
ATOM 3457 C CA . ARG C 1 89 ? 32.084 9.117 -0.373 1.00 70.46 403 ARG C CA 1
ATOM 3458 C C . ARG C 1 89 ? 32.915 8.039 -1.091 1.00 70.23 403 ARG C C 1
ATOM 3459 O O . ARG C 1 89 ? 34.060 8.267 -1.477 1.00 70.51 403 ARG C O 1
ATOM 3461 N N . GLY C 1 90 ? 32.333 6.860 -1.265 1.00 70.35 404 GLY C N 1
ATOM 3462 C CA . GLY C 1 90 ? 33.031 5.779 -1.941 1.00 70.46 404 GLY C CA 1
ATOM 3463 C C . GLY C 1 90 ? 34.067 5.050 -1.106 1.00 71.78 404 GLY C C 1
ATOM 3464 O O . GLY C 1 90 ? 34.752 4.167 -1.617 1.00 71.81 404 GLY C O 1
ATOM 3465 N N . THR C 1 91 ? 34.179 5.405 0.174 1.00 72.56 405 THR C N 1
ATOM 3466 C CA . THR C 1 91 ? 35.147 4.777 1.079 1.00 72.53 405 THR C CA 1
ATOM 3467 C C . THR C 1 91 ? 34.500 4.338 2.396 1.00 73.61 405 THR C C 1
ATOM 3468 O O . THR C 1 91 ? 34.693 3.209 2.861 1.00 72.51 405 THR C O 1
ATOM 3472 N N . HIS C 1 92 ? 33.729 5.249 2.987 1.00 74.91 406 HIS C N 1
ATOM 3473 C CA . HIS C 1 92 ? 33.030 5.014 4.252 1.00 75.02 406 HIS C CA 1
ATOM 3474 C C . HIS C 1 92 ? 31.520 4.851 4.144 1.00 74.73 406 HIS C C 1
ATOM 3475 O O . HIS C 1 92 ? 30.893 5.200 3.133 1.00 75.91 406 HIS C O 1
ATOM 3482 N N . LEU C 1 93 ? 30.943 4.314 5.214 1.00 73.27 407 LEU C N 1
ATOM 3483 C CA . LEU C 1 93 ? 29.499 4.133 5.297 1.00 70.71 407 LEU C CA 1
ATOM 3484 C C . LEU C 1 93 ? 29.026 5.379 6.025 1.00 68.00 407 LEU C C 1
ATOM 3485 O O . LEU C 1 93 ? 29.483 5.650 7.141 1.00 68.06 407 LEU C O 1
ATOM 3490 N N . SER C 1 94 ? 28.137 6.144 5.398 1.00 65.30 408 SER C N 1
ATOM 3491 C CA . SER C 1 94 ? 27.623 7.367 6.017 1.00 63.80 408 SER C CA 1
ATOM 3492 C C . SER C 1 94 ? 26.254 7.156 6.673 1.00 62.02 408 SER C C 1
ATOM 3493 O O . SER C 1 94 ? 25.280 6.821 6.007 1.00 61.00 408 SER C O 1
ATOM 3496 N N . LEU C 1 95 ? 26.189 7.370 7.983 1.00 60.64 409 LEU C N 1
ATOM 3497 C CA . LEU C 1 95 ? 24.945 7.186 8.724 1.00 58.94 409 LEU C CA 1
ATOM 3498 C C . LEU C 1 95 ? 24.549 8.515 9.366 1.00 56.94 409 LEU C C 1
ATOM 3499 O O . LEU C 1 95 ? 25.362 9.125 10.070 1.00 55.98 409 LEU C O 1
ATOM 3504 N N . PHE C 1 96 ? 23.308 8.958 9.140 1.00 54.85 410 PHE C N 1
ATOM 3505 C CA . PHE C 1 96 ? 22.855 10.219 9.722 1.00 52.73 410 PHE C CA 1
ATOM 3506 C C . PHE C 1 96 ? 21.546 10.189 10.507 1.00 51.19 410 PHE C C 1
ATOM 3507 O O . PHE C 1 96 ? 20.658 9.380 10.245 1.00 49.18 410 PHE C O 1
ATOM 3515 N N . PHE C 1 97 ? 21.462 11.097 11.479 1.00 50.64 411 PHE C N 1
ATOM 3516 C CA . PHE C 1 97 ? 20.304 11.271 12.362 1.00 49.67 411 PHE C CA 1
ATOM 3517 C C . PHE C 1 97 ? 19.450 12.428 11.832 1.00 49.86 411 PHE C C 1
ATOM 3518 O O . PHE C 1 97 ? 19.972 13.504 11.507 1.00 51.20 411 PHE C O 1
ATOM 3526 N N . VAL C 1 98 ? 18.141 12.229 11.760 1.00 48.36 412 VAL C N 1
ATOM 3527 C CA . VAL C 1 98 ? 17.279 13.284 11.247 1.00 46.93 412 VAL C CA 1
ATOM 3528 C C . VAL C 1 98 ? 16.175 13.659 12.229 1.00 46.30 412 VAL C C 1
ATOM 3529 O O . VAL C 1 98 ? 15.511 12.782 12.779 1.00 48.36 412 VAL C O 1
ATOM 3533 N N . VAL C 1 99 ? 16.008 14.955 12.478 1.00 44.15 413 VAL C N 1
ATOM 3534 C CA . VAL C 1 99 ? 14.923 15.431 13.333 1.00 43.99 413 VAL C CA 1
ATOM 3535 C C . VAL C 1 99 ? 13.777 15.734 12.354 1.00 46.20 413 VAL C C 1
ATOM 3536 O O . VAL C 1 99 ? 13.885 16.644 11.523 1.00 46.91 413 VAL C O 1
ATOM 3540 N N . MET C 1 100 ? 12.696 14.960 12.417 1.00 46.82 414 MET C N 1
ATOM 3541 C CA . MET C 1 100 ? 11.577 15.184 11.504 1.00 46.17 414 MET C CA 1
ATOM 3542 C C . MET C 1 100 ? 10.535 16.055 12.152 1.00 46.37 414 MET C C 1
ATOM 3543 O O . MET C 1 100 ? 10.614 16.292 13.345 1.00 47.30 414 MET C O 1
ATOM 3548 N N . LYS C 1 101 ? 9.572 16.543 11.371 1.00 46.24 415 LYS C N 1
ATOM 3549 C CA . LYS C 1 101 ? 8.502 17.370 11.910 1.00 46.15 415 LYS C CA 1
ATOM 3550 C C . LYS C 1 101 ? 7.517 16.435 12.588 1.00 47.17 415 LYS C C 1
ATOM 3551 O O . LYS C 1 101 ? 6.988 15.512 11.975 1.00 48.46 415 LYS C O 1
ATOM 3557 N N . GLY C 1 102 ? 7.277 16.664 13.869 1.00 47.71 416 GLY C N 1
ATOM 3558 C CA . GLY C 1 102 ? 6.358 15.811 14.587 1.00 48.31 416 GLY C CA 1
ATOM 3559 C C . GLY C 1 102 ? 5.049 16.512 14.877 1.00 48.92 416 GLY C C 1
ATOM 3560 O O . GLY C 1 102 ? 4.983 17.747 14.942 1.00 49.92 416 GLY C O 1
ATOM 3561 N N . PRO C 1 103 ? 3.974 15.741 15.062 1.00 49.09 417 PRO C N 1
ATOM 3562 C CA . PRO C 1 103 ? 2.658 16.305 15.348 1.00 47.73 417 PRO C CA 1
ATOM 3563 C C . PRO C 1 103 ? 2.559 17.052 16.664 1.00 46.71 417 PRO C C 1
ATOM 3564 O O . PRO C 1 103 ? 1.555 17.696 16.935 1.00 48.93 417 PRO C O 1
ATOM 3568 N N . ASN C 1 104 ? 3.602 16.980 17.478 1.00 45.65 418 ASN C N 1
ATOM 3569 C CA . ASN C 1 104 ? 3.570 17.636 18.776 1.00 43.96 418 ASN C CA 1
ATOM 3570 C C . ASN C 1 104 ? 4.694 18.645 19.000 1.00 46.51 418 ASN C C 1
ATOM 3571 O O . ASN C 1 104 ? 4.908 19.076 20.138 1.00 47.45 418 ASN C O 1
ATOM 3576 N N . ASP C 1 105 ? 5.411 19.030 17.938 1.00 47.20 419 ASP C N 1
ATOM 3577 C CA . ASP C 1 105 ? 6.524 19.980 18.072 1.00 46.95 419 ASP C CA 1
ATOM 3578 C C . ASP C 1 105 ? 6.190 21.228 18.891 1.00 47.01 419 ASP C C 1
ATOM 3579 O O . ASP C 1 105 ? 7.002 21.688 19.689 1.00 46.24 419 ASP C O 1
ATOM 3584 N N . ALA C 1 106 ? 4.997 21.774 18.715 1.00 47.33 420 ALA C N 1
ATOM 3585 C CA . ALA C 1 106 ? 4.631 22.948 19.500 1.00 47.99 420 ALA C CA 1
ATOM 3586 C C . ALA C 1 106 ? 4.782 22.749 21.027 1.00 47.79 420 ALA C C 1
ATOM 3587 O O . ALA C 1 106 ? 5.016 23.710 21.748 1.00 50.06 420 ALA C O 1
ATOM 3589 N N . LEU C 1 107 ? 4.657 21.520 21.524 1.00 48.26 421 LEU C N 1
ATOM 3590 C CA . LEU C 1 107 ? 4.766 21.260 22.972 1.00 48.61 421 LEU C CA 1
ATOM 3591 C C . LEU C 1 107 ? 6.189 20.953 23.460 1.00 49.73 421 LEU C C 1
ATOM 3592 O O . LEU C 1 107 ? 6.445 20.919 24.659 1.00 48.80 421 LEU C O 1
ATOM 3597 N N . LEU C 1 108 ? 7.106 20.740 22.524 1.00 50.58 422 LEU C N 1
ATOM 3598 C CA . LEU C 1 108 ? 8.483 20.405 22.849 1.00 49.79 422 LEU C CA 1
ATOM 3599 C C . LEU C 1 108 ? 9.439 21.582 22.935 1.00 51.71 422 LEU C C 1
ATOM 3600 O O . LEU C 1 108 ? 9.191 22.650 22.374 1.00 53.23 422 LEU C O 1
ATOM 3605 N N . ARG C 1 109 ? 10.537 21.369 23.656 1.00 51.78 423 ARG C N 1
ATOM 3606 C CA . ARG C 1 109 ? 11.559 22.384 23.818 1.00 51.05 423 ARG C CA 1
ATOM 3607 C C . ARG C 1 109 ? 12.487 22.281 22.618 1.00 51.06 423 ARG C C 1
ATOM 3608 O O . ARG C 1 109 ? 12.747 21.183 22.119 1.00 48.24 423 ARG C O 1
ATOM 3610 N N . TRP C 1 110 ? 12.957 23.436 22.147 1.00 50.93 424 TRP C N 1
ATOM 3611 C CA . TRP C 1 110 ? 13.871 23.495 21.013 1.00 51.37 424 TRP C CA 1
ATOM 3612 C C . TRP C 1 110 ? 14.989 24.494 21.311 1.00 53.61 424 TRP C C 1
ATOM 3613 O O . TRP C 1 110 ? 14.791 25.440 22.071 1.00 55.92 424 TRP C O 1
ATOM 3624 N N . PRO C 1 111 ? 16.175 24.304 20.707 1.00 53.12 425 PRO C N 1
ATOM 3625 C CA . PRO C 1 111 ? 16.543 23.230 19.775 1.00 51.75 425 PRO C CA 1
ATOM 3626 C C . PRO C 1 111 ? 16.710 21.835 20.407 1.00 51.50 425 PRO C C 1
ATOM 3627 O O . PRO C 1 111 ? 16.842 21.690 21.632 1.00 48.54 425 PRO C O 1
ATOM 3631 N N . PHE C 1 112 ? 16.687 20.820 19.544 1.00 51.12 426 PHE C N 1
ATOM 3632 C CA . PHE C 1 112 ? 16.863 19.434 19.951 1.00 50.17 426 PHE C CA 1
ATOM 3633 C C . PHE C 1 112 ? 18.242 19.402 20.597 1.00 51.90 426 PHE C C 1
ATOM 3634 O O . PHE C 1 112 ? 19.211 19.923 20.035 1.00 53.31 426 PHE C O 1
ATOM 3642 N N . ASN C 1 113 ? 18.344 18.796 21.773 1.00 52.86 427 ASN C N 1
ATOM 3643 C CA . ASN C 1 113 ? 19.625 18.743 22.454 1.00 53.50 427 ASN C CA 1
ATOM 3644 C C . ASN C 1 113 ? 19.748 17.448 23.245 1.00 53.30 427 ASN C C 1
ATOM 3645 O O . ASN C 1 113 ? 19.876 17.467 24.470 1.00 54.31 427 ASN C O 1
ATOM 3650 N N . GLN C 1 114 ? 19.710 16.323 22.538 1.00 51.19 428 GLN C N 1
ATOM 3651 C CA . GLN C 1 114 ? 19.794 15.018 23.190 1.00 51.00 428 GLN C CA 1
ATOM 3652 C C . GLN C 1 114 ? 20.920 14.204 22.578 1.00 51.98 428 GLN C C 1
ATOM 3653 O O . GLN C 1 114 ? 21.086 14.175 21.349 1.00 51.43 428 GLN C O 1
ATOM 3659 N N . LYS C 1 115 ? 21.692 13.538 23.438 1.00 51.67 429 LYS C N 1
ATOM 3660 C CA . LYS C 1 115 ? 22.794 12.713 22.967 1.00 49.68 429 LYS C CA 1
ATOM 3661 C C . LYS C 1 115 ? 22.245 11.656 22.014 1.00 49.14 429 LYS C C 1
ATOM 3662 O O . LYS C 1 115 ? 21.191 11.062 22.265 1.00 49.57 429 LYS C O 1
ATOM 3668 N N . VAL C 1 116 ? 22.950 11.428 20.915 1.00 46.00 430 VAL C N 1
ATOM 3669 C CA . VAL C 1 116 ? 22.511 10.431 19.962 1.00 45.01 430 VAL C CA 1
ATOM 3670 C C . VAL C 1 116 ? 23.618 9.427 19.691 1.00 47.09 430 VAL C C 1
ATOM 3671 O O . VAL C 1 116 ? 24.688 9.785 19.206 1.00 49.44 430 VAL C O 1
ATOM 3675 N N . THR C 1 117 ? 23.344 8.164 19.984 1.00 48.01 431 THR C N 1
ATOM 3676 C CA . THR C 1 117 ? 24.314 7.097 19.786 1.00 47.63 431 THR C CA 1
ATOM 3677 C C . THR C 1 117 ? 23.937 6.238 18.576 1.00 49.44 431 THR C C 1
ATOM 3678 O O . THR C 1 117 ? 22.805 5.761 18.480 1.00 51.70 431 THR C O 1
ATOM 3682 N N . LEU C 1 118 ? 24.885 6.041 17.661 1.00 49.59 432 LEU C N 1
ATOM 3683 C CA . LEU C 1 118 ? 24.650 5.242 16.460 1.00 50.44 432 LEU C CA 1
ATOM 3684 C C . LEU C 1 118 ? 25.540 4.007 16.427 1.00 51.31 432 LEU C C 1
ATOM 3685 O O . LEU C 1 118 ? 26.732 4.080 16.750 1.00 52.88 432 LEU C O 1
ATOM 3690 N N . MET C 1 119 ? 24.962 2.886 16.001 1.00 51.80 433 MET C N 1
ATOM 3691 C CA . MET C 1 119 ? 25.666 1.618 15.964 1.00 51.81 433 MET C CA 1
ATOM 3692 C C . MET C 1 119 ? 25.403 0.772 14.719 1.00 53.85 433 MET C C 1
ATOM 3693 O O . MET C 1 119 ? 24.321 0.825 14.114 1.00 52.43 433 MET C O 1
ATOM 3698 N N . LEU C 1 120 ? 26.400 -0.042 14.379 1.00 55.21 434 LEU C N 1
ATOM 3699 C CA . LEU C 1 120 ? 26.310 -0.999 13.280 1.00 57.85 434 LEU C CA 1
ATOM 3700 C C . LEU C 1 120 ? 26.508 -2.326 14.008 1.00 59.35 434 LEU C C 1
ATOM 3701 O O . LEU C 1 120 ? 27.636 -2.712 14.329 1.00 60.54 434 LEU C O 1
ATOM 3706 N N . LEU C 1 121 ? 25.411 -3.019 14.283 1.00 60.15 435 LEU C N 1
ATOM 3707 C CA . LEU C 1 121 ? 25.486 -4.258 15.039 1.00 61.02 435 LEU C CA 1
ATOM 3708 C C . LEU C 1 121 ? 26.262 -5.408 14.420 1.00 61.43 435 LEU C C 1
ATOM 3709 O O . LEU C 1 121 ? 26.145 -5.686 13.219 1.00 61.59 435 LEU C O 1
ATOM 3714 N N . ASP C 1 122 ? 27.069 -6.054 15.263 1.00 61.15 436 ASP C N 1
ATOM 3715 C CA . ASP C 1 122 ? 27.859 -7.219 14.884 1.00 61.29 436 ASP C CA 1
ATOM 3716 C C . ASP C 1 122 ? 26.988 -8.421 15.214 1.00 62.38 436 ASP C C 1
ATOM 3717 O O . ASP C 1 122 ? 26.662 -8.666 16.380 1.00 60.54 436 ASP C O 1
ATOM 3722 N N . GLN C 1 123 ? 26.603 -9.163 14.181 1.00 64.31 437 GLN C N 1
ATOM 3723 C CA . GLN C 1 123 ? 25.729 -10.314 14.359 1.00 66.20 437 GLN C CA 1
ATOM 3724 C C . GLN C 1 123 ? 26.418 -11.490 15.047 1.00 68.39 437 GLN C C 1
ATOM 3725 O O . GLN C 1 123 ? 25.997 -12.643 14.931 1.00 68.13 437 GLN C O 1
ATOM 3731 N N . ASN C 1 124 ? 27.471 -11.160 15.788 1.00 72.04 438 ASN C N 1
ATOM 3732 C CA . ASN C 1 124 ? 28.265 -12.114 16.564 1.00 75.36 438 ASN C CA 1
ATOM 3733 C C . ASN C 1 124 ? 28.443 -11.535 17.958 1.00 77.43 438 ASN C C 1
ATOM 3734 O O . ASN C 1 124 ? 29.094 -12.136 18.814 1.00 78.76 438 ASN C O 1
ATOM 3739 N N . ASN C 1 125 ? 27.851 -10.361 18.172 1.00 79.06 439 ASN C N 1
ATOM 3740 C CA . ASN C 1 125 ? 27.930 -9.645 19.444 1.00 79.96 439 ASN C CA 1
ATOM 3741 C C . ASN C 1 125 ? 29.355 -9.408 19.919 1.00 80.05 439 ASN C C 1
ATOM 3742 O O . ASN C 1 125 ? 29.604 -9.189 21.109 1.00 80.52 439 ASN C O 1
ATOM 3747 N N . ARG C 1 126 ? 30.281 -9.431 18.966 1.00 79.54 440 ARG C N 1
ATOM 3748 C CA . ARG C 1 126 ? 31.688 -9.217 19.253 1.00 78.84 440 ARG C CA 1
ATOM 3749 C C . ARG C 1 126 ? 31.985 -7.719 19.328 1.00 78.05 440 ARG C C 1
ATOM 3750 O O . ARG C 1 126 ? 31.771 -7.086 20.370 1.00 78.02 440 ARG C O 1
ATOM 3752 N N . GLU C 1 127 ? 32.461 -7.152 18.222 1.00 75.98 441 GLU C N 1
ATOM 3753 C CA . GLU C 1 127 ? 32.817 -5.735 18.191 1.00 74.09 441 GLU C CA 1
ATOM 3754 C C . GLU C 1 127 ? 31.857 -4.856 17.388 1.00 71.73 441 GLU C C 1
ATOM 3755 O O . GLU C 1 127 ? 32.015 -4.697 16.179 1.00 70.47 441 GLU C O 1
ATOM 3757 N N . HIS C 1 128 ? 30.871 -4.272 18.067 1.00 68.92 442 HIS C N 1
ATOM 3758 C CA . HIS C 1 128 ? 29.906 -3.403 17.398 1.00 66.71 442 HIS C CA 1
ATOM 3759 C C . HIS C 1 128 ? 30.569 -2.106 16.963 1.00 65.12 442 HIS C C 1
ATOM 3760 O O . HIS C 1 128 ? 31.499 -1.634 17.622 1.00 64.67 442 HIS C O 1
ATOM 3767 N N . VAL C 1 129 ? 30.083 -1.537 15.858 1.00 63.61 443 VAL C N 1
ATOM 3768 C CA . VAL C 1 129 ? 30.596 -0.266 15.330 1.00 62.05 443 VAL C CA 1
ATOM 3769 C C . VAL C 1 129 ? 29.761 0.854 15.971 1.00 61.35 443 VAL C C 1
ATOM 3770 O O . VAL C 1 129 ? 28.666 1.166 15.503 1.00 62.13 443 VAL C O 1
ATOM 3774 N N . ILE C 1 130 ? 30.280 1.456 17.034 1.00 59.63 444 ILE C N 1
ATOM 3775 C CA . ILE C 1 130 ? 29.550 2.495 17.749 1.00 59.12 444 ILE C CA 1
ATOM 3776 C C . ILE C 1 130 ? 30.153 3.896 17.758 1.00 59.38 444 ILE C C 1
ATOM 3777 O O . ILE C 1 130 ? 31.364 4.071 17.837 1.00 59.03 444 ILE C O 1
ATOM 3782 N N . ASP C 1 131 ? 29.282 4.896 17.713 1.00 59.43 445 ASP C N 1
ATOM 3783 C CA . ASP C 1 131 ? 29.707 6.289 17.743 1.00 58.02 445 ASP C CA 1
ATOM 3784 C C . ASP C 1 131 ? 28.581 7.027 18.463 1.00 56.13 445 ASP C C 1
ATOM 3785 O O . ASP C 1 131 ? 27.490 6.488 18.602 1.00 54.23 445 ASP C O 1
ATOM 3790 N N . ALA C 1 132 ? 28.854 8.240 18.935 1.00 55.29 446 ALA C N 1
ATOM 3791 C CA . ALA C 1 132 ? 27.868 9.037 19.655 1.00 54.96 446 ALA C CA 1
ATOM 3792 C C . ALA C 1 132 ? 28.211 10.509 19.525 1.00 56.41 446 ALA C C 1
ATOM 3793 O O . ALA C 1 132 ? 29.323 10.852 19.119 1.00 57.53 446 ALA C O 1
ATOM 3795 N N . PHE C 1 133 ? 27.258 11.378 19.864 1.00 57.90 447 PHE C N 1
ATOM 3796 C CA . PHE C 1 133 ? 27.478 12.822 19.776 1.00 59.08 447 PHE C CA 1
ATOM 3797 C C . PHE C 1 133 ? 26.387 13.663 20.441 1.00 60.16 447 PHE C C 1
ATOM 3798 O O . PHE C 1 133 ? 25.320 13.163 20.796 1.00 61.05 447 PHE C O 1
ATOM 3806 N N . ARG C 1 134 ? 26.678 14.944 20.632 1.00 61.72 448 ARG C N 1
ATOM 3807 C CA . ARG C 1 134 ? 25.704 15.864 21.192 1.00 63.93 448 ARG C CA 1
ATOM 3808 C C . ARG C 1 134 ? 25.396 16.874 20.100 1.00 65.76 448 ARG C C 1
ATOM 3809 O O . ARG C 1 134 ? 26.303 17.451 19.500 1.00 65.71 448 ARG C O 1
ATOM 3817 N N . PRO C 1 135 ? 24.103 17.099 19.822 1.00 67.23 449 PRO C N 1
ATOM 3818 C CA . PRO C 1 135 ? 23.690 18.043 18.782 1.00 67.72 449 PRO C CA 1
ATOM 3819 C C . PRO C 1 135 ? 24.354 19.422 18.849 1.00 68.62 449 PRO C C 1
ATOM 3820 O O . PRO C 1 135 ? 24.604 19.968 19.933 1.00 67.46 449 PRO C O 1
ATOM 3824 N N . ASP C 1 136 ? 24.642 19.964 17.668 1.00 69.11 450 ASP C N 1
ATOM 3825 C CA . ASP C 1 136 ? 25.243 21.281 17.533 1.00 69.86 450 ASP C CA 1
ATOM 3826 C C . ASP C 1 136 ? 24.098 22.297 17.592 1.00 69.90 450 ASP C C 1
ATOM 3827 O O . ASP C 1 136 ? 23.538 22.689 16.571 1.00 71.23 450 ASP C O 1
ATOM 3832 N N . VAL C 1 137 ? 23.746 22.693 18.809 1.00 68.45 451 VAL C N 1
ATOM 3833 C CA . VAL C 1 137 ? 22.672 23.644 19.071 1.00 67.79 451 VAL C CA 1
ATOM 3834 C C . VAL C 1 137 ? 22.468 24.805 18.094 1.00 67.93 451 VAL C C 1
ATOM 3835 O O . VAL C 1 137 ? 21.342 25.296 17.937 1.00 68.28 451 VAL C O 1
ATOM 3839 N N . THR C 1 138 ? 23.538 25.255 17.447 1.00 66.97 452 THR C N 1
ATOM 3840 C CA . THR C 1 138 ? 23.420 26.367 16.504 1.00 65.90 452 THR C CA 1
ATOM 3841 C C . THR C 1 138 ? 23.215 25.860 15.076 1.00 65.69 452 THR C C 1
ATOM 3842 O O . THR C 1 138 ? 23.131 26.643 14.127 1.00 66.20 452 THR C O 1
ATOM 3846 N N . SER C 1 139 ? 23.126 24.541 14.943 1.00 64.19 453 SER C N 1
ATOM 3847 C CA . SER C 1 139 ? 22.939 23.899 13.654 1.00 63.33 453 SER C CA 1
ATOM 3848 C C . SER C 1 139 ? 21.457 23.912 13.317 1.00 63.17 453 SER C C 1
ATOM 3849 O O . SER C 1 139 ? 20.612 23.728 14.194 1.00 61.87 453 SER C O 1
ATOM 3852 N N . SER C 1 140 ? 21.140 24.134 12.046 1.00 63.10 454 SER C N 1
ATOM 3853 C CA . SER C 1 140 ? 19.748 24.160 11.619 1.00 62.69 454 SER C CA 1
ATOM 3854 C C . SER C 1 140 ? 19.150 22.757 11.739 1.00 62.06 454 SER C C 1
ATOM 3855 O O . SER C 1 140 ? 17.925 22.598 11.810 1.00 63.02 454 SER C O 1
ATOM 3858 N N . SER C 1 141 ? 20.020 21.747 11.773 1.00 59.84 455 SER C N 1
ATOM 3859 C CA . SER C 1 141 ? 19.579 20.361 11.892 1.00 58.90 455 SER C CA 1
ATOM 3860 C C . SER C 1 141 ? 18.826 20.074 13.183 1.00 57.91 455 SER C C 1
ATOM 3861 O O . SER C 1 141 ? 18.160 19.043 13.290 1.00 58.41 455 SER C O 1
ATOM 3864 N N . PHE C 1 142 ? 18.912 20.975 14.160 1.00 56.87 456 PHE C N 1
ATOM 3865 C CA . PHE C 1 142 ? 18.227 20.734 15.425 1.00 55.85 456 PHE C CA 1
ATOM 3866 C C . PHE C 1 142 ? 17.295 21.830 15.890 1.00 54.95 456 PHE C C 1
ATOM 3867 O O . PHE C 1 142 ? 16.976 21.918 17.075 1.00 55.29 456 PHE C O 1
ATOM 3875 N N . GLN C 1 143 ? 16.853 22.666 14.965 1.00 54.20 457 GLN C N 1
ATOM 3876 C CA . GLN C 1 143 ? 15.921 23.721 15.328 1.00 53.41 457 GLN C CA 1
ATOM 3877 C C . GLN C 1 143 ? 14.562 23.068 15.137 1.00 53.19 457 GLN C C 1
ATOM 3878 O O . GLN C 1 143 ? 14.470 21.968 14.568 1.00 53.95 457 GLN C O 1
ATOM 3884 N N . ARG C 1 144 ? 13.500 23.705 15.613 1.00 51.01 458 ARG C N 1
ATOM 3885 C CA . ARG C 1 144 ? 12.195 23.119 15.389 1.00 52.25 458 ARG C CA 1
ATOM 3886 C C . ARG C 1 144 ? 12.027 23.052 13.862 1.00 53.72 458 ARG C C 1
ATOM 3887 O O . ARG C 1 144 ? 12.302 24.033 13.158 1.00 53.15 458 ARG C O 1
ATOM 3895 N N . PRO C 1 145 ? 11.580 21.898 13.329 1.00 54.45 459 PRO C N 1
ATOM 3896 C CA . PRO C 1 145 ? 11.404 21.749 11.879 1.00 54.47 459 PRO C CA 1
ATOM 3897 C C . PRO C 1 145 ? 10.380 22.663 11.196 1.00 54.67 459 PRO C C 1
ATOM 3898 O O . PRO C 1 145 ? 9.357 23.017 11.772 1.00 52.88 459 PRO C O 1
ATOM 3902 N N . VAL C 1 146 ? 10.690 23.039 9.958 1.00 56.32 460 VAL C N 1
ATOM 3903 C CA . VAL C 1 146 ? 9.811 23.870 9.135 1.00 58.84 460 VAL C CA 1
ATOM 3904 C C . VAL C 1 146 ? 9.334 22.987 7.973 1.00 59.44 460 VAL C C 1
ATOM 3905 O O . VAL C 1 146 ? 8.202 23.114 7.500 1.00 61.44 460 VAL C O 1
ATOM 3909 N N . ASN C 1 147 ? 10.203 22.086 7.528 1.00 59.45 461 ASN C N 1
ATOM 3910 C CA . ASN C 1 147 ? 9.876 21.155 6.451 1.00 60.92 461 ASN C CA 1
ATOM 3911 C C . ASN C 1 147 ? 9.539 19.793 7.060 1.00 62.28 461 ASN C C 1
ATOM 3912 O O . ASN C 1 147 ? 9.439 19.649 8.282 1.00 63.02 461 ASN C O 1
ATOM 3917 N N . ASP C 1 148 ? 9.370 18.784 6.213 1.00 61.86 462 ASP C N 1
ATOM 3918 C CA . ASP C 1 148 ? 9.054 17.449 6.706 1.00 60.78 462 ASP C CA 1
ATOM 3919 C C . ASP C 1 148 ? 10.265 16.954 7.490 1.00 59.90 462 ASP C C 1
ATOM 3920 O O . ASP C 1 148 ? 10.133 16.234 8.482 1.00 59.77 462 ASP C O 1
ATOM 3925 N N . MET C 1 149 ? 11.449 17.353 7.039 1.00 59.02 463 MET C N 1
ATOM 3926 C CA . MET C 1 149 ? 12.689 16.932 7.674 1.00 58.75 463 MET C CA 1
ATOM 3927 C C . MET C 1 149 ? 13.727 18.035 7.670 1.00 57.98 463 MET C C 1
ATOM 3928 O O . MET C 1 149 ? 13.736 18.876 6.783 1.00 57.01 463 MET C O 1
ATOM 3933 N N . ASN C 1 150 ? 14.603 18.031 8.672 1.00 58.81 464 ASN C N 1
ATOM 3934 C CA . ASN C 1 150 ? 15.696 18.993 8.704 1.00 57.58 464 ASN C CA 1
ATOM 3935 C C . ASN C 1 150 ? 16.831 18.292 7.978 1.00 56.55 464 ASN C C 1
ATOM 3936 O O . ASN C 1 150 ? 16.722 17.110 7.637 1.00 54.80 464 ASN C O 1
ATOM 3941 N N . ILE C 1 151 ? 17.911 19.027 7.753 1.00 56.99 465 ILE C N 1
ATOM 3942 C CA . ILE C 1 151 ? 19.087 18.485 7.099 1.00 57.19 465 ILE C CA 1
ATOM 3943 C C . ILE C 1 151 ? 19.682 17.430 8.039 1.00 57.39 465 ILE C C 1
ATOM 3944 O O . ILE C 1 151 ? 19.900 17.697 9.228 1.00 56.22 465 ILE C O 1
ATOM 3949 N N . ALA C 1 152 ? 19.925 16.232 7.504 1.00 56.69 466 ALA C N 1
ATOM 3950 C CA . ALA C 1 152 ? 20.494 15.143 8.285 1.00 55.26 466 ALA C CA 1
ATOM 3951 C C . ALA C 1 152 ? 21.866 15.552 8.817 1.00 56.70 466 ALA C C 1
ATOM 3952 O O . ALA C 1 152 ? 22.606 16.304 8.176 1.00 55.37 466 ALA C O 1
ATOM 3954 N N . SER C 1 153 ? 22.198 15.055 9.998 1.00 57.40 467 SER C N 1
ATOM 3955 C CA . SER C 1 153 ? 23.456 15.380 10.635 1.00 57.40 467 SER C CA 1
ATOM 3956 C C . SER C 1 153 ? 23.999 14.131 11.305 1.00 58.60 467 SER C C 1
ATOM 3957 O O . SER C 1 153 ? 23.268 13.455 12.043 1.00 58.75 467 SER C O 1
ATOM 3960 N N . GLY C 1 154 ? 25.267 13.808 11.054 1.00 58.83 468 GLY C N 1
ATOM 3961 C CA . GLY C 1 154 ? 25.819 12.613 11.672 1.00 58.70 468 GLY C CA 1
ATOM 3962 C C . GLY C 1 154 ? 27.284 12.231 11.492 1.00 58.55 468 GLY C C 1
ATOM 3963 O O . GLY C 1 154 ? 28.202 13.021 11.755 1.00 58.30 468 GLY C O 1
ATOM 3964 N N . CYS C 1 155 ? 27.486 10.986 11.065 1.00 58.01 469 CYS C N 1
ATOM 3965 C CA . CYS C 1 155 ? 28.812 10.423 10.859 1.00 57.07 469 CYS C CA 1
ATOM 3966 C C . CYS C 1 155 ? 29.023 10.037 9.402 1.00 58.51 469 CYS C C 1
ATOM 3967 O O . CYS C 1 155 ? 28.602 8.948 8.964 1.00 57.55 469 CYS C O 1
ATOM 3970 N N . PRO C 1 156 ? 29.669 10.931 8.624 1.00 59.16 470 PRO C N 1
ATOM 3971 C CA . PRO C 1 156 ? 29.962 10.718 7.201 1.00 59.23 470 PRO C CA 1
ATOM 3972 C C . PRO C 1 156 ? 30.936 9.554 7.061 1.00 59.79 470 PRO C C 1
ATOM 3973 O O . PRO C 1 156 ? 30.844 8.749 6.144 1.00 58.54 470 PRO C O 1
ATOM 3977 N N . LEU C 1 157 ? 31.877 9.486 8.000 1.00 62.19 471 LEU C N 1
ATOM 3978 C CA . LEU C 1 157 ? 32.885 8.428 8.036 1.00 65.01 471 LEU C CA 1
ATOM 3979 C C . LEU C 1 157 ? 32.540 7.527 9.225 1.00 66.83 471 LEU C C 1
ATOM 3980 O O . LEU C 1 157 ? 33.263 7.509 10.223 1.00 68.21 471 LEU C O 1
ATOM 3985 N N . PHE C 1 158 ? 31.436 6.789 9.120 1.00 67.31 472 PHE C N 1
ATOM 3986 C CA . PHE C 1 158 ? 30.996 5.914 10.205 1.00 68.12 472 PHE C CA 1
ATOM 3987 C C . PHE C 1 158 ? 31.746 4.578 10.227 1.00 69.26 472 PHE C C 1
ATOM 3988 O O . PHE C 1 158 ? 32.392 4.228 11.222 1.00 68.55 472 PHE C O 1
ATOM 3996 N N . CYS C 1 159 ? 31.656 3.836 9.129 1.00 70.61 473 CYS C N 1
ATOM 3997 C CA . CYS C 1 159 ? 32.303 2.532 9.038 1.00 72.66 473 CYS C CA 1
ATOM 3998 C C . CYS C 1 159 ? 32.894 2.335 7.643 1.00 75.02 473 CYS C C 1
ATOM 3999 O O . CYS C 1 159 ? 32.183 2.466 6.638 1.00 76.55 473 CYS C O 1
ATOM 4002 N N . PRO C 1 160 ? 34.204 2.022 7.563 1.00 76.02 474 PRO C N 1
ATOM 4003 C CA . PRO C 1 160 ? 34.881 1.806 6.278 1.00 76.14 474 PRO C CA 1
ATOM 4004 C C . PRO C 1 160 ? 34.164 0.750 5.436 1.00 77.26 474 PRO C C 1
ATOM 4005 O O . PRO C 1 160 ? 33.867 -0.337 5.925 1.00 78.39 474 PRO C O 1
ATOM 4009 N N . VAL C 1 161 ? 33.872 1.072 4.178 1.00 78.12 475 VAL C N 1
ATOM 4010 C CA . VAL C 1 161 ? 33.176 0.127 3.308 1.00 80.01 475 VAL C CA 1
ATOM 4011 C C . VAL C 1 161 ? 33.761 -1.278 3.412 1.00 81.83 475 VAL C C 1
ATOM 4012 O O . VAL C 1 161 ? 33.036 -2.266 3.436 1.00 81.89 475 VAL C O 1
ATOM 4016 N N . SER C 1 162 ? 35.083 -1.352 3.472 1.00 84.94 476 SER C N 1
ATOM 4017 C CA . SER C 1 162 ? 35.790 -2.623 3.562 1.00 87.89 476 SER C CA 1
ATOM 4018 C C . SER C 1 162 ? 35.451 -3.379 4.846 1.00 89.66 476 SER C C 1
ATOM 4019 O O . SER C 1 162 ? 35.122 -4.572 4.813 1.00 90.06 476 SER C O 1
ATOM 4022 N N . LYS C 1 163 ? 35.541 -2.671 5.968 1.00 91.03 477 LYS C N 1
ATOM 4023 C CA . LYS C 1 163 ? 35.262 -3.227 7.288 1.00 92.75 477 LYS C CA 1
ATOM 4024 C C . LYS C 1 163 ? 34.005 -4.099 7.211 1.00 94.02 477 LYS C C 1
ATOM 4025 O O . LYS C 1 163 ? 34.059 -5.291 7.526 1.00 94.31 477 LYS C O 1
ATOM 4031 N N . MET C 1 164 ? 32.879 -3.520 6.786 1.00 95.29 478 MET C N 1
ATOM 4032 C CA . MET C 1 164 ? 31.647 -4.303 6.649 1.00 97.02 478 MET C CA 1
ATOM 4033 C C . MET C 1 164 ? 31.809 -5.192 5.413 1.00 97.94 478 MET C C 1
ATOM 4034 O O . MET C 1 164 ? 32.771 -5.961 5.316 1.00 97.75 478 MET C O 1
ATOM 4039 N N . GLU C 1 165 ? 30.872 -5.070 4.474 1.00 98.49 479 GLU C N 1
ATOM 4040 C CA . GLU C 1 165 ? 30.891 -5.837 3.232 1.00 99.10 479 GLU C CA 1
ATOM 4041 C C . GLU C 1 165 ? 31.749 -7.097 3.341 1.00 99.80 479 GLU C C 1
ATOM 4042 O O . GLU C 1 165 ? 31.264 -8.142 3.782 1.00 100.00 479 GLU C O 1
ATOM 4044 N N . ALA C 1 166 ? 33.021 -6.972 2.945 1.00 100.00 480 ALA C N 1
ATOM 4045 C CA . ALA C 1 166 ? 34.013 -8.061 2.964 1.00 100.00 480 ALA C CA 1
ATOM 4046 C C . ALA C 1 166 ? 33.484 -9.401 3.487 1.00 99.71 480 ALA C C 1
ATOM 4047 O O . ALA C 1 166 ? 33.300 -10.353 2.724 1.00 99.43 480 ALA C O 1
ATOM 4049 N N . LYS C 1 167 ? 33.251 -9.467 4.792 1.00 99.35 481 LYS C N 1
ATOM 4050 C CA . LYS C 1 167 ? 32.739 -10.675 5.424 1.00 99.02 481 LYS C CA 1
ATOM 4051 C C . LYS C 1 167 ? 32.394 -10.350 6.873 1.00 98.89 481 LYS C C 1
ATOM 4052 O O . LYS C 1 167 ? 31.289 -9.879 7.170 1.00 98.87 481 LYS C O 1
ATOM 4054 N N . ASN C 1 168 ? 33.361 -10.587 7.762 1.00 98.09 482 ASN C N 1
ATOM 4055 C CA . ASN C 1 168 ? 33.208 -10.342 9.195 1.00 96.18 482 ASN C CA 1
ATOM 4056 C C . ASN C 1 168 ? 31.928 -10.944 9.769 1.00 94.09 482 ASN C C 1
ATOM 4057 O O . ASN C 1 168 ? 31.654 -12.138 9.605 1.00 93.48 482 ASN C O 1
ATOM 4062 N N . SER C 1 169 ? 31.144 -10.113 10.445 1.00 91.48 483 SER C N 1
ATOM 4063 C CA . SER C 1 169 ? 29.905 -10.575 11.047 1.00 88.03 483 SER C CA 1
ATOM 4064 C C . SER C 1 169 ? 28.818 -9.512 10.953 1.00 85.34 483 SER C C 1
ATOM 4065 O O . SER C 1 169 ? 27.703 -9.725 11.440 1.00 84.98 483 SER C O 1
ATOM 4068 N N . TYR C 1 170 ? 29.138 -8.372 10.339 1.00 81.04 484 TYR C N 1
ATOM 4069 C CA . TYR C 1 170 ? 28.152 -7.304 10.209 1.00 76.94 484 TYR C CA 1
ATOM 4070 C C . TYR C 1 170 ? 27.127 -7.666 9.143 1.00 74.13 484 TYR C C 1
ATOM 4071 O O . TYR C 1 170 ? 25.939 -7.355 9.276 1.00 73.77 484 TYR C O 1
ATOM 4080 N N . VAL C 1 171 ? 27.590 -8.334 8.093 1.00 71.46 485 VAL C N 1
ATOM 4081 C CA . VAL C 1 171 ? 26.691 -8.772 7.035 1.00 69.27 485 VAL C CA 1
ATOM 4082 C C . VAL C 1 171 ? 26.510 -10.274 7.164 1.00 68.55 485 VAL C C 1
ATOM 4083 O O . VAL C 1 171 ? 27.484 -11.022 7.237 1.00 68.65 485 VAL C O 1
ATOM 4087 N N . ARG C 1 172 ? 25.257 -10.706 7.199 1.00 68.60 486 ARG C N 1
ATOM 4088 C CA . ARG C 1 172 ? 24.937 -12.117 7.339 1.00 67.82 486 ARG C CA 1
ATOM 4089 C C . ARG C 1 172 ? 23.566 -12.343 6.724 1.00 67.27 486 ARG C C 1
ATOM 4090 O O . ARG C 1 172 ? 22.644 -11.569 6.968 1.00 67.20 486 ARG C O 1
ATOM 4098 N N . ASP C 1 173 ? 23.447 -13.402 5.926 1.00 67.20 487 ASP C N 1
ATOM 4099 C CA . ASP C 1 173 ? 22.199 -13.729 5.247 1.00 66.14 487 ASP C CA 1
ATOM 4100 C C . ASP C 1 173 ? 21.658 -12.487 4.533 1.00 65.57 487 ASP C C 1
ATOM 4101 O O . ASP C 1 173 ? 20.480 -12.134 4.651 1.00 64.88 487 ASP C O 1
ATOM 4106 N N . ASP C 1 174 ? 22.554 -11.834 3.795 1.00 65.10 488 ASP C N 1
ATOM 4107 C CA . ASP C 1 174 ? 22.276 -10.620 3.036 1.00 64.15 488 ASP C CA 1
ATOM 4108 C C . ASP C 1 174 ? 21.379 -9.614 3.782 1.00 64.14 488 ASP C C 1
ATOM 4109 O O . ASP C 1 174 ? 20.298 -9.219 3.300 1.00 64.57 488 ASP C O 1
ATOM 4114 N N . ALA C 1 175 ? 21.862 -9.198 4.959 1.00 61.32 489 ALA C N 1
ATOM 4115 C CA . ALA C 1 175 ? 21.167 -8.240 5.818 1.00 57.33 489 ALA C CA 1
ATOM 4116 C C . ALA C 1 175 ? 22.062 -7.726 6.946 1.00 54.38 489 ALA C C 1
ATOM 4117 O O . ALA C 1 175 ? 23.013 -8.396 7.364 1.00 52.49 489 ALA C O 1
ATOM 4119 N N . ILE C 1 176 ? 21.750 -6.528 7.427 1.00 52.07 490 ILE C N 1
ATOM 4120 C CA . ILE C 1 176 ? 22.503 -5.901 8.512 1.00 50.17 490 ILE C CA 1
ATOM 4121 C C . ILE C 1 176 ? 21.516 -5.210 9.456 1.00 49.44 490 ILE C C 1
ATOM 4122 O O . ILE C 1 176 ? 20.336 -5.025 9.128 1.00 48.79 490 ILE C O 1
ATOM 4127 N N . PHE C 1 177 ? 22.009 -4.810 10.621 1.00 47.09 491 PHE C N 1
ATOM 4128 C CA . PHE C 1 177 ? 21.171 -4.112 11.573 1.00 45.33 491 PHE C CA 1
ATOM 4129 C C . PHE C 1 177 ? 21.870 -2.838 11.996 1.00 46.49 491 PHE C C 1
ATOM 4130 O O . PHE C 1 177 ? 23.069 -2.849 12.296 1.00 48.68 491 PHE C O 1
ATOM 4138 N N . ILE C 1 178 ? 21.118 -1.740 12.002 1.00 45.48 492 ILE C N 1
ATOM 4139 C CA . ILE C 1 178 ? 21.625 -0.444 12.436 1.00 44.32 492 ILE C CA 1
ATOM 4140 C C . ILE C 1 178 ? 20.842 -0.130 13.723 1.00 44.75 492 ILE C C 1
ATOM 4141 O O . ILE C 1 178 ? 19.652 -0.438 13.823 1.00 45.03 492 ILE C O 1
ATOM 4146 N N . LYS C 1 179 ? 21.490 0.464 14.716 1.00 42.91 493 LYS C N 1
ATOM 4147 C CA . LYS C 1 179 ? 20.773 0.770 15.940 1.00 42.78 493 LYS C CA 1
ATOM 4148 C C . LYS C 1 179 ? 20.971 2.223 16.381 1.00 43.65 493 LYS C C 1
ATOM 4149 O O . LYS C 1 179 ? 22.042 2.805 16.204 1.00 46.00 493 LYS C O 1
ATOM 4155 N N . ALA C 1 180 ? 19.933 2.821 16.945 1.00 41.43 494 ALA C N 1
ATOM 4156 C CA . ALA C 1 180 ? 20.055 4.192 17.396 1.00 41.25 494 ALA C CA 1
ATOM 4157 C C . ALA C 1 180 ? 19.519 4.299 18.814 1.00 41.01 494 ALA C C 1
ATOM 4158 O O . ALA C 1 180 ? 18.528 3.666 19.167 1.00 41.73 494 ALA C O 1
ATOM 4160 N N . ILE C 1 181 ? 20.192 5.089 19.635 1.00 40.05 495 ILE C N 1
ATOM 4161 C CA . ILE C 1 181 ? 19.769 5.272 21.010 1.00 39.38 495 ILE C CA 1
ATOM 4162 C C . ILE C 1 181 ? 19.809 6.760 21.252 1.00 42.22 495 ILE C C 1
ATOM 4163 O O . ILE C 1 181 ? 20.841 7.404 21.040 1.00 45.05 495 ILE C O 1
ATOM 4168 N N . VAL C 1 182 ? 18.669 7.314 21.651 1.00 41.90 496 VAL C N 1
ATOM 4169 C CA . VAL C 1 182 ? 18.576 8.741 21.903 1.00 42.50 496 VAL C CA 1
ATOM 4170 C C . VAL C 1 182 ? 18.471 8.930 23.402 1.00 43.80 496 VAL C C 1
ATOM 4171 O O . VAL C 1 182 ? 17.508 8.483 24.028 1.00 46.30 496 VAL C O 1
ATOM 4175 N N . ASP C 1 183 ? 19.473 9.574 23.985 1.00 44.91 497 ASP C N 1
ATOM 4176 C CA . ASP C 1 183 ? 19.469 9.799 25.422 1.00 46.12 497 ASP C CA 1
ATOM 4177 C C . ASP C 1 183 ? 18.185 10.542 25.780 1.00 45.77 497 ASP C C 1
ATOM 4178 O O . ASP C 1 183 ? 17.785 11.451 25.054 1.00 47.44 497 ASP C O 1
ATOM 4183 N N . LEU C 1 184 ? 17.545 10.159 26.885 1.00 45.40 498 LEU C N 1
ATOM 4184 C CA . LEU C 1 184 ? 16.289 10.791 27.295 1.00 46.93 498 LEU C CA 1
ATOM 4185 C C . LEU C 1 184 ? 16.420 11.737 28.483 1.00 50.05 498 LEU C C 1
ATOM 4186 O O . LEU C 1 184 ? 15.430 12.280 28.971 1.00 50.60 498 LEU C O 1
ATOM 4191 N N . THR C 1 185 ? 17.644 11.933 28.951 1.00 53.21 499 THR C N 1
ATOM 4192 C CA . THR C 1 185 ? 17.883 12.819 30.083 1.00 55.21 499 THR C CA 1
ATOM 4193 C C . THR C 1 185 ? 17.195 14.163 29.883 1.00 56.39 499 THR C C 1
ATOM 4194 O O . THR C 1 185 ? 17.333 14.797 28.834 1.00 56.56 499 THR C O 1
ATOM 4198 N N . GLY C 1 186 ? 16.456 14.591 30.902 1.00 58.41 500 GLY C N 1
ATOM 4199 C CA . GLY C 1 186 ? 15.767 15.867 30.837 1.00 60.21 500 GLY C CA 1
ATOM 4200 C C . GLY C 1 186 ? 14.369 15.811 30.245 1.00 62.14 500 GLY C C 1
ATOM 4201 O O . GLY C 1 186 ? 13.576 16.737 30.454 1.00 63.53 500 GLY C O 1
ATOM 4202 N N . LEU C 1 187 ? 14.054 14.738 29.517 1.00 61.73 501 LEU C N 1
ATOM 4203 C CA . LEU C 1 187 ? 12.742 14.604 28.888 1.00 61.34 501 LEU C CA 1
ATOM 4204 C C . LEU C 1 187 ? 11.718 13.904 29.790 1.00 62.64 501 LEU C C 1
ATOM 4205 O O . LEU C 1 187 ? 11.074 12.923 29.340 1.00 64.81 501 LEU C O 1
ATOM 4214 N N . PRO D 2 2 ? -18.708 14.672 38.314 1.00 66.72 250 PRO D N 1
ATOM 4215 C CA . PRO D 2 2 ? -18.881 14.721 36.863 1.00 65.51 250 PRO D CA 1
ATOM 4216 C C . PRO D 2 2 ? -20.313 15.111 36.493 1.00 63.78 250 PRO D C 1
ATOM 4217 O O . PRO D 2 2 ? -21.258 14.778 37.205 1.00 63.50 250 PRO D O 1
ATOM 4221 N N . VAL D 2 3 ? -20.476 15.814 35.385 1.00 61.59 251 VAL D N 1
ATOM 4222 C CA . VAL D 2 3 ? -21.818 16.170 34.957 1.00 60.15 251 VAL D CA 1
ATOM 4223 C C . VAL D 2 3 ? -22.022 15.662 33.549 1.00 58.66 251 VAL D C 1
ATOM 4224 O O . VAL D 2 3 ? -21.241 15.991 32.662 1.00 57.84 251 VAL D O 1
ATOM 4228 N N . GLN D 2 4 ? -23.064 14.861 33.349 1.00 57.84 252 GLN D N 1
ATOM 4229 C CA . GLN D 2 4 ? -23.351 14.320 32.026 1.00 59.45 252 GLN D CA 1
ATOM 4230 C C . GLN D 2 4 ? -23.669 15.397 30.997 1.00 60.82 252 GLN D C 1
ATOM 4231 O O . GLN D 2 4 ? -24.178 16.473 31.328 1.00 61.27 252 GLN D O 1
ATOM 4237 N N . GLU D 2 5 ? -23.370 15.086 29.742 1.00 62.19 253 GLU D N 1
ATOM 4238 C CA . GLU D 2 5 ? -23.623 15.982 28.623 1.00 62.99 253 GLU D CA 1
ATOM 4239 C C . GLU D 2 5 ? -25.119 16.000 28.326 1.00 64.85 253 GLU D C 1
ATOM 4240 O O . GLU D 2 5 ? -25.837 15.056 28.673 1.00 62.70 253 GLU D O 1
ATOM 4246 N N . THR D 2 6 ? -25.573 17.070 27.674 1.00 68.28 254 THR D N 1
ATOM 4247 C CA . THR D 2 6 ? -26.977 17.229 27.293 1.00 72.23 254 THR D CA 1
ATOM 4248 C C . THR D 2 6 ? -27.251 16.425 26.032 1.00 75.45 254 THR D C 1
ATOM 4249 O O . THR D 2 6 ? -27.462 16.993 24.966 1.00 77.10 254 THR D O 1
ATOM 4253 N N . LEU D 2 7 ? -27.234 15.104 26.153 1.00 79.36 255 LEU D N 1
ATOM 4254 C CA . LEU D 2 7 ? -27.466 14.231 25.006 1.00 83.09 255 LEU D CA 1
ATOM 4255 C C . LEU D 2 7 ? -26.441 14.541 23.924 1.00 86.06 255 LEU D C 1
ATOM 4256 O O . LEU D 2 7 ? -25.443 13.832 23.790 1.00 87.80 255 LEU D O 1
ATOM 4261 N N . HIS D 2 8 ? -26.692 15.601 23.158 1.00 88.25 256 HIS D N 1
ATOM 4262 C CA . HIS D 2 8 ? -25.791 16.029 22.095 1.00 88.84 256 HIS D CA 1
ATOM 4263 C C . HIS D 2 8 ? -25.786 17.553 22.005 1.00 88.48 256 HIS D C 1
ATOM 4264 O O . HIS D 2 8 ? -25.852 18.060 20.867 1.00 88.11 256 HIS D O 1
ATOM 4274 N N . PRO E 2 2 ? 7.222 -29.425 28.400 1.00 65.94 250 PRO E N 1
ATOM 4275 C CA . PRO E 2 2 ? 6.261 -29.259 27.312 1.00 64.02 250 PRO E CA 1
ATOM 4276 C C . PRO E 2 2 ? 6.228 -30.514 26.441 1.00 63.77 250 PRO E C 1
ATOM 4277 O O . PRO E 2 2 ? 7.248 -31.190 26.277 1.00 65.17 250 PRO E O 1
ATOM 4281 N N . VAL E 2 3 ? 5.062 -30.831 25.893 1.00 62.10 251 VAL E N 1
ATOM 4282 C CA . VAL E 2 3 ? 4.929 -31.991 25.017 1.00 60.22 251 VAL E CA 1
ATOM 4283 C C . VAL E 2 3 ? 4.608 -31.427 23.635 1.00 60.42 251 VAL E C 1
ATOM 4284 O O . VAL E 2 3 ? 3.688 -30.622 23.501 1.00 60.57 251 VAL E O 1
ATOM 4288 N N . GLN E 2 4 ? 5.369 -31.833 22.615 1.00 60.77 252 GLN E N 1
ATOM 4289 C CA . GLN E 2 4 ? 5.151 -31.331 21.259 1.00 60.00 252 GLN E CA 1
ATOM 4290 C C . GLN E 2 4 ? 3.819 -31.749 20.689 1.00 60.56 252 GLN E C 1
ATOM 4291 O O . GLN E 2 4 ? 3.255 -32.765 21.069 1.00 59.84 252 GLN E O 1
ATOM 4297 N N . GLU E 2 5 ? 3.327 -30.944 19.760 1.00 62.03 253 GLU E N 1
ATOM 4298 C CA . GLU E 2 5 ? 2.054 -31.205 19.113 1.00 64.07 253 GLU E CA 1
ATOM 4299 C C . GLU E 2 5 ? 2.231 -32.365 18.131 1.00 66.15 253 GLU E C 1
ATOM 4300 O O . GLU E 2 5 ? 3.359 -32.683 17.719 1.00 65.52 253 GLU E O 1
ATOM 4306 N N . THR E 2 6 ? 1.112 -32.987 17.763 1.00 68.04 254 THR E N 1
ATOM 4307 C CA . THR E 2 6 ? 1.115 -34.107 16.828 1.00 69.11 254 THR E CA 1
ATOM 4308 C C . THR E 2 6 ? 1.252 -33.676 15.376 1.00 70.91 254 THR E C 1
ATOM 4309 O O . THR E 2 6 ? 0.631 -32.703 14.943 1.00 73.48 254 THR E O 1
ATOM 4313 N N . LEU E 2 7 ? 2.057 -34.430 14.631 1.00 71.31 255 LEU E N 1
ATOM 4314 C CA . LEU E 2 7 ? 2.280 -34.176 13.216 1.00 72.31 255 LEU E CA 1
ATOM 4315 C C . LEU E 2 7 ? 0.979 -34.147 12.409 1.00 74.50 255 LEU E C 1
ATOM 4316 O O . LEU E 2 7 ? 0.822 -33.332 11.500 1.00 73.88 255 LEU E O 1
ATOM 4321 N N . HIS E 2 8 ? 0.048 -35.038 12.740 1.00 76.99 256 HIS E N 1
ATOM 4322 C CA . HIS E 2 8 ? -1.215 -35.111 12.011 1.00 80.35 256 HIS E CA 1
ATOM 4323 C C . HIS E 2 8 ? -2.336 -34.274 12.612 1.00 79.88 256 HIS E C 1
ATOM 4324 O O . HIS E 2 8 ? -3.101 -33.637 11.882 1.00 80.78 256 HIS E O 1
ATOM 4331 N N . GLY E 2 9 ? -2.422 -34.295 13.942 1.00 78.66 257 GLY E N 1
ATOM 4332 C CA . GLY E 2 9 ? -3.446 -33.561 14.676 1.00 75.77 257 GLY E CA 1
ATOM 4333 C C . GLY E 2 9 ? -4.158 -32.422 13.970 1.00 74.13 257 GLY E C 1
ATOM 4334 O O . GLY E 2 9 ? -5.386 -32.380 13.945 1.00 73.12 257 GLY E O 1
ATOM 4335 N N . CYS E 2 10 ? -3.396 -31.498 13.390 1.00 73.62 258 CYS E N 1
ATOM 4336 C CA . CYS E 2 10 ? -3.983 -30.348 12.711 1.00 73.62 258 CYS E CA 1
ATOM 4337 C C . CYS E 2 10 ? -4.462 -30.663 11.295 1.00 75.06 258 CYS E C 1
ATOM 4338 O O . CYS E 2 10 ? -4.560 -29.697 10.499 1.00 74.49 258 CYS E O 1
#

Nearest PDB structures (foldseek):
  1czz-assembly1_C  TM=9.929E-01  e=2.588E-36  Homo sapiens
  1d0a-assembly1_A  TM=1.004E+00  e=2.250E-34  Homo sapiens
  1ca9-assembly2_D  TM=9.811E-01  e=5.179E-35  Homo sapiens
  8t5q-assembly2_F  TM=9.908E-01  e=6.405E-33  Homo sapiens
  5h10-assembly1_A  TM=9.750E-01  e=5.019E-27  Homo sapiens

InterPro domains:
  IPR001293 Zinc finger, TRAF-type [PF02176] (178-235)
  IPR001293 Zinc finger, TRAF-type [PS50145] (125-170)
  IPR001293 Zinc finger, TRAF-type [PS50145] (177-233)
  IPR001841 Zinc finger, RING-type [PS50089] (34-72)
  IPR001841 Zinc finger, RING-type [SM00184] (34-72)
  IPR002083 MATH/TRAF domain [PS50144] (351-496)
  IPR002083 MATH/TRAF domain [SM00061] (356-478)
  IPR008974 TRAF-like [G3DSA:2.60.210.10] (332-501)
  IPR012227 TNF receptor-associated factor TRAF, metazoa [PIRSF015614] (5-499)
  IPR013083 Zinc finger, RING/FYVE/PHD-type [G3DSA:3.30.40.10] (1-137)
  IPR013083 Zinc finger, RING/FYVE/PHD-type [G3DSA:3.30.40.10] (138-181)
  IPR013083 Zinc finger, RING/FYVE/PHD-type [G3DSA:3.30.40.10] (182-240)
  IPR017907 Zinc finger, RING-type, conserved site [PS00518] (49-58)
  IPR018957 Zinc finger, C3HC4 RING-type [PF00097] (34-72)
  IPR027133 TNF receptor-associated factor 2, C3HC3D-type RING zinc finger [cd16639] (31-73)
  IPR032070 TNF receptor-associated factor, BIRC3 binding domain [PF16673] (267-330)
  IPR037305 TNF receptor-associated factor 2, MATH domain [cd03778] (334-497)
  IPR049342 TRAF1-6, MATH domain [PF21355] (376-493)
  IPR049441 TRAF2, second zinc finger [PF21341] (104-122)

Secondary structure (DSSP, 8-state):
-HHHHHHHHHHHHHHHHHHHHHHHHHHHHHHHH--SSSEEEEEEESHHHHHHHHHTSS---EE---EESSTTS-EEEEEEETT--GGGTTTEEEEEEEEEPPTTGGGS-SS----EEEEE--TTSS--EEEEE---TTSGGGSPPSSSB---EEEEEEEETTTSTTSTTTSBTTEEEEEEEE--TT-/--SHHHHHHHHHHHHHHHHHHHHHHHHHHHHHH--SSSEEEEEEESHHHHHHHHHTSS---EE---EESSTTS-EEEEEEETT--GGGTTTEEEEEEEEE--TTGGGS-SS----EEEEE--TTSSS-EEEEE---TTSGGGSPPSSSB---EEEEEEEETTTTTTSTTTS-SSEEEEEEEE--TT-/-THHHHHHHHHHHHHHHHHHHHHHHHHHHHHHH--SSSEEEEEEESHHHHHHHHHTSS---EEEEEEESSTTS-EEEEEEETT--GGGTTTEEEEEEEEE--TTGGGS-SS----EEEEE--TTSSS-EEEEE---TTSGGGSPPSSSBPPPEEEEEEEETTTSTTSTTTS-SSEEEEEEEE--TT-/-EE----/-EEPPTTT-